Protein AF-A0A351EHB4-F1 (afdb_monomer_lite)

pLDDT: mean 75.07, std 19.66, range [21.89, 98.06]

Secondary structure (DSSP, 8-state):
--------------------------------EEEEEEEE---SSSSPPPEEEEEEETTEEEEEESS----SEEEEEEEESS--TTGGG-GGGTTGGGGG-EEEEEPP-SSSEEEEEPPPP-SS--EEEEEEEEE-TTS-EEEEEEEEEEEPPPPPHHHHB--PPTT----TTTTTTPPPPPP-HHHHHHHHEEE-S--EETTPPP-GGGEEE-TT------SS--EEEEESTT--HHHHHHHHHHHHHHHHH-GGG--EE-SBGGG-SEEEE--EE-HHHHTT-PPPTT--GGGSTT-SS--EEE--SSPPPTTSS-GGGGG---EEE--EEEPPHHHHT-TT-GGGTT--TT-EEESSSS-THHHHHHHHTT---B--TT-TTBSEE-TT--STTPPP-HHHHHHHHHHH-TT--TT--HHHHHHHHT---SHHHHHHHH-GGGGTT---SSHHHHHHHHHHHHHT-TT------S---------

Structure (mmCIF, N/CA/C/O backbone):
data_AF-A0A351EHB4-F1
#
_entry.id   AF-A0A351EHB4-F1
#
loop_
_atom_site.group_PDB
_atom_site.id
_atom_site.type_symbol
_atom_site.label_atom_id
_atom_site.label_alt_id
_atom_site.label_comp_id
_atom_site.label_asym_id
_atom_site.label_entity_id
_atom_site.label_seq_id
_atom_site.pdbx_PDB_ins_code
_atom_site.Cartn_x
_atom_site.Cartn_y
_atom_site.Cartn_z
_atom_site.occupancy
_atom_site.B_iso_or_equiv
_atom_site.auth_seq_id
_atom_site.auth_comp_id
_atom_site.auth_asym_id
_atom_site.auth_atom_id
_atom_site.pdbx_PDB_model_num
ATOM 1 N N . MET A 1 1 ? -47.426 -34.500 -12.094 1.00 32.97 1 MET A N 1
ATOM 2 C CA . MET A 1 1 ? -47.155 -35.902 -12.487 1.00 32.97 1 MET A CA 1
ATOM 3 C C . MET A 1 1 ? -45.646 -36.007 -12.693 1.00 32.97 1 MET A C 1
ATOM 5 O O . MET A 1 1 ? -45.166 -35.482 -13.679 1.00 32.97 1 MET A O 1
ATOM 9 N N . LEU A 1 2 ? -44.852 -36.200 -11.635 1.00 28.03 2 LEU A N 1
ATOM 10 C CA . LEU A 1 2 ? -44.377 -37.478 -11.066 1.00 28.03 2 LEU A CA 1
ATOM 11 C C . LEU A 1 2 ? -43.662 -38.401 -12.069 1.00 28.03 2 LEU A C 1
ATOM 13 O O . LEU A 1 2 ? -44.328 -39.000 -12.903 1.00 28.03 2 LEU A O 1
ATOM 17 N N . SER A 1 3 ? -42.334 -38.517 -11.901 1.00 25.12 3 SER A N 1
ATOM 18 C CA . SER A 1 3 ? -41.462 -39.708 -12.055 1.00 25.12 3 SER A CA 1
ATOM 19 C C . SER A 1 3 ? -40.006 -39.204 -12.172 1.00 25.12 3 SER A C 1
ATOM 21 O O . SER A 1 3 ? -39.624 -38.720 -13.227 1.00 25.12 3 SER A O 1
ATOM 23 N N . LEU A 1 4 ? -39.199 -39.045 -11.113 1.00 27.78 4 LEU A N 1
ATOM 24 C CA . LEU A 1 4 ? -38.463 -40.072 -10.350 1.00 27.78 4 LEU A CA 1
ATOM 25 C C . LEU A 1 4 ? -37.770 -41.126 -11.232 1.00 27.78 4 LEU A C 1
ATOM 27 O O . LEU A 1 4 ? -38.412 -42.030 -11.754 1.00 27.78 4 LEU A O 1
ATOM 31 N N . GLY A 1 5 ? -36.442 -41.024 -11.329 1.00 24.75 5 GLY A N 1
ATOM 32 C CA . GLY A 1 5 ? -35.539 -42.042 -11.863 1.00 24.75 5 GLY A CA 1
ATOM 33 C C . GLY A 1 5 ? -34.255 -42.053 -11.033 1.00 24.75 5 GLY A C 1
ATOM 34 O O . GLY A 1 5 ? -33.500 -41.088 -11.037 1.00 24.75 5 GLY A O 1
ATOM 35 N N . ARG A 1 6 ? -34.078 -43.124 -10.255 1.00 26.17 6 ARG A N 1
ATOM 36 C CA . ARG A 1 6 ? -32.957 -43.398 -9.345 1.00 26.17 6 ARG A CA 1
ATOM 37 C C . ARG A 1 6 ? -31.670 -43.670 -10.128 1.00 26.17 6 ARG A C 1
ATOM 39 O O . ARG A 1 6 ? -31.718 -44.409 -11.106 1.00 26.17 6 ARG A O 1
ATOM 46 N N . VAL A 1 7 ? -30.526 -43.211 -9.619 1.00 26.30 7 VAL A N 1
ATOM 47 C CA . VAL A 1 7 ? -29.217 -43.800 -9.941 1.00 26.30 7 VAL A CA 1
ATOM 48 C C . VAL A 1 7 ? -28.602 -44.343 -8.655 1.00 26.30 7 VAL A C 1
ATOM 50 O O . VAL A 1 7 ? -28.704 -43.753 -7.584 1.00 26.30 7 VAL A O 1
ATOM 53 N N . ILE A 1 8 ? -28.086 -45.555 -8.798 1.00 26.09 8 ILE A N 1
ATOM 54 C CA . ILE A 1 8 ? -27.718 -46.533 -7.784 1.00 26.09 8 ILE A CA 1
ATOM 55 C C . ILE A 1 8 ? -26.268 -46.297 -7.347 1.00 26.09 8 ILE A C 1
ATOM 57 O O . ILE A 1 8 ? -25.378 -46.209 -8.188 1.00 26.09 8 ILE A O 1
ATOM 61 N N . CYS A 1 9 ? -26.030 -46.253 -6.033 1.00 21.89 9 CYS A N 1
ATOM 62 C CA . CYS A 1 9 ? -24.704 -46.411 -5.439 1.00 21.89 9 CYS A CA 1
ATOM 63 C C . CYS A 1 9 ? -24.217 -47.852 -5.640 1.00 21.89 9 CYS A C 1
ATOM 65 O O . CYS A 1 9 ? -24.891 -48.792 -5.220 1.00 21.89 9 CYS A O 1
ATOM 67 N N . VAL A 1 10 ? -23.029 -48.025 -6.220 1.00 25.12 10 VAL A N 1
ATOM 68 C CA . VAL A 1 10 ? -22.291 -49.292 -6.182 1.00 25.12 10 VAL A CA 1
ATOM 69 C C . VAL A 1 10 ? -21.041 -49.078 -5.341 1.00 25.12 10 VAL A C 1
ATOM 71 O O . VAL A 1 10 ? -20.143 -48.326 -5.710 1.00 25.12 10 VAL A O 1
ATOM 74 N N . ALA A 1 11 ? -21.028 -49.741 -4.188 1.00 23.22 11 ALA A N 1
ATOM 75 C CA . ALA A 1 11 ? -19.872 -49.904 -3.329 1.00 23.22 11 ALA A CA 1
ATOM 76 C C . ALA A 1 11 ? -18.914 -50.931 -3.949 1.00 23.22 11 ALA A C 1
ATOM 78 O O . ALA A 1 11 ? -19.337 -52.030 -4.311 1.00 23.22 11 ALA A O 1
ATOM 79 N N . ILE A 1 12 ? -17.626 -50.598 -4.025 1.00 26.36 12 ILE A N 1
ATOM 80 C CA . ILE A 1 12 ? -16.557 -51.579 -4.228 1.00 26.36 12 ILE A CA 1
ATOM 81 C C . ILE A 1 12 ? -15.730 -51.611 -2.945 1.00 26.36 12 ILE A C 1
ATOM 83 O O . ILE A 1 12 ? -15.024 -50.664 -2.609 1.00 26.36 12 ILE A O 1
ATOM 87 N N . LEU A 1 13 ? -15.880 -52.721 -2.223 1.00 23.72 13 LEU A N 1
ATOM 88 C CA . LEU A 1 13 ? -15.011 -53.159 -1.140 1.00 23.72 13 LEU A CA 1
ATOM 89 C C . LEU A 1 13 ? -13.663 -53.601 -1.719 1.00 23.72 13 LEU A C 1
ATOM 91 O O . LEU A 1 13 ? -13.620 -54.554 -2.494 1.00 23.72 13 LEU A O 1
ATOM 95 N N . LEU A 1 14 ? -12.571 -52.999 -1.255 1.00 25.69 14 LEU A N 1
ATOM 96 C CA . LEU A 1 14 ? -11.276 -53.671 -1.183 1.00 25.69 14 LEU A CA 1
ATOM 97 C C . LEU A 1 14 ? -10.690 -53.459 0.212 1.00 25.69 14 LEU A C 1
ATOM 99 O O . LEU A 1 14 ? -10.256 -52.376 0.589 1.00 25.69 14 LEU A O 1
ATOM 103 N N . SER A 1 15 ? -10.744 -54.539 0.981 1.00 22.72 15 SER A N 1
ATOM 104 C CA . SER A 1 15 ? -10.100 -54.738 2.268 1.00 22.72 15 SER A CA 1
ATOM 105 C C . SER A 1 15 ? -8.616 -55.056 2.080 1.00 22.72 15 SER A C 1
ATOM 107 O O . SER A 1 15 ? -8.293 -56.061 1.447 1.00 22.72 15 SER A O 1
ATOM 109 N N . VAL A 1 16 ? -7.730 -54.290 2.716 1.00 25.50 16 VAL A N 1
ATOM 110 C CA . VAL A 1 16 ? -6.430 -54.784 3.197 1.00 25.50 16 VAL A CA 1
ATOM 111 C C . VAL A 1 16 ? -6.242 -54.253 4.615 1.00 25.50 16 VAL A C 1
ATOM 113 O O . VAL A 1 16 ? -6.487 -53.081 4.889 1.00 25.50 16 VAL A O 1
ATOM 116 N N . SER A 1 17 ? -5.905 -55.162 5.528 1.00 24.67 17 SER A N 1
ATOM 117 C CA . SER A 1 17 ? -5.945 -54.970 6.974 1.00 24.67 17 SER A CA 1
ATOM 118 C C . SER A 1 17 ? -4.594 -54.543 7.554 1.00 24.67 17 SER A C 1
ATOM 120 O O . SER A 1 17 ? -3.574 -55.113 7.181 1.00 24.67 17 SER A O 1
ATOM 122 N N . CYS A 1 18 ? -4.677 -53.666 8.556 1.00 22.52 18 CYS A N 1
ATOM 123 C CA . CYS A 1 18 ? -3.881 -53.585 9.788 1.00 22.52 18 CYS A CA 1
ATOM 124 C C . CYS A 1 18 ? -2.349 -53.430 9.718 1.00 22.52 18 CYS A C 1
ATOM 126 O O . CYS A 1 18 ? -1.605 -54.397 9.583 1.00 22.52 18 CYS A O 1
ATOM 128 N N . GLY A 1 19 ? -1.912 -52.213 10.052 1.00 23.58 19 GLY A N 1
ATOM 129 C CA . GLY A 1 19 ? -0.748 -51.931 10.896 1.00 23.58 1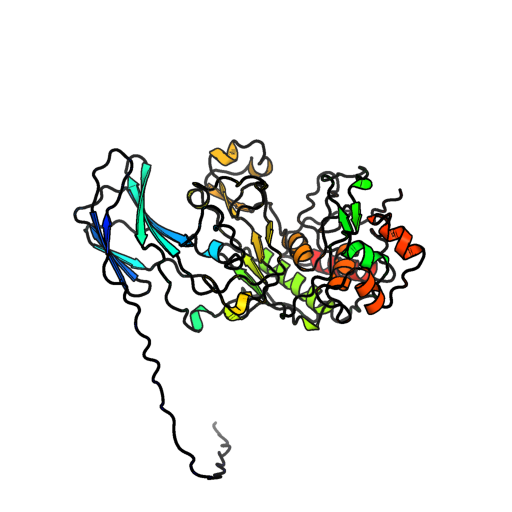9 GLY A CA 1
ATOM 130 C C . GLY A 1 19 ? -1.165 -50.869 11.921 1.00 23.58 19 GLY A C 1
ATOM 131 O O . GLY A 1 19 ? -1.798 -49.885 11.550 1.00 23.58 19 GLY A O 1
ATOM 132 N N . SER A 1 20 ? -0.939 -51.155 13.198 1.00 27.88 20 SER A N 1
ATOM 133 C CA . SER A 1 20 ? -1.451 -50.467 14.384 1.00 27.88 20 SER A CA 1
ATOM 134 C C . SER A 1 20 ? -0.649 -49.222 14.784 1.00 27.88 20 SER A C 1
ATOM 136 O O . SER A 1 20 ? 0.496 -49.063 14.375 1.00 27.88 20 SER A O 1
ATOM 138 N N . ASP A 1 21 ? -1.269 -48.440 15.675 1.00 26.14 21 ASP A N 1
ATOM 139 C CA . ASP A 1 21 ? -0.683 -47.451 16.595 1.00 26.14 21 ASP A CA 1
ATOM 140 C C . ASP A 1 21 ? -0.457 -46.021 16.080 1.00 26.14 21 ASP A C 1
ATOM 142 O O . ASP A 1 21 ? 0.588 -45.697 15.533 1.00 26.14 21 ASP A O 1
ATOM 146 N N . SER A 1 22 ? -1.403 -45.126 16.392 1.00 27.38 22 SER A N 1
ATOM 147 C CA . SER A 1 22 ? -1.154 -44.023 17.342 1.00 27.38 22 SER A CA 1
ATOM 148 C C . SER A 1 22 ? -2.421 -43.183 17.557 1.00 27.38 22 SER A C 1
ATOM 150 O O . SER A 1 22 ? -2.967 -42.614 16.616 1.00 27.38 22 SER A O 1
ATOM 152 N N . SER A 1 23 ? -2.876 -43.164 18.811 1.00 26.73 23 SER A N 1
ATOM 153 C CA . SER A 1 23 ? -3.692 -42.147 19.493 1.00 26.73 23 SER A CA 1
ATOM 154 C C . SER A 1 23 ? -4.384 -41.068 18.647 1.00 26.73 23 SER A C 1
ATOM 156 O O . SER A 1 23 ? -3.765 -40.113 18.189 1.00 26.73 23 SER A O 1
ATOM 158 N N . THR A 1 24 ? -5.712 -41.145 18.598 1.00 26.91 24 THR A N 1
ATOM 159 C CA . THR A 1 24 ? -6.584 -39.976 18.453 1.00 26.91 24 THR A CA 1
ATOM 160 C C . THR A 1 24 ? -6.395 -39.059 19.665 1.00 26.91 24 THR A C 1
ATOM 162 O O . THR A 1 24 ? -6.975 -39.311 20.725 1.00 26.91 24 THR A O 1
ATOM 165 N N . GLU A 1 25 ? -5.574 -38.021 19.527 1.00 27.14 25 GLU A N 1
ATOM 166 C CA . GLU A 1 25 ? -5.658 -36.840 20.384 1.00 27.14 25 GLU A CA 1
ATOM 167 C C . GLU A 1 25 ? -6.958 -36.114 20.032 1.00 27.14 25 GLU A C 1
ATOM 169 O O . GLU A 1 25 ? -7.129 -35.559 18.950 1.00 27.14 25 GLU A O 1
ATOM 174 N N . PHE A 1 26 ? -7.925 -36.194 20.942 1.00 27.83 26 PHE A N 1
ATOM 175 C CA . PHE A 1 26 ? -8.972 -35.192 21.012 1.00 27.83 26 PHE A CA 1
ATOM 176 C C . PHE A 1 26 ? -8.291 -33.894 21.443 1.00 27.83 26 PHE A C 1
ATOM 178 O O . PHE A 1 26 ? -7.920 -33.766 22.613 1.00 27.83 26 PHE A O 1
ATOM 185 N N . ASP A 1 27 ? -8.135 -32.958 20.507 1.00 26.17 27 ASP A N 1
ATOM 186 C CA . ASP A 1 27 ? -7.809 -31.567 20.808 1.00 26.17 27 ASP A CA 1
ATOM 187 C C . ASP A 1 27 ? -8.875 -31.026 21.758 1.00 26.17 27 ASP A C 1
ATOM 189 O O . ASP A 1 27 ? -9.981 -30.621 21.389 1.00 26.17 27 ASP A O 1
ATOM 193 N N . THR A 1 28 ? -8.541 -31.091 23.038 1.00 27.45 28 THR A N 1
ATOM 194 C CA . THR A 1 28 ? -9.284 -30.429 24.088 1.00 27.45 28 THR A CA 1
ATOM 195 C C . THR A 1 28 ? -8.862 -28.977 23.966 1.00 27.45 28 THR A C 1
ATOM 197 O O . THR A 1 28 ? -7.755 -28.626 24.366 1.00 27.45 28 THR A O 1
ATOM 200 N N . ILE A 1 29 ? -9.702 -28.141 23.352 1.00 30.28 29 ILE A N 1
ATOM 201 C CA . ILE A 1 29 ? -9.523 -26.689 23.378 1.00 30.28 29 ILE A CA 1
ATOM 202 C C . ILE A 1 29 ? -9.563 -26.294 24.854 1.00 30.28 29 ILE A C 1
ATOM 204 O O . ILE A 1 29 ? -10.631 -26.212 25.462 1.00 30.28 29 ILE A O 1
ATOM 208 N N . ALA A 1 30 ? -8.390 -26.130 25.459 1.00 28.91 30 ALA A N 1
ATOM 209 C CA . ALA A 1 30 ? -8.277 -25.536 26.772 1.00 28.91 30 ALA A CA 1
ATOM 210 C C . ALA A 1 30 ? -8.795 -24.102 26.639 1.00 28.91 30 ALA A C 1
ATOM 212 O O . ALA A 1 30 ? -8.186 -23.274 25.962 1.00 28.91 30 ALA A O 1
ATOM 213 N N . SER A 1 31 ? -9.945 -23.817 27.249 1.00 32.09 31 SER A N 1
ATOM 214 C CA . SER A 1 31 ? -10.393 -22.447 27.462 1.00 32.09 31 SER A CA 1
ATOM 215 C C . SER A 1 31 ? -9.287 -21.728 28.228 1.00 32.09 31 SER A C 1
ATOM 217 O O . SER A 1 31 ? -9.013 -22.064 29.383 1.00 32.09 31 SER A O 1
ATOM 219 N N . ILE A 1 32 ? -8.620 -20.772 27.587 1.00 38.22 32 ILE A N 1
ATOM 220 C CA . ILE A 1 32 ? -7.688 -19.874 28.263 1.00 38.22 32 ILE A CA 1
ATOM 221 C C . ILE A 1 32 ? -8.550 -18.941 29.121 1.00 38.22 32 ILE A C 1
ATOM 223 O O . ILE A 1 32 ? -8.943 -17.862 28.693 1.00 38.22 32 ILE A O 1
ATOM 227 N N . SER A 1 33 ? -8.923 -19.393 30.319 1.00 37.47 33 SER A N 1
ATOM 228 C CA . SER A 1 33 ? -9.495 -18.525 31.341 1.00 37.47 33 SER A CA 1
ATOM 229 C C . SER A 1 33 ? -8.329 -17.804 32.007 1.00 37.47 33 SER A C 1
ATOM 231 O O . SER A 1 33 ? -7.556 -18.425 32.745 1.00 37.47 33 SER A O 1
ATOM 233 N N . ASN A 1 34 ? -8.172 -16.510 31.743 1.00 45.44 34 ASN A N 1
ATOM 234 C CA . ASN A 1 34 ? -7.244 -15.706 32.528 1.00 45.44 34 ASN A CA 1
ATOM 235 C C . ASN A 1 34 ? -7.826 -15.587 33.948 1.00 45.44 34 ASN A C 1
ATOM 237 O O . ASN A 1 34 ? -8.987 -15.196 34.091 1.00 45.44 34 ASN A O 1
ATOM 241 N N . PRO A 1 35 ? -7.084 -15.961 35.008 1.00 40.62 35 PRO A N 1
ATOM 242 C CA . PRO A 1 35 ? -7.597 -15.855 36.367 1.00 40.62 35 PRO A CA 1
ATOM 243 C C . PRO A 1 35 ? -7.936 -14.387 36.692 1.00 40.62 35 PRO A C 1
ATOM 245 O O . PRO A 1 35 ? -7.259 -13.492 36.180 1.00 40.62 35 PRO A O 1
ATOM 248 N N . PRO A 1 36 ? -8.948 -14.125 37.542 1.00 44.28 36 PRO A N 1
ATOM 249 C CA . PRO A 1 36 ? -9.337 -12.770 37.927 1.00 44.28 36 PRO A CA 1
ATOM 250 C C . PRO A 1 36 ? -8.135 -11.962 38.426 1.00 44.28 36 PRO A C 1
ATOM 252 O O . PRO A 1 36 ? -7.376 -12.440 39.274 1.00 44.28 36 PRO A O 1
ATOM 255 N N . GLN A 1 37 ? -7.968 -10.742 37.921 1.00 50.28 37 GLN A N 1
ATOM 256 C CA . GLN A 1 37 ? -6.939 -9.808 38.372 1.00 50.28 37 GLN A CA 1
ATOM 257 C C . GLN A 1 37 ? -7.612 -8.618 39.065 1.00 50.28 37 GLN A C 1
ATOM 259 O O . GLN A 1 37 ? -8.616 -8.083 38.601 1.00 50.28 37 GLN A O 1
ATOM 264 N N . ALA A 1 38 ? -7.084 -8.215 40.220 1.00 45.72 38 ALA A N 1
ATOM 265 C CA . ALA A 1 38 ? -7.497 -6.971 40.861 1.00 45.72 38 ALA A CA 1
ATOM 266 C C . ALA A 1 38 ? -6.770 -5.808 40.175 1.00 45.72 38 ALA A C 1
ATOM 268 O O . ALA A 1 38 ? -5.541 -5.823 40.094 1.00 45.72 38 ALA A O 1
ATOM 269 N N . VAL A 1 39 ? -7.518 -4.813 39.697 1.00 51.84 39 VAL A N 1
ATOM 270 C CA . VAL A 1 39 ? -6.981 -3.649 38.984 1.00 51.84 39 VAL A CA 1
ATOM 271 C C . VAL A 1 39 ? -7.521 -2.385 39.648 1.00 51.84 39 VAL A C 1
ATOM 273 O O . VAL A 1 39 ? -8.721 -2.220 39.826 1.00 51.84 39 VAL A O 1
ATOM 276 N N . SER A 1 40 ? -6.644 -1.463 40.034 1.00 46.09 40 SER A N 1
ATOM 277 C CA . SER A 1 40 ? -7.071 -0.163 40.568 1.00 46.09 40 SER A CA 1
ATOM 278 C C . SER A 1 40 ? -7.195 0.859 39.441 1.00 46.09 40 SER A C 1
ATOM 280 O O . SER A 1 40 ? -6.273 0.958 38.628 1.00 46.09 40 SER A O 1
ATOM 282 N N . ILE A 1 41 ? -8.264 1.674 39.425 1.00 49.47 41 ILE A N 1
ATOM 283 C CA . ILE A 1 41 ? -8.280 2.863 38.560 1.00 49.47 41 ILE A CA 1
ATOM 284 C C . ILE A 1 41 ? -7.275 3.859 39.118 1.00 49.47 41 ILE A C 1
ATOM 286 O O . ILE A 1 41 ? -7.511 4.434 40.179 1.00 49.47 41 ILE A O 1
ATOM 290 N N . GLN A 1 42 ? -6.169 4.102 38.420 1.00 49.59 42 GLN A N 1
ATOM 291 C CA . GLN A 1 42 ? -5.270 5.197 38.781 1.00 49.59 42 GLN A CA 1
ATOM 292 C C . GLN A 1 42 ? -5.648 6.453 37.996 1.00 49.59 42 GLN A C 1
ATOM 294 O O . GLN A 1 42 ? -5.199 6.673 36.878 1.00 49.59 42 GLN A O 1
ATOM 299 N N . CYS A 1 43 ? -6.482 7.296 38.606 1.00 44.41 43 CYS A N 1
ATOM 300 C CA . CYS A 1 43 ? -6.688 8.667 38.150 1.00 44.41 43 CYS A CA 1
ATOM 301 C C . CYS A 1 43 ? -5.499 9.542 38.573 1.00 44.41 43 CYS A C 1
ATOM 303 O O . CYS A 1 43 ? -5.120 9.564 39.743 1.00 44.41 43 CYS A O 1
ATOM 305 N N . TYR A 1 44 ? -4.947 10.316 37.637 1.00 39.91 44 TYR A N 1
ATOM 306 C CA . TYR A 1 44 ? -3.914 11.325 37.914 1.00 39.91 44 TYR A CA 1
ATOM 307 C C . TYR A 1 44 ? -4.490 12.705 38.312 1.00 39.91 44 TYR A C 1
ATOM 309 O O . TYR A 1 44 ? -3.749 13.688 38.344 1.00 39.91 44 TYR A O 1
ATOM 317 N N . SER A 1 45 ? -5.787 12.820 38.623 1.00 45.12 45 SER A N 1
ATOM 318 C CA . SER A 1 45 ? -6.432 14.100 38.964 1.00 45.12 45 SER A CA 1
ATOM 319 C C . SER A 1 45 ? -7.429 13.986 40.130 1.00 45.12 45 SER A C 1
ATOM 321 O O . SER A 1 45 ? -7.609 12.916 40.697 1.00 45.12 45 SER A O 1
ATOM 323 N N . THR A 1 46 ? -8.017 15.126 40.511 1.00 52.34 46 THR A N 1
ATOM 324 C CA . THR A 1 46 ? -8.771 15.499 41.731 1.00 52.34 46 THR A CA 1
ATOM 325 C C . THR A 1 46 ? -9.979 14.642 42.147 1.00 52.34 46 THR A C 1
ATOM 327 O O . THR A 1 46 ? -10.723 15.059 43.033 1.00 52.34 46 THR A O 1
ATOM 330 N N . HIS A 1 47 ? -10.188 13.479 41.536 1.00 62.97 47 HIS A N 1
ATOM 331 C CA . HIS A 1 47 ? -11.306 12.571 41.795 1.00 62.97 47 HIS A CA 1
ATOM 332 C C . HIS A 1 47 ? -10.856 11.386 42.655 1.00 62.97 47 HIS A C 1
ATOM 334 O O . HIS A 1 47 ? -9.733 10.896 42.520 1.00 62.97 47 HIS A O 1
ATOM 340 N N . ASP A 1 48 ? -11.721 10.912 43.555 1.00 64.81 48 ASP A N 1
ATOM 341 C CA . ASP A 1 48 ? -11.370 9.795 44.432 1.00 64.81 48 ASP A CA 1
ATOM 342 C C . ASP A 1 48 ? -11.150 8.504 43.622 1.00 64.81 48 ASP A C 1
ATOM 344 O O . ASP A 1 48 ? -12.030 8.054 42.888 1.00 64.81 48 ASP A O 1
ATOM 348 N N . THR A 1 49 ? -10.013 7.838 43.838 1.00 68.31 49 THR A N 1
ATOM 349 C CA . THR A 1 49 ? -9.684 6.524 43.260 1.00 68.31 49 THR A CA 1
ATOM 350 C C . THR A 1 49 ? -10.809 5.509 43.497 1.00 68.31 49 THR A C 1
ATOM 352 O O . THR A 1 49 ? -11.166 5.238 44.646 1.00 68.31 49 THR A O 1
ATOM 355 N N . VAL A 1 50 ? -11.352 4.922 42.425 1.00 71.81 50 VAL A N 1
ATOM 356 C CA . VAL A 1 50 ? -12.320 3.814 42.489 1.00 71.81 50 VAL A CA 1
ATOM 357 C C . VAL A 1 50 ? -11.600 2.509 42.149 1.00 71.81 50 VAL A C 1
ATOM 359 O O . VAL A 1 50 ? -10.985 2.381 41.095 1.00 71.81 50 VAL A O 1
ATOM 362 N N . ASN A 1 51 ? -11.659 1.532 43.047 1.00 78.81 51 ASN A N 1
ATOM 363 C CA . ASN A 1 51 ? -11.125 0.198 42.786 1.00 78.81 51 ASN A CA 1
ATOM 364 C C . ASN A 1 51 ? -12.171 -0.674 42.090 1.00 78.81 51 ASN A C 1
ATOM 366 O O . ASN A 1 51 ? -13.377 -0.482 42.281 1.00 78.81 51 ASN A O 1
ATOM 370 N N . PHE A 1 52 ? -11.699 -1.640 41.307 1.00 81.31 52 PHE A N 1
ATOM 371 C CA . PHE A 1 52 ? -12.542 -2.664 40.714 1.00 81.31 52 PHE A CA 1
ATOM 372 C C . PHE A 1 52 ? -11.811 -4.004 40.629 1.00 81.31 52 PHE A C 1
ATOM 374 O O . PHE A 1 52 ? -10.583 -4.096 40.654 1.00 81.31 52 PHE A O 1
ATOM 381 N N . THR A 1 53 ? -12.582 -5.075 40.536 1.00 80.62 53 THR A N 1
ATOM 382 C CA . THR A 1 53 ? -12.059 -6.405 40.212 1.00 80.62 53 THR A CA 1
ATOM 383 C C . THR A 1 53 ? -12.480 -6.763 38.806 1.00 80.62 53 THR A C 1
ATOM 385 O O . THR A 1 53 ? -13.598 -6.446 38.415 1.00 80.62 53 THR A O 1
ATOM 388 N N . VAL A 1 54 ? -11.596 -7.388 38.032 1.00 85.25 54 VAL A N 1
ATOM 389 C CA . VAL A 1 54 ? -11.864 -7.718 36.632 1.00 85.25 54 VAL A CA 1
ATOM 390 C C . VAL A 1 54 ? -11.432 -9.141 36.307 1.00 85.25 54 VAL A C 1
ATOM 392 O O . VAL A 1 54 ? -10.429 -9.655 36.804 1.00 85.25 54 VAL A O 1
ATOM 395 N N . ALA A 1 55 ? -12.214 -9.795 35.462 1.00 84.38 55 ALA A N 1
ATOM 396 C CA . ALA A 1 55 ? -11.945 -11.119 34.933 1.00 84.38 55 ALA A CA 1
ATOM 397 C C . ALA A 1 55 ? -12.263 -11.154 33.436 1.00 84.38 55 ALA A C 1
ATOM 399 O O . ALA A 1 55 ? -13.068 -10.358 32.945 1.00 84.38 55 ALA A O 1
ATOM 400 N N . ALA A 1 56 ? -11.627 -12.086 32.729 1.00 84.19 56 ALA A N 1
ATOM 401 C CA . ALA A 1 56 ? -11.863 -12.332 31.315 1.00 84.19 56 ALA A CA 1
ATOM 402 C C . ALA A 1 56 ? -12.187 -13.813 31.084 1.00 84.19 56 ALA A C 1
ATOM 404 O O . ALA A 1 56 ? -11.449 -14.689 31.540 1.00 84.19 56 ALA A O 1
ATOM 405 N N . ASP A 1 57 ? -13.262 -14.075 30.346 1.00 82.75 57 ASP A N 1
ATOM 406 C CA . ASP A 1 57 ? -13.619 -15.392 29.819 1.00 82.75 57 ASP A CA 1
ATOM 407 C C . ASP A 1 57 ? -13.661 -15.326 28.287 1.00 82.75 57 ASP A C 1
ATOM 409 O O . ASP A 1 57 ? -14.608 -14.809 27.679 1.00 82.75 57 ASP A O 1
ATOM 413 N N . GLY A 1 58 ? -12.573 -15.766 27.651 1.00 82.75 58 GLY A N 1
ATOM 414 C CA . GLY A 1 58 ? -12.338 -15.511 26.232 1.00 82.75 58 GLY A CA 1
ATOM 415 C C . GLY A 1 58 ? -12.376 -14.007 25.942 1.00 82.75 58 GLY A C 1
ATOM 416 O O . GLY A 1 58 ? -11.604 -13.251 26.521 1.00 82.75 58 GLY A O 1
ATOM 417 N N . ASN A 1 59 ? -13.301 -13.575 25.080 1.00 84.62 59 ASN A N 1
ATOM 418 C CA . ASN A 1 59 ? -13.490 -12.161 24.727 1.00 84.62 59 ASN A CA 1
ATOM 419 C C . ASN A 1 59 ? -14.418 -11.394 25.678 1.00 84.62 59 ASN A C 1
ATOM 421 O O . ASN A 1 59 ? -14.603 -10.195 25.497 1.00 84.62 59 ASN A O 1
ATOM 425 N N . HIS A 1 60 ? -15.033 -12.047 26.663 1.00 88.62 60 HIS A N 1
ATOM 426 C CA . HIS A 1 60 ? -15.960 -11.382 27.573 1.00 88.62 60 HIS A CA 1
ATOM 427 C C . HIS A 1 60 ? -15.221 -10.901 28.812 1.00 88.62 60 HIS A C 1
ATOM 429 O O . HIS A 1 60 ? -14.634 -11.698 29.540 1.00 88.62 60 HIS A O 1
ATOM 435 N N . LEU A 1 61 ? -15.291 -9.600 29.073 1.00 89.19 61 LEU A N 1
ATOM 436 C CA . LEU A 1 61 ? -14.786 -9.001 30.296 1.00 89.19 61 LEU A CA 1
ATOM 437 C C . LEU A 1 61 ? -15.934 -8.782 31.267 1.00 89.19 61 LEU A C 1
ATOM 439 O O . LEU A 1 61 ? -16.981 -8.241 30.906 1.00 89.19 61 LEU A O 1
ATOM 443 N N . THR A 1 62 ? -15.707 -9.158 32.517 1.00 88.62 62 THR A N 1
ATOM 444 C CA . THR A 1 62 ? -16.596 -8.837 33.631 1.00 88.62 62 THR A CA 1
ATOM 445 C C . THR A 1 62 ? -15.814 -8.077 34.676 1.00 88.62 62 THR A C 1
ATOM 447 O O . THR A 1 62 ? -14.751 -8.546 35.087 1.00 88.62 62 THR A O 1
ATOM 450 N N . TRP A 1 63 ? -16.340 -6.948 35.140 1.00 87.12 63 TRP A N 1
ATOM 451 C CA . TRP A 1 63 ? -15.770 -6.258 36.289 1.00 87.12 63 TRP A CA 1
ATOM 452 C C . TRP A 1 63 ? -16.823 -5.779 37.273 1.00 87.12 63 TRP A C 1
ATOM 454 O O . TRP A 1 63 ? -17.991 -5.606 36.929 1.00 87.12 63 TRP A O 1
ATOM 464 N N . GLU A 1 64 ? -16.384 -5.554 38.505 1.00 87.19 64 GLU A N 1
ATOM 465 C CA . GLU A 1 64 ? -17.201 -5.028 39.591 1.00 87.19 64 GLU A CA 1
ATOM 466 C C . GLU A 1 64 ? -16.452 -3.907 40.307 1.00 87.19 64 GLU A C 1
ATOM 468 O O . GLU A 1 64 ? -15.331 -4.110 40.776 1.00 87.19 64 GLU A O 1
ATOM 473 N N . PHE A 1 65 ? -17.062 -2.723 40.367 1.00 85.62 65 PHE A N 1
ATOM 474 C CA . PHE A 1 65 ? -16.546 -1.593 41.133 1.00 85.62 65 PHE A CA 1
ATOM 475 C C . PHE A 1 65 ? -16.874 -1.733 42.619 1.00 85.62 65 PHE A C 1
ATOM 477 O O . PHE A 1 65 ? -17.984 -2.110 42.983 1.00 85.62 65 PHE A O 1
ATOM 484 N N . ASP A 1 66 ? -15.970 -1.289 43.489 1.00 83.56 66 ASP A N 1
ATOM 485 C CA . ASP A 1 66 ? -16.229 -1.262 44.936 1.00 83.56 66 ASP A CA 1
ATOM 486 C C . ASP A 1 66 ? -17.309 -0.226 45.323 1.00 83.56 66 ASP A C 1
ATOM 488 O O . ASP A 1 66 ? -17.895 -0.282 46.406 1.00 83.56 66 ASP A O 1
ATOM 492 N N . ARG A 1 67 ? -17.558 0.757 44.447 1.00 80.44 67 ARG A N 1
ATOM 493 C CA . ARG A 1 67 ? -18.604 1.785 44.571 1.00 80.44 67 ARG A CA 1
ATOM 494 C C . ARG A 1 67 ? -18.944 2.386 43.207 1.00 80.44 67 ARG A C 1
ATOM 496 O O . ARG A 1 67 ? -18.143 2.288 42.283 1.00 80.44 67 ARG A O 1
ATOM 503 N N . ASN A 1 68 ? -20.095 3.054 43.096 1.00 79.75 68 ASN A N 1
ATOM 504 C CA . ASN A 1 68 ? -20.520 3.671 41.838 1.00 79.75 68 ASN A CA 1
ATOM 505 C C . ASN A 1 68 ? -19.476 4.698 41.362 1.00 79.75 68 ASN A C 1
ATOM 507 O O . ASN A 1 68 ? -19.175 5.630 42.114 1.00 79.75 68 ASN A O 1
ATOM 511 N N . PRO A 1 69 ? -18.935 4.553 40.141 1.00 76.69 69 PRO A N 1
ATOM 512 C CA . PRO A 1 69 ? -18.047 5.556 39.578 1.00 76.69 69 PRO A CA 1
ATOM 513 C C . PRO A 1 69 ? -18.860 6.793 39.167 1.00 76.69 69 PRO A C 1
ATOM 515 O O . PRO A 1 69 ? -19.863 6.687 38.462 1.00 76.69 69 PRO A O 1
ATOM 518 N N . GLU A 1 70 ? -18.436 7.979 39.604 1.00 82.50 70 GLU A N 1
ATOM 519 C CA . GLU A 1 70 ? -19.029 9.255 39.182 1.00 82.50 70 GLU A CA 1
ATOM 520 C C . GLU A 1 70 ? -18.491 9.648 37.800 1.00 82.50 70 GLU A C 1
ATOM 522 O O . GLU A 1 70 ? -17.593 10.482 37.663 1.00 82.50 70 GLU A O 1
ATOM 527 N N . VAL A 1 71 ? -19.007 8.984 36.766 1.00 86.06 71 VAL A N 1
ATOM 528 C CA . VAL A 1 71 ? -18.526 9.103 35.384 1.00 86.06 71 VAL A CA 1
ATOM 529 C C . VAL A 1 71 ? -19.660 9.494 34.443 1.00 86.06 71 VAL A C 1
ATOM 531 O O . VAL A 1 71 ? -20.807 9.086 34.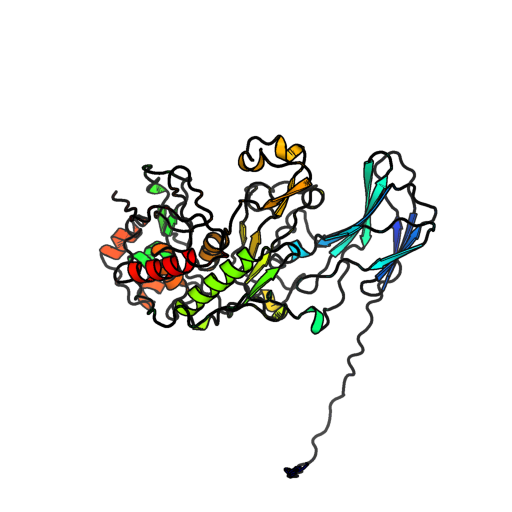613 1.00 86.06 71 VAL A O 1
ATOM 534 N N . SER A 1 72 ? -19.335 10.313 33.448 1.00 88.00 72 SER A N 1
ATOM 535 C CA . SER A 1 72 ? -20.228 10.717 32.359 1.00 88.00 72 SER A CA 1
ATOM 536 C C . SER A 1 72 ? -20.092 9.805 31.139 1.00 88.00 72 SER A C 1
ATOM 538 O O . SER A 1 72 ? -21.036 9.691 30.358 1.00 88.00 72 SER A O 1
ATOM 540 N N . LYS A 1 73 ? -18.942 9.134 30.987 1.00 90.19 73 LYS A N 1
ATOM 541 C CA . LYS A 1 73 ? -18.673 8.173 29.913 1.00 90.19 73 LYS A CA 1
ATOM 542 C C . LYS A 1 73 ? -17.696 7.090 30.374 1.00 90.19 73 LYS A C 1
ATOM 544 O O . LYS A 1 73 ? -16.799 7.358 31.172 1.00 90.19 73 LYS A O 1
ATOM 549 N N . MET A 1 74 ? -17.862 5.877 29.851 1.00 90.62 74 MET A N 1
ATOM 550 C CA . MET A 1 74 ? -16.903 4.783 29.999 1.00 90.62 74 MET A CA 1
ATOM 551 C C . MET A 1 74 ? -16.580 4.188 28.632 1.00 90.62 74 MET A C 1
ATOM 553 O O . MET A 1 74 ? -17.468 3.986 27.806 1.00 90.62 74 MET A O 1
ATOM 557 N N . LEU A 1 75 ? -15.307 3.901 28.402 1.00 90.81 75 LEU A N 1
ATOM 558 C CA . LEU A 1 75 ? -14.780 3.339 27.169 1.00 90.81 75 LEU A CA 1
ATOM 559 C C . LEU A 1 75 ? -13.871 2.162 27.514 1.00 90.81 75 LEU A C 1
ATOM 561 O O . LEU A 1 75 ? -13.073 2.244 28.445 1.00 90.81 75 LEU A O 1
ATOM 565 N N . LEU A 1 76 ? -13.960 1.088 26.743 1.00 91.19 76 LEU A N 1
ATOM 566 C CA . LEU A 1 76 ? -12.950 0.039 26.731 1.00 91.19 76 LEU A CA 1
ATOM 567 C C . LEU A 1 76 ? -12.040 0.288 25.535 1.00 91.19 76 LEU A C 1
ATOM 569 O O . LEU A 1 76 ? -12.539 0.356 24.412 1.00 91.19 76 LEU A O 1
ATOM 573 N N . ARG A 1 77 ? -10.735 0.431 25.763 1.00 88.94 77 ARG A N 1
ATOM 574 C CA . ARG A 1 77 ? -9.736 0.613 24.705 1.00 88.94 77 ARG A CA 1
ATOM 575 C C . ARG A 1 77 ? -8.828 -0.603 24.616 1.00 88.94 77 ARG A C 1
ATOM 577 O O . ARG A 1 77 ? -8.490 -1.218 25.624 1.00 88.94 77 ARG A O 1
ATOM 584 N N . THR A 1 78 ? -8.413 -0.915 23.400 1.00 86.56 78 THR A N 1
ATOM 585 C CA . THR A 1 78 ? -7.362 -1.887 23.111 1.00 86.56 78 THR A CA 1
ATOM 586 C C . THR A 1 78 ? -6.246 -1.201 22.340 1.00 86.56 78 THR A C 1
ATOM 588 O O . THR A 1 78 ? -6.492 -0.256 21.588 1.00 86.56 78 THR A O 1
ATOM 591 N N . ARG A 1 79 ? -5.010 -1.636 22.579 1.00 81.25 79 ARG A N 1
ATOM 592 C CA . ARG A 1 79 ? -3.819 -1.208 21.835 1.00 81.25 79 ARG A CA 1
ATOM 593 C C . ARG A 1 79 ? -2.829 -2.372 21.749 1.00 81.25 79 ARG A C 1
ATOM 595 O O . ARG A 1 79 ? -2.847 -3.211 22.644 1.00 81.25 79 ARG A O 1
ATOM 602 N N . PRO A 1 80 ? -1.944 -2.448 20.748 1.00 79.06 80 PRO A N 1
ATOM 603 C CA . PRO A 1 80 ? -0.905 -3.481 20.704 1.00 79.06 80 PRO A CA 1
ATOM 604 C C . PRO A 1 80 ? -0.053 -3.526 21.991 1.00 79.06 80 PRO A C 1
ATOM 606 O O . PRO A 1 80 ? 0.339 -2.479 22.504 1.00 79.06 80 PRO A O 1
ATOM 609 N N . SER A 1 81 ? 0.232 -4.727 22.509 1.00 75.19 81 SER A N 1
ATOM 610 C CA . SER A 1 81 ? 1.056 -4.950 23.712 1.00 75.19 81 SER A CA 1
ATOM 611 C C . SER A 1 81 ? 2.552 -5.066 23.440 1.00 75.19 81 SER A C 1
ATOM 613 O O . SER A 1 81 ? 2.971 -5.386 22.333 1.00 75.19 81 SER A O 1
ATOM 615 N N . GLY A 1 82 ? 3.366 -4.933 24.499 1.00 59.16 82 GLY A N 1
ATOM 616 C CA . GLY A 1 82 ? 4.799 -5.275 24.471 1.00 59.16 82 GLY A CA 1
ATOM 617 C C . GLY A 1 82 ? 5.675 -4.254 23.743 1.00 59.16 82 GLY A C 1
ATOM 618 O O . GLY A 1 82 ? 6.894 -4.411 23.669 1.00 59.16 82 GLY A O 1
ATOM 619 N N . THR A 1 83 ? 5.062 -3.174 23.272 1.00 51.62 83 THR A N 1
ATOM 620 C CA . THR A 1 83 ? 5.693 -2.191 22.414 1.00 51.62 83 THR A CA 1
ATOM 621 C C . THR A 1 83 ? 6.481 -1.160 23.218 1.00 51.62 83 THR A C 1
ATOM 623 O O . THR A 1 83 ? 5.911 -0.421 24.023 1.00 51.62 83 THR A O 1
ATOM 626 N N . LYS A 1 84 ? 7.794 -1.025 22.968 1.00 50.19 84 LYS A N 1
ATOM 627 C CA . LYS A 1 84 ? 8.468 0.273 23.191 1.00 50.19 84 LYS A CA 1
ATOM 628 C C . LYS A 1 84 ? 7.717 1.338 22.373 1.00 50.19 84 LYS A C 1
ATOM 630 O O . LYS A 1 84 ? 7.063 1.000 21.398 1.00 50.19 84 LYS A O 1
ATOM 635 N N . VAL A 1 85 ? 7.837 2.625 22.698 1.00 43.56 85 VAL A N 1
ATOM 636 C CA . VAL A 1 85 ? 7.186 3.723 21.934 1.00 43.56 85 VAL A CA 1
ATOM 637 C C . VAL A 1 85 ? 7.505 3.670 20.418 1.00 43.56 85 VAL A C 1
ATOM 639 O O . VAL A 1 85 ? 6.745 4.166 19.594 1.00 43.56 85 VAL A O 1
ATOM 642 N N . ASP A 1 86 ? 8.593 2.996 20.031 1.00 39.75 86 ASP A N 1
ATOM 643 C CA . ASP A 1 86 ? 8.999 2.741 18.642 1.00 39.75 86 ASP A CA 1
ATOM 644 C C . ASP A 1 86 ? 8.246 1.616 17.915 1.00 39.75 86 ASP A C 1
ATOM 646 O O . ASP A 1 86 ? 8.335 1.503 16.697 1.00 39.75 86 ASP A O 1
ATOM 650 N N . ASP A 1 87 ? 7.507 0.800 18.650 1.00 45.81 87 ASP A N 1
ATOM 651 C CA . ASP A 1 87 ? 7.031 -0.527 18.256 1.00 45.81 87 ASP A CA 1
ATOM 652 C C . ASP A 1 87 ? 5.535 -0.467 17.829 1.00 45.81 87 ASP A C 1
ATOM 654 O O . ASP A 1 87 ? 4.973 -1.414 17.287 1.00 45.81 87 ASP A O 1
ATOM 658 N N . HIS A 1 88 ? 4.920 0.725 17.917 1.00 45.28 88 HIS A N 1
ATOM 659 C CA . HIS A 1 88 ? 3.659 1.096 17.243 1.00 45.28 88 HIS A CA 1
ATOM 660 C C . HIS A 1 88 ? 3.754 1.062 15.701 1.00 45.28 88 HIS A C 1
ATOM 662 O O . HIS A 1 88 ? 2.745 1.167 15.009 1.00 45.28 88 HIS A O 1
ATOM 668 N N . ARG A 1 89 ? 4.975 0.937 15.158 1.00 52.44 89 ARG A N 1
ATOM 669 C CA . ARG A 1 89 ? 5.313 0.979 13.721 1.00 52.44 89 ARG A CA 1
ATOM 670 C C . ARG A 1 89 ? 5.559 -0.404 13.106 1.00 52.44 89 ARG A C 1
ATOM 672 O O . ARG A 1 89 ? 6.060 -0.513 11.993 1.00 52.44 89 ARG A O 1
ATOM 679 N N . ASN A 1 90 ? 5.301 -1.468 13.851 1.00 51.00 90 ASN A N 1
ATOM 680 C CA . ASN A 1 90 ? 6.012 -2.719 13.667 1.00 51.00 90 ASN A CA 1
ATOM 681 C C . ASN A 1 90 ? 5.731 -3.486 12.367 1.00 51.00 90 ASN A C 1
ATOM 683 O O . ASN A 1 90 ? 4.819 -4.301 12.271 1.00 51.00 90 ASN A O 1
ATOM 687 N N . PHE A 1 91 ? 6.703 -3.420 11.463 1.00 50.62 91 PHE A N 1
ATOM 688 C CA . PHE A 1 91 ? 7.119 -4.524 10.592 1.00 50.62 91 PHE A CA 1
ATOM 689 C C . PHE A 1 91 ? 7.101 -5.902 11.289 1.00 50.62 91 PHE A C 1
ATOM 691 O O . PHE A 1 91 ? 6.937 -6.911 10.618 1.00 50.62 91 PHE A O 1
ATOM 698 N N . HIS A 1 92 ? 7.200 -5.979 12.626 1.00 54.16 92 HIS A N 1
ATOM 699 C CA . HIS A 1 92 ? 7.036 -7.221 13.394 1.00 54.16 92 HIS A CA 1
ATOM 700 C C . HIS A 1 92 ? 5.633 -7.847 13.341 1.00 54.16 92 HIS A C 1
ATOM 702 O O . HIS A 1 92 ? 5.537 -9.059 13.492 1.00 54.16 92 HIS A O 1
ATOM 708 N N . ASN A 1 93 ? 4.567 -7.074 13.111 1.00 63.75 93 ASN A N 1
ATOM 709 C CA . ASN A 1 93 ? 3.207 -7.600 12.939 1.00 63.75 93 ASN A CA 1
ATOM 710 C C . ASN A 1 93 ? 2.633 -7.321 11.549 1.00 63.75 93 ASN A C 1
ATOM 712 O O . ASN A 1 93 ? 1.437 -7.497 11.347 1.00 63.75 93 ASN A O 1
ATOM 716 N N . GLY A 1 94 ? 3.453 -6.847 10.611 1.00 68.88 94 GLY A N 1
ATOM 717 C CA . GLY A 1 94 ? 2.979 -6.596 9.260 1.00 68.88 94 GLY A CA 1
ATOM 718 C C . GLY A 1 94 ? 1.949 -5.480 9.121 1.00 68.88 94 GLY A C 1
ATOM 719 O O . GLY A 1 94 ? 1.122 -5.528 8.219 1.00 68.88 94 GLY A O 1
ATOM 720 N N . GLY A 1 95 ? 1.948 -4.516 10.041 1.00 74.56 95 GLY A N 1
ATOM 721 C CA . GLY A 1 95 ? 0.985 -3.415 10.052 1.00 74.56 95 GLY A CA 1
ATOM 722 C C . GLY A 1 95 ? -0.365 -3.763 10.686 1.00 74.56 95 GLY A C 1
ATOM 723 O O . GLY A 1 95 ? -1.143 -2.857 10.971 1.00 74.56 95 GLY A O 1
ATOM 724 N N . TYR A 1 96 ? -0.635 -5.030 11.026 1.00 79.75 96 TYR A N 1
ATOM 725 C CA . TYR A 1 96 ? -1.901 -5.431 11.658 1.00 79.75 96 TYR A CA 1
ATOM 726 C C . TYR A 1 96 ? -2.157 -4.766 13.015 1.00 79.75 96 TYR A C 1
ATOM 728 O O . TYR A 1 96 ? -3.309 -4.633 13.420 1.00 79.75 96 TYR A O 1
ATOM 736 N N . GLY A 1 97 ? -1.114 -4.264 13.685 1.00 78.19 97 GLY A N 1
ATOM 737 C CA . GLY A 1 97 ? -1.260 -3.480 14.914 1.00 78.19 97 GLY A CA 1
ATOM 738 C C . GLY A 1 97 ? -2.169 -2.260 14.768 1.00 78.19 97 GLY A C 1
ATOM 739 O O . GLY A 1 97 ? -2.778 -1.849 15.751 1.00 78.19 97 GLY A O 1
ATOM 740 N N . LEU A 1 98 ? -2.315 -1.720 13.553 1.00 77.75 98 LEU A N 1
ATOM 741 C CA . LEU A 1 98 ? -3.224 -0.608 13.261 1.00 77.75 98 LEU A CA 1
ATOM 742 C C . LEU A 1 98 ? -4.689 -0.956 13.502 1.00 77.75 98 LEU A C 1
ATOM 744 O O . LEU A 1 98 ? -5.459 -0.089 13.902 1.00 77.75 98 LEU A O 1
ATOM 748 N N . LEU A 1 99 ? -5.059 -2.220 13.304 1.00 80.25 99 LEU A N 1
ATOM 749 C CA . LEU A 1 99 ? -6.420 -2.702 13.521 1.00 80.25 99 LEU A CA 1
ATOM 750 C C . LEU A 1 99 ? -6.731 -2.959 14.992 1.00 80.25 99 LEU A C 1
ATOM 752 O O . LEU A 1 99 ? -7.889 -3.119 15.358 1.00 80.25 99 LEU A O 1
ATOM 756 N N . TRP A 1 100 ? -5.704 -3.037 15.837 1.00 81.88 100 TRP A N 1
ATOM 757 C CA . TRP A 1 100 ? -5.848 -3.389 17.250 1.00 81.88 100 TRP A CA 1
ATOM 758 C C . TRP A 1 100 ? -5.936 -2.160 18.153 1.00 81.88 100 TRP A C 1
ATOM 760 O O . TRP A 1 100 ? -6.034 -2.297 19.369 1.00 81.88 100 TRP A O 1
ATOM 770 N N . TYR A 1 101 ? -5.913 -0.965 17.562 1.00 82.62 101 TYR A N 1
ATOM 771 C CA . TYR A 1 101 ? -6.374 0.257 18.202 1.00 82.62 101 TYR A CA 1
ATOM 772 C C . TYR A 1 101 ? -7.882 0.355 18.036 1.00 82.62 101 TYR A C 1
ATOM 774 O O . TYR A 1 101 ? -8.384 0.868 17.040 1.00 82.62 101 TYR A O 1
ATOM 782 N N . GLN A 1 102 ? -8.609 -0.162 19.015 1.00 85.12 102 GLN A N 1
ATOM 783 C CA . GLN A 1 102 ? -10.066 -0.151 18.986 1.00 85.12 102 GLN A CA 1
ATOM 784 C C . GLN A 1 102 ? -10.592 0.399 20.298 1.00 85.12 102 GLN A C 1
ATOM 786 O O . GLN A 1 102 ? -10.021 0.141 21.362 1.00 85.12 102 GLN A O 1
ATOM 791 N N . GLN A 1 103 ? -11.708 1.115 20.230 1.00 86.81 103 GLN A N 1
ATOM 792 C CA . GLN A 1 103 ? -12.448 1.516 21.412 1.00 86.81 103 GLN A CA 1
ATOM 793 C C . GLN A 1 103 ? -13.936 1.224 21.262 1.00 86.81 103 GLN A C 1
ATOM 795 O O . GLN A 1 103 ? -14.499 1.347 20.177 1.00 86.81 103 GLN A O 1
ATOM 800 N N . VAL A 1 104 ? -14.576 0.856 22.366 1.00 89.50 104 VAL A N 1
ATOM 801 C CA . VAL A 1 104 ? -16.028 0.675 22.440 1.00 89.50 104 VAL A CA 1
ATOM 802 C C . VAL A 1 104 ? -16.576 1.417 23.647 1.00 89.50 104 VAL A C 1
ATOM 804 O O . VAL A 1 104 ? -15.992 1.390 24.731 1.00 89.50 104 VAL A O 1
ATOM 807 N N . GLU A 1 105 ? -17.700 2.103 23.460 1.00 91.38 105 GLU A N 1
ATOM 808 C CA . GLU A 1 105 ? -18.394 2.771 24.556 1.00 91.38 105 GLU A CA 1
ATOM 809 C C . GLU A 1 105 ? -19.172 1.755 25.391 1.00 91.38 105 GLU A C 1
ATOM 811 O O . GLU A 1 105 ? -19.930 0.938 24.866 1.00 91.38 105 GLU A O 1
ATOM 816 N N . ILE A 1 106 ? -18.984 1.818 26.706 1.00 90.94 106 ILE A N 1
ATOM 817 C CA . ILE A 1 106 ? -19.680 0.974 27.670 1.00 90.94 106 ILE A CA 1
ATOM 818 C C . ILE A 1 106 ? -20.882 1.769 28.196 1.00 90.94 106 ILE A C 1
ATOM 820 O O . ILE A 1 106 ? -20.687 2.798 28.851 1.00 90.94 106 ILE A O 1
ATOM 824 N N . PRO A 1 107 ? -22.127 1.308 27.972 1.00 88.94 107 PRO A N 1
ATOM 825 C CA . PRO A 1 107 ? -23.302 1.989 28.499 1.00 88.94 107 PRO A CA 1
ATOM 826 C C . PRO A 1 107 ? -23.267 2.040 30.028 1.00 88.94 107 PRO A C 1
ATOM 828 O O . PRO A 1 107 ? -23.234 0.999 30.688 1.00 88.94 107 PRO A O 1
ATOM 831 N N . ILE A 1 108 ? -23.325 3.246 30.592 1.00 85.44 108 ILE A N 1
ATOM 832 C CA . ILE A 1 108 ? -23.409 3.444 32.042 1.00 85.44 108 ILE A CA 1
ATOM 833 C C . ILE A 1 108 ? -24.795 3.002 32.516 1.00 85.44 108 ILE A C 1
ATOM 835 O O . ILE A 1 108 ? -25.816 3.377 31.934 1.00 85.44 108 ILE A O 1
ATOM 839 N N . ARG A 1 109 ? -24.838 2.181 33.566 1.00 81.81 109 ARG A N 1
ATOM 840 C CA . ARG A 1 109 ? -26.075 1.643 34.143 1.00 81.81 109 ARG A CA 1
ATOM 841 C C . ARG A 1 109 ? -26.043 1.779 35.658 1.00 81.81 109 ARG A C 1
ATOM 843 O O . ARG A 1 109 ? -24.979 1.906 36.255 1.00 81.81 109 ARG A O 1
ATOM 850 N N . GLU A 1 110 ? -27.216 1.728 36.282 1.00 73.88 110 GLU A N 1
ATOM 851 C CA . GLU A 1 110 ? -27.293 1.595 37.735 1.00 73.88 110 GLU A CA 1
ATOM 852 C C . GLU A 1 110 ? -26.740 0.225 38.149 1.00 73.88 110 GLU A C 1
ATOM 854 O O . GLU A 1 110 ? -27.252 -0.813 37.726 1.00 73.88 110 GLU A O 1
ATOM 859 N N . GLY A 1 111 ? -25.685 0.228 38.963 1.00 78.62 111 GLY A N 1
ATOM 860 C CA . GLY A 1 111 ? -25.038 -0.984 39.452 1.00 78.62 111 GLY A CA 1
ATOM 861 C C . GLY A 1 111 ? -23.516 -0.888 39.464 1.00 78.62 111 GLY A C 1
ATOM 862 O O . GLY A 1 111 ? -22.914 0.021 38.894 1.00 78.62 111 GLY A O 1
ATOM 863 N N . LEU A 1 112 ? -22.906 -1.862 40.135 1.00 82.19 112 LEU A N 1
ATOM 864 C CA . LEU A 1 112 ? -21.456 -1.966 40.298 1.00 82.19 112 LEU A CA 1
ATOM 865 C C . LEU A 1 112 ? -20.816 -2.936 39.307 1.00 82.19 112 LEU A C 1
ATOM 867 O O . LEU A 1 112 ? -19.626 -2.820 39.032 1.00 82.19 112 LEU A O 1
ATOM 871 N N . SER A 1 113 ? -21.600 -3.871 38.770 1.00 86.75 113 SER A N 1
ATOM 872 C CA . SER A 1 113 ? -21.119 -4.947 37.909 1.00 86.75 113 SER A CA 1
ATOM 873 C C . SER A 1 113 ? -21.399 -4.657 36.442 1.00 86.75 113 SER A C 1
ATOM 875 O O . SER A 1 113 ? -22.510 -4.281 36.062 1.00 86.75 113 SER A O 1
ATOM 877 N N . TYR A 1 114 ? -20.395 -4.903 35.614 1.00 89.00 114 TYR A N 1
ATOM 878 C CA . TYR A 1 114 ? -20.427 -4.679 34.182 1.00 89.00 114 TYR A CA 1
ATOM 879 C C . TYR A 1 114 ? -19.943 -5.925 33.456 1.00 89.00 114 TYR A C 1
ATOM 881 O O . TYR A 1 114 ? -19.068 -6.649 33.930 1.00 89.00 114 TYR A O 1
ATOM 889 N N . GLN A 1 115 ? -20.524 -6.147 32.284 1.00 89.12 115 GLN A N 1
ATOM 890 C CA . GLN A 1 115 ? -20.090 -7.160 31.342 1.00 89.12 115 GLN A CA 1
ATOM 891 C C . GLN A 1 115 ? -20.042 -6.525 29.960 1.00 89.12 115 GLN A C 1
ATOM 893 O O . GLN A 1 115 ? -21.003 -5.876 29.538 1.00 89.12 115 GLN A O 1
ATOM 898 N N . VAL A 1 116 ? -18.930 -6.718 29.265 1.00 90.38 116 VAL A N 1
ATOM 899 C CA . VAL A 1 116 ? -18.727 -6.218 27.908 1.00 90.38 116 VAL A CA 1
ATOM 900 C C . VAL A 1 116 ? -17.926 -7.242 27.118 1.00 90.38 116 VAL A C 1
ATOM 902 O O . VAL A 1 116 ? -17.115 -7.980 27.674 1.00 90.38 116 VAL A O 1
ATOM 905 N N . GLU A 1 117 ? -18.167 -7.300 25.820 1.00 89.06 117 GLU A N 1
ATOM 906 C CA . GLU A 1 117 ? -17.305 -8.033 24.903 1.00 89.06 117 GLU A CA 1
ATOM 907 C C . GLU A 1 117 ? -16.160 -7.113 24.467 1.00 89.06 117 GLU A C 1
ATOM 909 O O . GLU A 1 117 ? -16.370 -5.923 24.216 1.00 89.06 117 GLU A O 1
ATOM 914 N N . LEU A 1 118 ? -14.942 -7.647 24.399 1.00 86.81 118 LEU A N 1
ATOM 915 C CA . LEU A 1 118 ? -13.823 -6.959 23.770 1.00 86.81 118 LEU A CA 1
ATOM 916 C C . LEU A 1 118 ? -14.185 -6.578 22.326 1.00 86.81 118 LEU A C 1
ATOM 918 O O . LEU A 1 118 ? -14.949 -7.297 21.675 1.00 86.81 118 LEU A O 1
ATOM 922 N N . PRO A 1 119 ? -13.617 -5.478 21.803 1.00 84.81 119 PRO A N 1
ATOM 923 C CA . PRO A 1 119 ? -13.697 -5.170 20.384 1.00 84.81 119 PRO A CA 1
ATOM 924 C C . PRO A 1 119 ? -13.378 -6.398 19.523 1.00 84.81 119 PRO A C 1
ATOM 926 O O . PRO A 1 119 ? -12.508 -7.209 19.853 1.00 84.81 119 PRO A O 1
ATOM 929 N N . ARG A 1 120 ? -14.115 -6.568 18.420 1.00 82.56 120 ARG A N 1
ATOM 930 C CA . ARG A 1 120 ? -13.881 -7.698 17.523 1.00 82.56 120 ARG A CA 1
ATOM 931 C C . ARG A 1 120 ? -12.475 -7.581 16.947 1.00 82.56 120 ARG A C 1
ATOM 933 O O . ARG A 1 120 ? -12.163 -6.618 16.253 1.00 82.56 120 ARG A O 1
ATOM 940 N N . GLN A 1 121 ? -11.682 -8.620 17.155 1.00 80.69 121 GLN A N 1
ATOM 941 C CA . GLN A 1 121 ? -10.373 -8.733 16.544 1.00 80.69 121 GLN A CA 1
ATOM 942 C C . GLN A 1 121 ? -10.469 -8.770 15.013 1.00 80.69 121 GLN A C 1
ATOM 944 O O . GLN A 1 121 ? -11.183 -9.599 14.439 1.00 80.69 121 GLN A O 1
ATOM 949 N N . GLU A 1 122 ? -9.698 -7.901 14.367 1.00 79.62 122 GLU A N 1
ATOM 950 C CA . GLU A 1 122 ? -9.484 -7.895 12.923 1.00 79.62 122 GLU A CA 1
ATOM 951 C C . GLU A 1 122 ? -8.051 -8.345 12.596 1.00 79.62 122 GLU A C 1
ATOM 953 O O . GLU A 1 122 ? -7.085 -7.956 13.261 1.00 79.62 122 GLU A O 1
ATOM 958 N N . GLY A 1 123 ? -7.907 -9.171 11.558 1.00 81.06 123 GLY A N 1
ATOM 959 C CA . GLY A 1 123 ? -6.614 -9.739 11.172 1.00 81.06 123 GLY A CA 1
ATOM 960 C C . GLY A 1 123 ? -6.186 -10.939 12.036 1.00 81.06 123 GLY A C 1
ATOM 961 O O . GLY A 1 123 ? -7.037 -11.619 12.603 1.00 81.06 123 GLY A O 1
ATOM 962 N N . PRO A 1 124 ? -4.885 -11.272 12.093 1.00 79.06 124 PRO A N 1
ATOM 963 C CA . PRO A 1 124 ? -4.380 -12.478 12.753 1.00 79.06 124 PRO A CA 1
ATOM 964 C C . PRO A 1 124 ? -4.423 -12.382 14.283 1.00 79.06 124 PRO A C 1
ATOM 966 O O . PRO A 1 124 ? -4.730 -11.324 14.834 1.00 79.06 124 PRO A O 1
ATOM 969 N N . GLN A 1 125 ? -4.080 -13.486 14.972 1.00 80.50 125 GLN A N 1
ATOM 970 C CA . GLN A 1 125 ? -4.009 -13.530 16.439 1.00 80.50 125 GLN A CA 1
ATOM 971 C C . GLN A 1 125 ? -3.163 -12.373 16.998 1.00 80.50 125 GLN A C 1
ATOM 973 O O . GLN A 1 125 ? -2.047 -12.144 16.534 1.00 80.50 125 GLN A O 1
ATOM 978 N N . ALA A 1 126 ? -3.702 -11.661 17.987 1.00 79.31 126 ALA A N 1
ATOM 979 C CA . ALA A 1 126 ? -3.151 -10.418 18.496 1.00 79.31 126 ALA A CA 1
ATOM 980 C C . ALA A 1 126 ? -2.925 -10.492 20.005 1.00 79.31 126 ALA A C 1
ATOM 982 O O . ALA A 1 126 ? -3.715 -11.093 20.741 1.00 79.31 126 ALA A O 1
ATOM 983 N N . THR A 1 127 ? -1.876 -9.807 20.447 1.00 80.50 127 THR A N 1
ATOM 984 C CA . THR A 1 127 ? -1.601 -9.549 21.859 1.00 80.50 127 THR A CA 1
ATOM 985 C C . THR A 1 127 ? -1.782 -8.054 22.109 1.00 80.50 127 THR A C 1
ATOM 987 O O . THR A 1 127 ? -1.087 -7.236 21.501 1.00 80.50 127 THR A O 1
ATOM 990 N N . VAL A 1 128 ? -2.733 -7.696 22.972 1.00 82.00 128 VAL A N 1
ATOM 991 C CA . VAL A 1 128 ? -3.161 -6.313 23.212 1.00 82.00 128 VAL A CA 1
ATOM 992 C C . VAL A 1 128 ? -3.169 -5.949 24.687 1.00 82.00 128 VAL A C 1
ATOM 994 O O . VAL A 1 128 ? -3.381 -6.775 25.571 1.00 82.00 128 VAL A O 1
ATOM 997 N N . ASP A 1 129 ? -2.932 -4.679 24.962 1.00 84.69 129 ASP A N 1
ATOM 998 C CA . ASP A 1 129 ? -3.211 -4.095 26.249 1.00 84.69 129 ASP A CA 1
ATOM 999 C C . ASP A 1 129 ? -4.664 -3.633 26.242 1.00 84.69 129 ASP A C 1
ATOM 1001 O O . ASP A 1 129 ? -5.144 -3.077 25.251 1.00 84.69 129 ASP A O 1
ATOM 1005 N N . VAL A 1 130 ? -5.360 -3.877 27.347 1.00 87.31 130 VAL A N 1
ATOM 1006 C CA . VAL A 1 130 ? -6.770 -3.533 27.518 1.00 87.31 130 VAL A CA 1
ATOM 1007 C C . VAL A 1 130 ? -6.877 -2.479 28.604 1.00 87.31 130 VAL A C 1
ATOM 1009 O O . VAL A 1 130 ? -6.409 -2.694 29.723 1.00 87.31 130 VAL A O 1
ATOM 1012 N N . ASP A 1 131 ? -7.518 -1.361 28.293 1.00 87.25 131 ASP A N 1
ATOM 1013 C CA . ASP A 1 131 ? -7.678 -0.223 29.188 1.00 87.25 131 ASP A CA 1
ATOM 1014 C C . ASP A 1 131 ? -9.150 0.115 29.404 1.00 87.25 131 ASP A C 1
ATOM 1016 O O . ASP A 1 131 ? -9.943 0.138 28.464 1.00 87.25 131 ASP A O 1
ATOM 1020 N N . LEU A 1 132 ? -9.499 0.445 30.645 1.00 88.69 132 LEU A N 1
ATOM 1021 C CA . LEU A 1 132 ? -10.735 1.136 30.976 1.00 88.69 132 LEU A CA 1
ATOM 1022 C C . LEU A 1 132 ? -10.442 2.631 30.974 1.00 88.69 132 LEU A C 1
ATOM 1024 O O . LEU A 1 132 ? -9.562 3.092 31.702 1.00 88.69 132 LEU A O 1
ATOM 1028 N N . VAL A 1 133 ? -11.197 3.386 30.187 1.00 87.50 133 VAL A N 1
ATOM 1029 C CA . VAL A 1 133 ? -11.143 4.845 30.182 1.00 87.50 133 VAL A CA 1
ATOM 1030 C C . VAL A 1 133 ? -12.457 5.393 30.703 1.00 87.50 133 VAL A C 1
ATOM 1032 O O . VAL A 1 133 ? -13.532 5.036 30.226 1.00 87.50 133 VAL A O 1
ATOM 1035 N N . THR A 1 134 ? -12.371 6.267 31.694 1.00 86.75 134 THR A N 1
ATOM 1036 C CA . THR A 1 134 ? -13.521 6.905 32.324 1.00 86.75 134 THR A CA 1
ATOM 1037 C C . THR A 1 134 ? -13.442 8.410 32.143 1.00 86.75 134 THR A C 1
ATOM 1039 O O . THR A 1 134 ? -12.431 9.021 32.485 1.00 86.75 134 THR A O 1
ATOM 1042 N N . THR A 1 135 ? -14.516 9.017 31.649 1.00 86.31 135 THR A N 1
ATOM 1043 C CA . THR A 1 135 ? -14.652 10.474 31.561 1.00 86.31 135 THR A CA 1
ATOM 1044 C C . THR A 1 135 ? -15.544 10.961 32.695 1.00 86.31 135 THR A C 1
ATOM 1046 O O . THR A 1 135 ? -16.616 10.399 32.929 1.00 86.31 135 THR A O 1
ATOM 1049 N N . HIS A 1 136 ? -15.128 12.012 33.394 1.00 84.38 136 HIS A N 1
ATOM 1050 C CA . HIS A 1 136 ? -15.889 12.628 34.482 1.00 84.38 136 HIS A CA 1
ATOM 1051 C C . HIS A 1 136 ? -16.752 13.797 33.989 1.00 84.38 136 HIS A C 1
ATOM 1053 O O . HIS A 1 136 ? -16.688 14.220 32.832 1.00 84.38 136 HIS A O 1
ATOM 1059 N N . SER A 1 137 ? -17.611 14.334 34.859 1.00 83.50 137 SER A N 1
ATOM 1060 C CA . SER A 1 137 ? -18.518 15.441 34.516 1.00 83.50 137 SER A CA 1
ATOM 1061 C C . SER A 1 137 ? -17.801 16.746 34.151 1.00 83.50 137 SER A C 1
ATOM 1063 O O . SER A 1 137 ? -18.385 17.596 33.485 1.00 83.50 137 SER A O 1
ATOM 1065 N N . ASP A 1 138 ? -16.554 16.918 34.592 1.00 80.56 138 ASP A N 1
ATOM 1066 C CA . ASP A 1 138 ? -15.694 18.060 34.256 1.00 80.56 138 ASP A CA 1
ATOM 1067 C C . ASP A 1 138 ? -14.933 17.882 32.928 1.00 80.56 138 ASP A C 1
ATOM 1069 O O . ASP A 1 138 ? -14.192 18.776 32.520 1.00 80.56 138 ASP A O 1
ATOM 1073 N N . GLY A 1 139 ? -15.123 16.744 32.250 1.00 77.94 139 GLY A N 1
ATOM 1074 C CA . GLY A 1 139 ? -14.446 16.396 31.003 1.00 77.94 139 GLY A CA 1
ATOM 1075 C C . GLY A 1 139 ? -13.052 15.793 31.182 1.00 77.94 139 GLY A C 1
ATOM 1076 O O . GLY A 1 139 ? -12.396 15.514 30.182 1.00 77.94 139 GLY A O 1
ATOM 1077 N N . SER A 1 140 ? -12.581 15.576 32.415 1.00 79.88 140 SER A N 1
ATOM 1078 C CA . SER A 1 140 ? -11.316 14.872 32.643 1.00 79.88 140 SER A CA 1
ATOM 1079 C C . SER A 1 140 ? -11.440 13.386 32.295 1.00 79.88 140 SER A C 1
ATOM 1081 O O . SER A 1 140 ? -12.431 12.740 32.639 1.00 79.88 140 SER A O 1
ATOM 1083 N N . GLU A 1 141 ? -10.434 12.846 31.603 1.00 80.31 141 GLU A N 1
ATOM 1084 C CA . GLU A 1 141 ? -10.317 11.415 31.310 1.00 80.31 141 GLU A CA 1
ATOM 1085 C C . GLU A 1 141 ? -9.292 10.765 32.249 1.00 80.31 141 GLU A C 1
ATOM 1087 O O . GLU A 1 141 ? -8.178 11.269 32.413 1.00 80.31 141 GLU A O 1
ATOM 1092 N N . CYS A 1 142 ? -9.657 9.626 32.836 1.00 79.12 142 CYS A N 1
ATOM 1093 C CA . CYS A 1 142 ? -8.732 8.714 33.499 1.00 79.12 142 CYS A CA 1
ATOM 1094 C C . CYS A 1 142 ? -8.612 7.430 32.684 1.00 79.12 142 CYS A C 1
ATOM 1096 O O . CYS A 1 142 ? -9.614 6.894 32.220 1.00 79.12 142 CYS A O 1
ATOM 1098 N N . GLU A 1 143 ? -7.396 6.912 32.557 1.00 82.19 143 GLU A N 1
ATOM 1099 C CA . GLU A 1 143 ? -7.104 5.654 31.876 1.00 82.19 143 GLU A CA 1
ATOM 1100 C C . GLU A 1 143 ? -6.541 4.647 32.877 1.00 82.19 143 GLU A C 1
ATOM 1102 O O . GLU A 1 143 ? -5.749 4.999 33.752 1.00 82.19 143 GLU A O 1
ATOM 1107 N N . SER A 1 144 ? -6.965 3.389 32.794 1.00 83.00 144 SER A N 1
ATOM 1108 C CA . SER A 1 144 ? -6.519 2.335 33.703 1.00 83.00 144 SER A CA 1
ATOM 1109 C C . SER A 1 144 ? -6.351 1.005 32.992 1.00 83.00 144 SER A C 1
ATOM 1111 O O . SER A 1 144 ? -7.297 0.454 32.434 1.00 83.00 144 SER A O 1
ATOM 1113 N N . ARG A 1 145 ? -5.128 0.480 33.064 1.00 84.12 145 ARG A N 1
ATOM 1114 C CA . ARG A 1 145 ? -4.723 -0.786 32.455 1.00 84.12 145 ARG A CA 1
ATOM 1115 C C . ARG A 1 145 ? -5.399 -1.962 33.154 1.00 84.12 145 ARG A C 1
ATOM 1117 O O . ARG A 1 145 ? -5.024 -2.296 34.273 1.00 84.12 145 ARG A O 1
ATOM 1124 N N . ILE A 1 146 ? -6.357 -2.591 32.480 1.00 86.06 146 ILE A N 1
ATOM 1125 C CA . ILE A 1 146 ? -7.081 -3.785 32.936 1.00 86.06 146 ILE A CA 1
ATOM 1126 C C . ILE A 1 146 ? -6.221 -5.036 32.748 1.00 86.06 146 ILE A C 1
ATOM 1128 O O . ILE A 1 146 ? -6.036 -5.818 33.674 1.00 86.06 146 ILE A O 1
ATOM 1132 N N . PHE A 1 147 ? -5.675 -5.210 31.546 1.00 84.25 147 PHE A N 1
ATOM 1133 C CA . PHE A 1 147 ? -4.792 -6.321 31.211 1.00 84.25 147 PHE A CA 1
ATOM 1134 C C . PHE A 1 147 ? -3.610 -5.805 30.404 1.00 84.25 147 PHE A C 1
ATOM 1136 O O . PHE A 1 147 ? -3.780 -4.984 29.504 1.00 84.25 147 PHE A O 1
ATOM 1143 N N . SER A 1 148 ? -2.424 -6.323 30.703 1.00 83.69 148 SER A N 1
ATOM 1144 C CA . SER A 1 148 ? -1.242 -6.154 29.858 1.00 83.69 148 SER A CA 1
ATOM 1145 C C . SER A 1 148 ? -0.930 -7.476 29.175 1.00 83.69 148 SER A C 1
ATOM 1147 O O . SER A 1 148 ? -0.961 -8.519 29.831 1.00 83.69 148 SER A O 1
ATOM 1149 N N . ASN A 1 149 ? -0.570 -7.434 27.895 1.00 80.12 149 ASN A N 1
ATOM 1150 C CA . ASN A 1 149 ? -0.301 -8.629 27.087 1.00 80.12 149 ASN A CA 1
ATOM 1151 C C . ASN A 1 149 ? -1.482 -9.615 27.037 1.00 80.12 149 ASN A C 1
ATOM 1153 O O . ASN A 1 149 ? -1.289 -10.828 27.115 1.00 80.12 149 ASN A O 1
ATOM 1157 N N . PHE A 1 150 ? -2.711 -9.105 26.934 1.00 84.25 150 PHE A N 1
ATOM 1158 C CA . PHE A 1 150 ? -3.893 -9.936 26.739 1.00 84.25 150 PHE A CA 1
ATOM 1159 C C . PHE A 1 150 ? -3.834 -10.595 25.359 1.00 84.25 150 PHE A C 1
ATOM 1161 O O . PHE A 1 150 ? -3.775 -9.913 24.340 1.00 84.25 150 PHE A O 1
ATOM 1168 N N . ILE A 1 151 ? -3.860 -11.923 25.321 1.00 83.75 151 ILE A N 1
ATOM 1169 C CA . ILE A 1 151 ? -3.838 -12.685 24.071 1.00 83.75 151 ILE A CA 1
ATOM 1170 C C . ILE A 1 151 ? -5.281 -12.960 23.659 1.00 83.75 151 ILE A C 1
ATOM 1172 O O . ILE A 1 151 ? -6.004 -13.652 24.381 1.00 83.75 151 ILE A O 1
ATOM 1176 N N . TYR A 1 152 ? -5.691 -12.456 22.493 1.00 83.19 152 TYR A N 1
ATOM 1177 C CA . TYR A 1 152 ? -6.992 -12.812 21.936 1.00 83.19 152 TYR A CA 1
ATOM 1178 C C . TYR A 1 152 ? -7.083 -14.332 21.704 1.00 83.19 152 TYR A C 1
ATOM 1180 O O . TYR A 1 152 ? -6.106 -14.946 21.253 1.00 83.19 152 TYR A O 1
ATOM 1188 N N . PRO A 1 153 ? -8.244 -14.962 21.954 1.00 82.38 153 PRO A N 1
ATOM 1189 C CA . PRO A 1 153 ? -8.512 -16.327 21.525 1.00 82.38 153 PRO A CA 1
ATOM 1190 C C . PRO A 1 153 ? -8.254 -16.502 20.026 1.00 82.38 153 PRO A C 1
ATOM 1192 O O . PRO A 1 153 ? -8.435 -15.577 19.235 1.00 82.38 153 PRO A O 1
ATOM 1195 N N . SER A 1 154 ? -7.858 -17.704 19.612 1.00 81.06 154 SER A N 1
ATOM 1196 C CA . SER A 1 154 ? -7.670 -17.996 18.192 1.00 81.06 154 SER A CA 1
ATOM 1197 C C . SER A 1 154 ? -8.970 -17.802 17.410 1.00 81.06 154 SER A C 1
ATOM 1199 O O . SER A 1 154 ? -10.038 -18.245 17.838 1.00 81.06 154 SER A O 1
ATOM 1201 N N . LEU A 1 155 ? -8.868 -17.199 16.223 1.00 82.12 155 LEU A N 1
ATOM 1202 C CA . LEU A 1 155 ? -10.013 -17.026 15.337 1.00 82.12 155 LEU A CA 1
ATOM 1203 C C . LEU A 1 155 ? -10.584 -18.380 14.899 1.00 82.12 155 LEU A C 1
ATOM 1205 O O . LEU A 1 155 ? -9.851 -19.252 14.412 1.00 82.12 155 LEU A O 1
ATOM 1209 N N . THR A 1 156 ? -11.906 -18.516 15.009 1.00 84.44 156 THR A N 1
ATOM 1210 C CA . THR A 1 156 ? -12.671 -19.603 14.380 1.00 84.44 156 THR A CA 1
ATOM 1211 C C . THR A 1 156 ? -12.593 -19.508 12.855 1.00 84.44 156 THR A C 1
ATOM 1213 O O . THR A 1 156 ? -12.319 -18.439 12.312 1.00 84.44 156 THR A O 1
ATOM 1216 N N . SER A 1 157 ? -12.884 -20.598 12.135 1.00 83.50 157 SER A N 1
ATOM 1217 C CA . SER A 1 157 ? -12.845 -20.606 10.663 1.00 83.50 157 SER A CA 1
ATOM 1218 C C . SER A 1 157 ? -13.687 -19.486 10.042 1.00 83.50 157 SER A C 1
ATOM 1220 O O . SER A 1 157 ? -13.186 -18.763 9.191 1.00 83.50 157 SER A O 1
ATOM 1222 N N . GLY A 1 158 ? -14.910 -19.261 10.537 1.00 84.69 158 GLY A N 1
ATOM 1223 C CA . GLY A 1 158 ? -15.776 -18.186 10.037 1.00 84.69 158 GLY A CA 1
ATOM 1224 C C . GLY A 1 158 ? -15.290 -16.774 10.384 1.00 84.69 158 GLY A C 1
ATOM 1225 O O . GLY A 1 158 ? -15.615 -15.826 9.683 1.00 84.69 158 GLY A O 1
ATOM 1226 N N . GLN A 1 159 ? -14.487 -16.605 11.439 1.00 83.31 159 GLN A N 1
ATOM 1227 C CA . GLN A 1 159 ? -13.873 -15.309 11.753 1.00 83.31 159 GLN A CA 1
ATOM 1228 C C . GLN A 1 159 ? -12.649 -15.008 10.882 1.00 83.31 159 GLN A C 1
ATOM 1230 O O . GLN A 1 159 ? -12.284 -13.840 10.766 1.00 83.31 159 GLN A O 1
ATOM 1235 N N . ARG A 1 160 ? -12.025 -16.032 10.286 1.00 86.69 160 ARG A N 1
ATOM 1236 C CA . ARG A 1 160 ? -10.910 -15.862 9.343 1.00 86.69 160 ARG A CA 1
ATOM 1237 C C . ARG A 1 160 ? -11.374 -15.552 7.929 1.00 86.69 160 ARG A C 1
ATOM 1239 O O . ARG A 1 160 ? -10.573 -15.034 7.161 1.00 86.69 160 ARG A O 1
ATOM 1246 N N . GLU A 1 161 ? -12.619 -15.879 7.587 1.00 91.50 161 GLU A N 1
ATOM 1247 C CA . GLU A 1 161 ? -13.185 -15.601 6.268 1.00 91.50 161 GLU A CA 1
ATOM 1248 C C . GLU A 1 161 ? -13.192 -14.098 5.984 1.00 91.50 161 GLU A C 1
ATOM 1250 O O . GLU A 1 161 ? -13.691 -13.286 6.767 1.00 91.50 161 GLU A O 1
ATOM 1255 N N . LEU A 1 162 ? -12.630 -13.745 4.833 1.00 92.19 162 LEU A N 1
ATOM 1256 C CA . LEU A 1 162 ? -12.548 -12.381 4.346 1.00 92.19 162 LEU A CA 1
ATOM 1257 C C . LEU A 1 162 ? -13.554 -12.182 3.217 1.00 92.19 162 LEU A C 1
ATOM 1259 O O . LEU A 1 162 ? -13.626 -12.976 2.277 1.00 92.19 162 LEU A O 1
ATOM 1263 N N . LEU A 1 163 ? -14.341 -11.113 3.318 1.00 91.44 163 LEU A N 1
ATOM 1264 C CA . LEU A 1 163 ? -15.411 -10.810 2.375 1.00 91.44 163 LEU A CA 1
ATOM 1265 C C . LEU A 1 163 ? -15.085 -9.541 1.597 1.00 91.44 163 LEU A C 1
ATOM 1267 O O . LEU A 1 163 ? -14.890 -8.474 2.173 1.00 91.44 163 LEU A O 1
ATOM 1271 N N . VAL A 1 164 ? -15.082 -9.670 0.275 1.00 92.50 164 VAL A N 1
ATOM 1272 C CA . VAL A 1 164 ? -15.030 -8.538 -0.651 1.00 92.50 164 VAL A CA 1
ATOM 1273 C C . VAL A 1 164 ? -16.450 -7.967 -0.804 1.00 92.50 164 VAL A C 1
ATOM 1275 O O . VAL A 1 164 ? -17.401 -8.753 -0.909 1.00 92.50 164 VAL A O 1
ATOM 1278 N N . PRO A 1 165 ? -16.638 -6.633 -0.832 1.00 91.62 165 PRO A N 1
ATOM 1279 C CA . PRO A 1 165 ? -17.953 -6.032 -1.025 1.00 91.62 165 PRO A CA 1
ATOM 1280 C C . PRO A 1 165 ? -18.661 -6.525 -2.291 1.00 91.62 165 PRO A C 1
ATOM 1282 O O . PRO A 1 165 ? -18.049 -6.750 -3.338 1.00 91.62 165 PRO A O 1
ATOM 1285 N N . GLN A 1 166 ? -19.987 -6.658 -2.216 1.00 90.88 166 GLN A N 1
ATOM 1286 C CA . GLN A 1 166 ? -20.790 -7.083 -3.359 1.00 90.88 166 GLN A CA 1
ATOM 1287 C C . GLN A 1 166 ? -20.603 -6.124 -4.548 1.00 90.88 166 GLN A C 1
ATOM 1289 O O . GLN A 1 166 ? -20.725 -4.912 -4.405 1.00 90.88 166 GLN A O 1
ATOM 1294 N N . GLY A 1 167 ? -20.357 -6.680 -5.737 1.00 87.88 167 GLY A N 1
ATOM 1295 C CA . GLY A 1 167 ? -20.158 -5.904 -6.967 1.00 87.88 167 GLY A CA 1
ATOM 1296 C C . GLY A 1 167 ? -18.709 -5.481 -7.227 1.00 87.88 167 GLY A C 1
ATOM 1297 O O . GLY A 1 167 ? -18.429 -4.943 -8.295 1.00 87.88 167 GLY A O 1
ATOM 1298 N N . VAL A 1 168 ? -17.784 -5.757 -6.305 1.00 90.00 168 VAL A N 1
ATOM 1299 C CA . VAL A 1 168 ? -16.343 -5.652 -6.556 1.00 90.00 168 VAL A CA 1
ATOM 1300 C C . VAL A 1 168 ? -15.846 -7.004 -7.058 1.00 90.00 168 VAL A C 1
ATOM 1302 O O . VAL A 1 168 ? -15.957 -8.020 -6.374 1.00 90.00 168 VAL A O 1
ATOM 1305 N N . THR A 1 169 ? -15.297 -7.022 -8.269 1.00 89.88 169 THR A N 1
ATOM 1306 C CA . THR A 1 169 ? -14.742 -8.224 -8.899 1.00 89.88 169 THR A CA 1
ATOM 1307 C C . THR A 1 169 ? -13.458 -7.881 -9.634 1.00 89.88 169 THR A C 1
ATOM 1309 O O . THR A 1 169 ? -13.385 -6.828 -10.260 1.00 89.88 169 THR A O 1
ATOM 1312 N N . VAL A 1 170 ? -12.485 -8.792 -9.601 1.00 91.31 170 VAL A N 1
ATOM 1313 C CA . VAL A 1 170 ? -11.282 -8.729 -10.441 1.00 91.31 170 VAL A CA 1
ATOM 1314 C C . VAL A 1 170 ? -11.616 -9.375 -11.788 1.00 91.31 170 VAL A C 1
ATOM 1316 O O . VAL A 1 170 ? -11.815 -10.591 -11.853 1.00 91.31 170 VAL A O 1
ATOM 1319 N N . ASP A 1 171 ? -11.722 -8.581 -12.854 1.00 90.94 171 ASP A N 1
ATOM 1320 C CA . ASP A 1 171 ? -11.951 -9.076 -14.214 1.00 90.94 171 ASP A CA 1
ATOM 1321 C C . ASP A 1 171 ? -10.626 -9.385 -14.920 1.00 90.94 171 ASP A C 1
ATOM 1323 O O . ASP A 1 171 ? -10.038 -8.550 -15.609 1.00 90.94 171 ASP A O 1
ATOM 1327 N N . LEU A 1 172 ? -10.179 -10.633 -14.785 1.00 88.50 172 LEU A N 1
ATOM 1328 C CA . LEU A 1 172 ? -8.947 -11.123 -15.412 1.00 88.50 172 LEU A CA 1
ATOM 1329 C C . LEU A 1 172 ? -8.995 -11.136 -16.951 1.00 88.50 172 LEU A C 1
ATOM 1331 O O . LEU A 1 172 ? -7.965 -11.355 -17.583 1.00 88.50 172 LEU A O 1
ATOM 1335 N N . ASN A 1 173 ? -10.159 -10.914 -17.572 1.00 88.94 173 ASN A N 1
ATOM 1336 C CA . ASN A 1 173 ? -10.277 -10.864 -19.027 1.00 88.94 173 ASN A CA 1
ATOM 1337 C C . ASN A 1 173 ? -10.195 -9.441 -19.588 1.00 88.94 173 ASN A C 1
ATOM 1339 O O . ASN A 1 173 ? -9.990 -9.304 -20.796 1.00 88.94 173 ASN A O 1
ATOM 1343 N N . ARG A 1 174 ? -10.327 -8.399 -18.750 1.00 86.19 174 ARG A N 1
ATOM 1344 C CA . ARG A 1 174 ? -10.400 -6.991 -19.190 1.00 86.19 174 ARG A CA 1
ATOM 1345 C C . ARG A 1 174 ? -9.226 -6.575 -20.078 1.00 86.19 174 ARG A C 1
ATOM 1347 O O . ARG A 1 174 ? -9.403 -5.770 -20.986 1.00 86.19 174 ARG A O 1
ATOM 1354 N N . TYR A 1 175 ? -8.060 -7.148 -19.804 1.00 85.62 175 TYR A N 1
ATOM 1355 C CA . TYR A 1 175 ? -6.792 -6.856 -20.467 1.00 85.62 175 TYR A CA 1
ATOM 1356 C C . TYR A 1 175 ? -6.180 -8.099 -21.137 1.00 85.62 175 TYR A C 1
ATOM 1358 O O . TYR A 1 175 ? -4.986 -8.130 -21.419 1.00 85.62 175 TYR A O 1
ATOM 1366 N N . SER A 1 176 ? -6.974 -9.154 -21.350 1.00 81.25 176 SER A N 1
ATOM 1367 C CA . SER A 1 176 ? -6.489 -10.438 -21.891 1.00 81.25 176 SER A CA 1
ATOM 1368 C C . SER A 1 176 ? -6.006 -10.367 -23.344 1.00 81.25 176 SER A C 1
ATOM 1370 O O . SER A 1 176 ? -5.353 -11.292 -23.821 1.00 81.25 176 SER A O 1
ATOM 1372 N N . ASP A 1 177 ? -6.328 -9.281 -24.046 1.00 85.81 177 ASP A N 1
ATOM 1373 C CA . ASP A 1 177 ? -5.876 -8.962 -25.396 1.00 85.81 177 ASP A CA 1
ATOM 1374 C C . ASP A 1 177 ? -4.527 -8.227 -25.435 1.00 85.81 177 ASP A C 1
ATOM 1376 O O . ASP A 1 177 ? -3.979 -8.034 -26.521 1.00 85.81 177 ASP A O 1
ATOM 1380 N N . LEU A 1 178 ? -3.987 -7.814 -24.283 1.00 85.75 178 LEU A N 1
ATOM 1381 C CA . LEU A 1 178 ? -2.724 -7.087 -24.204 1.00 85.75 178 LEU A CA 1
ATOM 1382 C C . LEU A 1 178 ? -1.538 -8.035 -24.050 1.00 85.75 178 LEU A C 1
ATOM 1384 O O . LEU A 1 178 ? -1.500 -8.883 -23.160 1.00 85.75 178 LEU A O 1
ATOM 1388 N N . GLU A 1 179 ? -0.528 -7.828 -24.889 1.00 89.00 179 GLU A N 1
ATOM 1389 C CA . GLU A 1 179 ? 0.785 -8.441 -24.726 1.00 89.00 179 GLU A CA 1
ATOM 1390 C C . GLU A 1 179 ? 1.701 -7.465 -23.987 1.00 89.00 179 GLU A C 1
ATOM 1392 O O . GLU A 1 179 ? 1.845 -6.309 -24.392 1.00 89.00 179 GLU A O 1
ATOM 1397 N N . VAL A 1 180 ? 2.318 -7.931 -22.899 1.00 91.19 180 VAL A N 1
ATOM 1398 C CA . VAL A 1 180 ? 3.327 -7.153 -22.172 1.00 91.19 180 VAL A CA 1
ATOM 1399 C C . VAL A 1 180 ? 4.524 -6.937 -23.106 1.00 91.19 180 VAL A C 1
ATOM 1401 O O . VAL A 1 180 ? 5.087 -7.926 -23.592 1.00 91.19 180 VAL A O 1
ATOM 1404 N N . PRO A 1 181 ? 4.924 -5.685 -23.388 1.00 94.06 181 PRO A N 1
ATOM 1405 C CA . PRO A 1 181 ? 6.057 -5.430 -24.267 1.00 94.06 181 PRO A CA 1
ATOM 1406 C C . PRO A 1 181 ? 7.366 -5.977 -23.687 1.00 94.06 181 PRO A C 1
ATOM 1408 O O . PRO A 1 181 ? 7.524 -6.140 -22.476 1.00 94.06 181 PRO A O 1
ATOM 1411 N N . ALA A 1 182 ? 8.333 -6.257 -24.561 1.00 93.69 182 ALA A N 1
ATOM 1412 C CA . ALA A 1 182 ? 9.632 -6.759 -24.130 1.00 93.69 182 ALA A CA 1
ATOM 1413 C C . ALA A 1 182 ? 10.369 -5.728 -23.243 1.00 93.69 182 ALA A C 1
ATOM 1415 O O . ALA A 1 182 ? 10.273 -4.523 -23.496 1.00 93.69 182 ALA A O 1
ATOM 1416 N N . PRO A 1 183 ? 11.147 -6.181 -22.243 1.00 94.19 183 PRO A N 1
ATOM 1417 C CA . PRO A 1 183 ? 12.008 -5.304 -21.457 1.00 94.19 183 PRO A CA 1
ATOM 1418 C C . PRO A 1 183 ? 13.015 -4.534 -22.311 1.00 94.19 183 PRO A C 1
ATOM 1420 O O . PRO A 1 183 ? 13.642 -5.098 -23.211 1.00 94.19 183 PRO A O 1
ATOM 1423 N N . THR A 1 184 ? 13.195 -3.254 -21.992 1.00 95.75 184 THR A N 1
ATOM 1424 C CA . THR A 1 184 ? 14.145 -2.348 -22.647 1.00 95.75 184 THR A CA 1
ATOM 1425 C C . THR A 1 184 ? 15.227 -1.897 -21.671 1.00 95.75 184 THR A C 1
ATOM 1427 O O . THR A 1 184 ? 15.119 -2.076 -20.455 1.00 95.75 184 THR A O 1
ATOM 1430 N N . VAL A 1 185 ? 16.294 -1.297 -22.203 1.00 96.81 185 VAL A N 1
ATOM 1431 C CA . VAL A 1 185 ? 17.354 -0.718 -21.372 1.00 96.81 185 VAL A CA 1
ATOM 1432 C C . VAL A 1 185 ? 16.848 0.490 -20.576 1.00 96.81 185 VAL A C 1
ATOM 1434 O O . VAL A 1 185 ? 17.228 0.665 -19.421 1.00 96.81 185 VAL A O 1
ATOM 1437 N N . GLU A 1 186 ? 15.931 1.275 -21.144 1.00 96.31 186 GLU A N 1
ATOM 1438 C CA . GLU A 1 186 ? 15.226 2.354 -20.456 1.00 96.31 186 GLU A CA 1
ATOM 1439 C C . GLU A 1 186 ? 14.392 1.830 -19.282 1.00 96.31 186 GLU A C 1
ATOM 1441 O O . GLU A 1 186 ? 14.484 2.390 -18.188 1.00 96.31 186 GLU A O 1
ATOM 1446 N N . ALA A 1 187 ? 13.658 0.728 -19.469 1.00 96.19 187 ALA A N 1
ATOM 1447 C CA . ALA A 1 187 ? 12.855 0.113 -18.413 1.00 96.19 187 ALA A CA 1
ATOM 1448 C C . ALA A 1 187 ? 13.740 -0.381 -17.268 1.00 96.19 187 ALA A C 1
ATOM 1450 O O . ALA A 1 187 ? 13.464 -0.114 -16.099 1.00 96.19 187 ALA A O 1
ATOM 1451 N N . LEU A 1 188 ? 14.846 -1.051 -17.611 1.00 97.06 188 LEU A N 1
ATOM 1452 C CA . LEU A 1 188 ? 15.829 -1.537 -16.649 1.00 97.06 188 LEU A CA 1
ATOM 1453 C C . LEU A 1 188 ? 16.438 -0.390 -15.836 1.00 97.06 188 LEU A C 1
ATOM 1455 O O . LEU A 1 188 ? 16.481 -0.457 -14.612 1.00 97.06 188 LEU A O 1
ATOM 1459 N N . VAL A 1 189 ? 16.893 0.679 -16.488 1.00 97.00 189 VAL A N 1
ATOM 1460 C CA . VAL A 1 189 ? 17.487 1.813 -15.769 1.00 97.00 189 VAL A CA 1
ATOM 1461 C C . VAL A 1 189 ? 16.443 2.542 -14.932 1.00 97.00 189 VAL A C 1
ATOM 1463 O O . VAL A 1 189 ? 16.731 2.880 -13.784 1.00 97.00 189 VAL A O 1
ATOM 1466 N N . HIS A 1 190 ? 15.225 2.725 -15.447 1.00 95.50 190 HIS A N 1
ATOM 1467 C CA . HIS A 1 190 ? 14.126 3.300 -14.677 1.00 95.50 190 HIS A CA 1
ATOM 1468 C C . HIS A 1 190 ? 13.853 2.482 -13.407 1.00 95.50 190 HIS A C 1
ATOM 1470 O O . HIS A 1 190 ? 13.856 3.051 -12.313 1.00 95.50 190 HIS A O 1
ATOM 1476 N N . ALA A 1 191 ? 13.744 1.153 -13.536 1.00 94.88 191 ALA A N 1
ATOM 1477 C CA . ALA A 1 191 ? 13.515 0.225 -12.430 1.00 94.88 191 ALA A CA 1
ATOM 1478 C C . ALA A 1 191 ? 14.575 0.322 -11.329 1.00 94.88 191 ALA A C 1
ATOM 1480 O O . ALA A 1 191 ? 14.254 0.110 -10.171 1.00 94.88 191 ALA A O 1
ATOM 1481 N N . PHE A 1 192 ? 15.825 0.679 -11.633 1.00 95.56 192 PHE A N 1
ATOM 1482 C CA . PHE A 1 192 ? 16.896 0.785 -10.630 1.00 95.56 192 PHE A CA 1
ATOM 1483 C C . PHE A 1 192 ? 17.254 2.225 -10.234 1.00 95.56 192 PHE A C 1
ATOM 1485 O O . PHE A 1 192 ? 18.092 2.432 -9.353 1.00 95.56 192 PHE A O 1
ATOM 1492 N N . SER A 1 193 ? 16.630 3.220 -10.860 1.00 94.81 193 SER A N 1
ATOM 1493 C CA . SER A 1 193 ? 16.875 4.628 -10.559 1.00 94.81 193 SER A CA 1
ATOM 1494 C C . SER A 1 193 ? 15.981 5.155 -9.441 1.00 94.81 193 SER A C 1
ATOM 1496 O O . SER A 1 193 ? 14.884 4.644 -9.222 1.00 94.81 193 SER A O 1
ATOM 1498 N N . ALA A 1 194 ? 16.452 6.194 -8.757 1.00 93.31 194 ALA A N 1
ATOM 1499 C CA . ALA A 1 194 ? 15.674 6.976 -7.809 1.00 93.31 194 ALA A CA 1
ATOM 1500 C C . ALA A 1 194 ? 16.032 8.465 -7.922 1.00 93.31 194 ALA A C 1
ATOM 1502 O O . ALA A 1 194 ? 17.167 8.830 -8.241 1.00 93.31 194 ALA A O 1
ATOM 1503 N N . TYR A 1 195 ? 15.053 9.323 -7.650 1.00 92.38 195 TYR A N 1
ATOM 1504 C CA . TYR A 1 195 ? 15.194 10.768 -7.548 1.00 92.38 195 TYR A CA 1
ATOM 1505 C C . TYR A 1 195 ? 14.992 11.209 -6.097 1.00 92.38 195 TYR A C 1
ATOM 1507 O O . TYR A 1 195 ? 13.902 11.099 -5.546 1.00 92.38 195 TYR A O 1
ATOM 1515 N N . HIS A 1 196 ? 16.043 11.768 -5.497 1.00 89.94 196 HIS A N 1
ATOM 1516 C CA . HIS A 1 196 ? 16.063 12.222 -4.096 1.00 89.94 196 HIS A CA 1
ATOM 1517 C C . HIS A 1 196 ? 15.974 13.746 -3.955 1.00 89.94 196 HIS A C 1
ATOM 1519 O O . HIS A 1 196 ? 16.397 14.319 -2.947 1.00 89.94 196 HIS A O 1
ATOM 1525 N N . GLY A 1 197 ? 15.530 14.433 -5.008 1.00 88.06 197 GLY A N 1
ATOM 1526 C CA . GLY A 1 197 ? 15.300 15.873 -4.968 1.00 88.06 197 GLY A CA 1
ATOM 1527 C C . GLY A 1 197 ? 13.940 16.213 -4.360 1.00 88.06 197 GLY A C 1
ATOM 1528 O O . GLY A 1 197 ? 13.183 15.345 -3.935 1.00 88.06 197 GLY A O 1
ATOM 1529 N N . ARG A 1 198 ? 13.615 17.505 -4.314 1.00 87.19 198 ARG A N 1
ATOM 1530 C CA . ARG A 1 198 ? 12.277 17.958 -3.905 1.00 87.19 198 ARG A CA 1
ATOM 1531 C C . ARG A 1 198 ? 11.255 17.788 -5.028 1.00 87.19 198 ARG A C 1
ATOM 1533 O O . ARG A 1 198 ? 11.634 17.709 -6.198 1.00 87.19 198 ARG A O 1
ATOM 1540 N N . SER A 1 199 ? 9.975 17.871 -4.670 1.00 83.00 199 SER A N 1
ATOM 1541 C CA . SER A 1 199 ? 8.893 18.022 -5.641 1.00 83.00 199 SER A CA 1
ATOM 1542 C C . SER A 1 199 ? 9.069 19.276 -6.504 1.00 83.00 199 SER A C 1
ATOM 1544 O O . SER A 1 199 ? 9.510 20.334 -6.025 1.00 83.00 199 SER A O 1
ATOM 1546 N N . ILE A 1 200 ? 8.724 19.137 -7.781 1.00 84.94 200 ILE A N 1
ATOM 1547 C CA . ILE A 1 200 ? 8.855 20.154 -8.826 1.00 84.94 200 ILE A CA 1
ATOM 1548 C C . ILE A 1 200 ? 7.536 20.308 -9.585 1.00 84.94 200 ILE A C 1
ATOM 1550 O O . ILE A 1 200 ? 6.771 19.354 -9.714 1.00 84.94 200 ILE A O 1
ATOM 1554 N N . ASN A 1 201 ? 7.267 21.513 -10.094 1.00 81.81 201 ASN A N 1
ATOM 1555 C CA . ASN A 1 201 ? 5.972 21.839 -10.699 1.00 81.81 201 ASN A CA 1
ATOM 1556 C C . ASN A 1 201 ? 6.086 22.428 -12.108 1.00 81.81 201 ASN A C 1
ATOM 1558 O O . ASN A 1 201 ? 6.775 23.428 -12.326 1.00 81.81 201 ASN A O 1
ATOM 1562 N N . GLY A 1 202 ? 5.280 21.910 -13.038 1.00 76.81 202 GLY A N 1
ATOM 1563 C CA . GLY A 1 202 ? 5.141 22.447 -14.392 1.00 76.81 202 GLY A CA 1
ATOM 1564 C C . GLY A 1 202 ? 6.461 22.434 -15.163 1.00 76.81 202 GLY A C 1
ATOM 1565 O O . GLY A 1 202 ? 7.047 21.377 -15.358 1.00 76.81 202 GLY A O 1
ATOM 1566 N N . ASP A 1 203 ? 6.921 23.610 -15.591 1.00 77.94 203 ASP A N 1
ATOM 1567 C CA . ASP A 1 203 ? 8.121 23.782 -16.429 1.00 77.94 203 ASP A CA 1
ATOM 1568 C C . ASP A 1 203 ? 9.447 23.756 -15.637 1.00 77.94 203 ASP A C 1
ATOM 1570 O O . ASP A 1 203 ? 10.483 24.186 -16.141 1.00 77.94 203 ASP A O 1
ATOM 1574 N N . GLU A 1 204 ? 9.416 23.360 -14.363 1.00 85.88 204 GLU A N 1
ATOM 1575 C CA . GLU A 1 204 ? 10.614 23.277 -13.534 1.00 85.88 204 GLU A CA 1
ATOM 1576 C C . GLU A 1 204 ? 11.469 22.057 -13.901 1.00 85.88 204 GLU A C 1
ATOM 1578 O O . GLU A 1 204 ? 10.966 20.940 -13.992 1.00 85.88 204 GLU A O 1
ATOM 1583 N N . GLU A 1 205 ? 12.771 22.281 -14.079 1.00 86.44 205 GLU A N 1
ATOM 1584 C CA . GLU A 1 205 ? 13.752 21.223 -14.328 1.00 86.44 205 GLU A CA 1
ATOM 1585 C C . GLU A 1 205 ? 14.107 20.483 -13.024 1.00 86.44 205 GLU A C 1
ATOM 1587 O O . GLU A 1 205 ? 14.275 21.131 -11.981 1.00 86.44 205 GLU A O 1
ATOM 1592 N N . PRO A 1 206 ? 14.272 19.147 -13.058 1.00 87.62 206 PRO A N 1
ATOM 1593 C CA . PRO A 1 206 ? 14.702 18.384 -11.896 1.00 87.62 206 PRO A CA 1
ATOM 1594 C C . PRO A 1 206 ? 16.150 18.698 -11.511 1.00 87.62 206 PRO A C 1
ATOM 1596 O O . PRO A 1 206 ? 16.993 19.075 -12.329 1.00 87.62 206 PRO A O 1
ATOM 1599 N N . GLU A 1 207 ? 16.482 18.464 -10.242 1.00 90.56 207 GLU A N 1
ATOM 1600 C CA . GLU A 1 207 ? 17.873 18.454 -9.793 1.00 90.56 207 GLU A CA 1
ATOM 1601 C C . GLU A 1 207 ? 18.561 17.177 -10.299 1.00 90.56 207 GLU A C 1
ATOM 1603 O O . GLU A 1 207 ? 18.627 16.182 -9.587 1.00 90.56 207 GLU A O 1
ATOM 1608 N N . TYR A 1 208 ? 19.080 17.188 -11.528 1.00 90.19 208 TYR A N 1
ATOM 1609 C CA . TYR A 1 208 ? 19.677 16.015 -12.188 1.00 90.19 208 TYR A CA 1
ATOM 1610 C C . TYR A 1 208 ? 20.705 15.250 -11.336 1.00 90.19 208 TYR A C 1
ATOM 1612 O O . TYR A 1 208 ? 20.747 14.026 -11.359 1.00 90.19 208 TYR A O 1
ATOM 1620 N N . SER A 1 209 ? 21.497 15.949 -10.518 1.00 91.31 209 SER A N 1
ATOM 1621 C CA . SER A 1 209 ? 22.476 15.334 -9.606 1.00 91.31 209 SER A CA 1
ATOM 1622 C C . SER A 1 209 ? 21.861 14.555 -8.437 1.00 91.31 209 SER A C 1
ATOM 1624 O O . SER A 1 209 ? 22.581 13.860 -7.723 1.00 91.31 209 SER A O 1
ATOM 1626 N N . ARG A 1 210 ? 20.553 14.694 -8.209 1.00 93.00 210 ARG A N 1
ATOM 1627 C CA . ARG A 1 210 ? 19.764 13.928 -7.235 1.00 93.00 210 ARG A CA 1
ATOM 1628 C C . ARG A 1 210 ? 19.123 12.690 -7.847 1.00 93.00 210 ARG A C 1
ATOM 1630 O O . ARG A 1 210 ? 18.413 11.990 -7.132 1.00 93.00 210 ARG A O 1
ATOM 1637 N N . TRP A 1 211 ? 19.340 12.451 -9.137 1.00 93.00 211 TRP A N 1
ATOM 1638 C CA . TRP A 1 211 ? 18.828 11.293 -9.844 1.00 93.00 211 TRP A CA 1
ATOM 1639 C C . TRP A 1 211 ? 19.964 10.333 -10.165 1.00 93.00 211 TRP A C 1
ATOM 1641 O O . TRP A 1 211 ? 20.882 10.665 -10.915 1.00 93.00 211 TRP A O 1
ATOM 1651 N N . SER A 1 212 ? 19.897 9.136 -9.600 1.00 94.44 212 SER A N 1
ATOM 1652 C CA . SER A 1 212 ? 20.947 8.131 -9.732 1.00 94.44 212 SER A CA 1
ATOM 1653 C C . SER A 1 212 ? 20.368 6.735 -9.868 1.00 94.44 212 SER A C 1
ATOM 1655 O O . SER A 1 212 ? 19.265 6.463 -9.401 1.00 94.44 212 SER A O 1
ATOM 1657 N N . VAL A 1 213 ? 21.134 5.842 -10.494 1.00 94.00 213 VAL A N 1
ATOM 1658 C CA . VAL A 1 213 ? 20.953 4.400 -10.318 1.00 94.00 213 VAL A CA 1
ATOM 1659 C C . VAL A 1 213 ? 21.514 4.022 -8.952 1.00 94.00 213 VAL A C 1
ATOM 1661 O O . VAL A 1 213 ? 22.677 4.294 -8.650 1.00 94.00 213 VAL A O 1
ATOM 1664 N N . GLU A 1 214 ? 20.678 3.422 -8.114 1.00 86.69 214 GLU A N 1
ATOM 1665 C CA . GLU A 1 214 ? 21.033 3.101 -6.735 1.00 86.69 214 GLU A CA 1
ATOM 1666 C C . GLU A 1 214 ? 21.945 1.869 -6.688 1.00 86.69 214 GLU A C 1
ATOM 1668 O O . GLU A 1 214 ? 21.544 0.757 -7.030 1.00 86.69 214 GLU A O 1
ATOM 1673 N N . ALA A 1 215 ? 23.193 2.050 -6.249 1.00 80.06 215 ALA A N 1
ATOM 1674 C CA . ALA A 1 215 ? 24.224 1.009 -6.316 1.00 80.06 215 ALA A CA 1
ATOM 1675 C C . ALA A 1 215 ? 23.915 -0.245 -5.475 1.00 80.06 215 ALA A C 1
ATOM 1677 O O . ALA A 1 215 ? 24.451 -1.318 -5.742 1.00 80.06 215 ALA A O 1
ATOM 1678 N N . ASN A 1 216 ? 23.087 -0.110 -4.439 1.00 84.50 216 ASN A N 1
ATOM 1679 C CA . ASN A 1 216 ? 22.658 -1.197 -3.560 1.00 84.50 216 ASN A CA 1
ATOM 1680 C C . ASN A 1 216 ? 21.252 -1.717 -3.886 1.00 84.50 216 ASN A C 1
ATOM 1682 O O . ASN A 1 216 ? 20.766 -2.601 -3.179 1.00 84.50 216 ASN A O 1
ATOM 1686 N N . LYS A 1 217 ? 20.585 -1.167 -4.905 1.00 88.81 217 LYS A N 1
ATOM 1687 C CA . LYS A 1 217 ? 19.255 -1.619 -5.293 1.00 88.81 217 LYS A CA 1
ATOM 1688 C C . LYS A 1 217 ? 19.354 -2.921 -6.071 1.00 88.81 217 LYS A C 1
ATOM 1690 O O . LYS A 1 217 ? 20.207 -3.096 -6.941 1.00 88.81 217 LYS A O 1
ATOM 1695 N N . THR A 1 218 ? 18.457 -3.833 -5.739 1.00 91.19 218 THR A N 1
ATOM 1696 C CA . THR A 1 218 ? 18.354 -5.156 -6.340 1.00 91.19 218 THR A CA 1
ATOM 1697 C C . THR A 1 218 ? 16.915 -5.429 -6.761 1.00 91.19 218 THR A C 1
ATOM 1699 O O . THR A 1 218 ? 15.989 -4.696 -6.398 1.00 91.19 218 THR A O 1
ATOM 1702 N N . ILE A 1 219 ? 16.713 -6.480 -7.554 1.00 89.06 219 ILE A N 1
ATOM 1703 C CA . ILE A 1 219 ? 15.380 -6.958 -7.909 1.00 89.06 219 ILE A CA 1
ATOM 1704 C C . ILE A 1 219 ? 14.601 -7.301 -6.634 1.00 89.06 219 ILE A C 1
ATOM 1706 O O . ILE A 1 219 ? 15.026 -8.145 -5.840 1.00 89.06 219 ILE A O 1
ATOM 1710 N N . ARG A 1 220 ? 13.431 -6.672 -6.475 1.00 76.62 220 ARG A N 1
ATOM 1711 C CA . ARG A 1 220 ? 12.438 -6.995 -5.448 1.00 76.62 220 ARG A CA 1
ATOM 1712 C C . ARG A 1 220 ? 11.390 -7.958 -6.008 1.00 76.62 220 ARG A C 1
ATOM 1714 O O . ARG A 1 220 ? 10.266 -7.565 -6.299 1.00 76.62 220 ARG A O 1
ATOM 1721 N N . ASP A 1 221 ? 11.767 -9.225 -6.151 1.00 68.50 221 ASP A N 1
ATOM 1722 C CA . ASP A 1 221 ? 10.835 -10.294 -6.525 1.00 68.50 221 ASP A CA 1
ATOM 1723 C C . ASP A 1 221 ? 10.486 -11.154 -5.305 1.00 68.50 221 ASP A C 1
ATOM 1725 O O . ASP A 1 221 ? 11.256 -12.008 -4.870 1.00 68.50 221 ASP A O 1
ATOM 1729 N N . TYR A 1 222 ? 9.341 -10.894 -4.681 1.00 66.75 222 TYR A N 1
ATOM 1730 C CA . TYR A 1 222 ? 8.913 -11.694 -3.540 1.00 66.75 222 TYR A CA 1
ATOM 1731 C C . TYR A 1 222 ? 8.299 -13.023 -4.026 1.00 66.75 222 TYR A C 1
ATOM 1733 O O . TYR A 1 222 ? 7.426 -13.049 -4.885 1.00 66.75 222 TYR A O 1
ATOM 1741 N N . SER A 1 223 ? 8.675 -14.134 -3.390 1.00 57.72 223 SER A N 1
ATOM 1742 C CA . SER A 1 223 ? 8.195 -15.500 -3.687 1.00 57.72 223 SER A CA 1
ATOM 1743 C C . SER A 1 223 ? 6.672 -15.784 -3.547 1.00 57.72 223 SER A C 1
ATOM 1745 O O . SER A 1 223 ? 6.178 -16.711 -4.197 1.00 57.72 223 SER A O 1
ATOM 1747 N N . PRO A 1 224 ? 5.861 -15.069 -2.736 1.00 68.94 224 PRO A N 1
ATOM 1748 C CA . PRO A 1 224 ? 4.453 -15.410 -2.571 1.00 68.94 224 PRO A CA 1
ATOM 1749 C C . PRO A 1 224 ? 3.580 -14.889 -3.713 1.00 68.94 224 PRO A C 1
ATOM 1751 O O . PRO A 1 224 ? 3.793 -13.811 -4.284 1.00 68.94 224 PRO A O 1
ATOM 1754 N N . LYS A 1 225 ? 2.487 -15.620 -3.937 1.00 86.81 225 LYS A N 1
ATOM 1755 C CA . LYS A 1 225 ? 1.336 -15.135 -4.696 1.00 86.81 225 LYS A CA 1
ATOM 1756 C C . LYS A 1 225 ? 0.825 -13.809 -4.122 1.00 86.81 225 LYS A C 1
ATOM 1758 O O . LYS A 1 225 ? 0.883 -13.593 -2.911 1.00 86.81 225 LYS A O 1
ATOM 1763 N N . LEU A 1 226 ? 0.272 -12.944 -4.964 1.00 88.62 226 LEU A N 1
ATOM 1764 C CA . LEU A 1 226 ? -0.315 -11.680 -4.532 1.00 88.62 226 LEU A CA 1
ATOM 1765 C C . LEU A 1 226 ? -1.739 -11.913 -4.017 1.00 88.62 226 LEU A C 1
ATOM 1767 O O . LEU A 1 226 ? -2.632 -12.335 -4.759 1.00 88.62 226 LEU A O 1
ATOM 1771 N N . ARG A 1 227 ? -1.931 -11.663 -2.723 1.00 91.25 227 ARG A N 1
ATOM 1772 C CA . ARG A 1 227 ? -3.189 -11.830 -1.999 1.00 91.25 227 ARG A CA 1
ATOM 1773 C C . ARG A 1 227 ? -3.481 -10.564 -1.230 1.00 91.25 227 ARG A C 1
ATOM 1775 O O . ARG A 1 227 ? -2.974 -10.357 -0.128 1.00 91.25 227 ARG A O 1
ATOM 1782 N N . TYR A 1 228 ? -4.264 -9.714 -1.872 1.00 92.00 228 TYR A N 1
ATOM 1783 C CA . TYR A 1 228 ? -4.549 -8.375 -1.386 1.00 92.00 228 TYR A CA 1
ATOM 1784 C C . TYR A 1 228 ? -5.797 -8.389 -0.511 1.00 92.00 228 TYR A C 1
ATOM 1786 O O . TYR A 1 228 ? -6.774 -9.065 -0.839 1.00 92.00 228 TYR A O 1
ATOM 1794 N N . PHE A 1 229 ? -5.811 -7.632 0.578 1.00 92.50 229 PHE A N 1
ATOM 1795 C CA . PHE A 1 229 ? -7.057 -7.360 1.289 1.00 92.50 229 PHE A CA 1
ATOM 1796 C C . PHE A 1 229 ? -7.019 -6.001 1.976 1.00 92.50 229 PHE A C 1
ATOM 1798 O O . PHE A 1 229 ? -5.978 -5.610 2.499 1.00 92.50 229 PHE A O 1
ATOM 1805 N N . LEU A 1 230 ? -8.154 -5.299 1.969 1.00 91.38 230 LEU A N 1
ATOM 1806 C CA . LEU A 1 230 ? -8.310 -4.006 2.624 1.00 91.38 230 LEU A CA 1
ATOM 1807 C C . LEU A 1 230 ? -8.982 -4.231 3.982 1.00 91.38 230 LEU A C 1
ATOM 1809 O O . LEU A 1 230 ? -10.057 -4.824 4.057 1.00 91.38 230 LEU A O 1
ATOM 1813 N N . PHE A 1 231 ? -8.343 -3.758 5.044 1.00 88.75 231 PHE A N 1
ATOM 1814 C CA . PHE A 1 231 ? -8.829 -3.821 6.417 1.00 88.75 231 PHE A CA 1
ATOM 1815 C C . PHE A 1 231 ? -9.231 -2.435 6.931 1.00 88.75 231 PHE A C 1
ATOM 1817 O O . PHE A 1 231 ? -8.702 -1.416 6.480 1.00 88.75 231 PHE A O 1
ATOM 1824 N N . GLY A 1 232 ? -10.108 -2.410 7.936 1.00 82.88 232 GLY A N 1
ATOM 1825 C CA . GLY A 1 232 ? -10.661 -1.196 8.531 1.00 82.88 232 GLY A CA 1
ATOM 1826 C C . GLY A 1 232 ? -12.168 -1.069 8.301 1.00 82.88 232 GLY A C 1
ATOM 1827 O O . GLY A 1 232 ? -12.700 -1.441 7.256 1.00 82.88 232 GLY A O 1
ATOM 1828 N N . SER A 1 233 ? -12.870 -0.524 9.293 1.00 70.81 233 SER A N 1
ATOM 1829 C CA . SER A 1 233 ? -14.335 -0.411 9.295 1.00 70.81 233 SER A CA 1
ATOM 1830 C C . SER A 1 233 ? -14.892 0.617 8.305 1.00 70.81 233 SER A C 1
ATOM 1832 O O . SER A 1 233 ? -16.081 0.596 8.006 1.00 70.81 233 SER A O 1
ATOM 1834 N N . GLU A 1 234 ? -14.039 1.504 7.792 1.00 71.50 234 GLU A N 1
ATOM 1835 C CA . GLU A 1 234 ? -14.421 2.699 7.034 1.00 71.50 234 GLU A CA 1
ATOM 1836 C C . GLU A 1 234 ? -13.871 2.707 5.597 1.00 71.50 234 GLU A C 1
ATOM 1838 O O . GLU A 1 234 ? -13.738 3.767 4.982 1.00 71.50 234 GLU A O 1
ATOM 1843 N N . THR A 1 235 ? -13.519 1.541 5.045 1.00 78.81 235 THR A N 1
ATOM 1844 C CA . THR A 1 235 ? -12.997 1.457 3.675 1.00 78.81 235 THR A CA 1
ATOM 1845 C C . THR A 1 235 ? -14.072 1.831 2.654 1.00 78.81 235 THR A C 1
ATOM 1847 O O . THR A 1 235 ? -15.089 1.151 2.502 1.00 78.81 235 THR A O 1
ATOM 1850 N N . GLU A 1 236 ? -13.816 2.895 1.898 1.00 79.44 236 GLU A N 1
ATOM 1851 C CA . GLU A 1 236 ? -14.701 3.354 0.833 1.00 79.44 236 GLU A CA 1
ATOM 1852 C C . GLU A 1 236 ? -14.714 2.373 -0.346 1.00 79.44 236 GLU A C 1
ATOM 1854 O O . GLU A 1 236 ? -13.693 1.787 -0.714 1.00 79.44 236 GLU A O 1
ATOM 1859 N N . ILE A 1 237 ? -15.874 2.214 -0.991 1.00 83.31 237 ILE A N 1
ATOM 1860 C CA . ILE A 1 237 ? -16.033 1.301 -2.136 1.00 83.31 237 ILE A CA 1
ATOM 1861 C C . ILE A 1 237 ? -15.094 1.651 -3.308 1.00 83.31 237 ILE A C 1
ATOM 1863 O O . ILE A 1 237 ? -14.659 0.761 -4.037 1.00 83.31 237 ILE A O 1
ATOM 1867 N N . GLY A 1 238 ? -14.719 2.929 -3.441 1.00 80.00 238 GLY A N 1
ATOM 1868 C CA . GLY A 1 238 ? -13.735 3.404 -4.415 1.00 80.00 238 GLY A CA 1
ATOM 1869 C C . GLY A 1 238 ? -12.365 2.742 -4.268 1.00 80.00 238 GLY A C 1
ATOM 1870 O O . GLY A 1 238 ? -11.776 2.343 -5.272 1.00 80.00 238 GLY A O 1
ATOM 1871 N N . ASN A 1 239 ? -11.900 2.524 -3.032 1.00 81.94 239 ASN A N 1
ATOM 1872 C CA . ASN A 1 239 ? -10.617 1.864 -2.763 1.00 81.94 239 ASN A CA 1
ATOM 1873 C C . ASN A 1 239 ? -10.647 0.406 -3.230 1.00 81.94 239 ASN A C 1
ATOM 1875 O O . ASN A 1 239 ? -9.714 -0.071 -3.873 1.00 81.94 239 ASN A O 1
ATOM 1879 N N . TRP A 1 240 ? -11.762 -0.289 -2.989 1.00 87.44 240 TRP A N 1
ATOM 1880 C CA . TRP A 1 240 ? -11.956 -1.658 -3.462 1.00 87.44 240 TRP A CA 1
ATOM 1881 C C . TRP A 1 240 ? -11.921 -1.758 -4.989 1.00 87.44 240 TRP A C 1
ATOM 1883 O O . TRP A 1 240 ? -11.296 -2.673 -5.527 1.00 87.44 240 TRP A O 1
ATOM 1893 N N . TRP A 1 241 ? -12.555 -0.822 -5.701 1.00 85.25 241 TRP A N 1
ATOM 1894 C CA . TRP A 1 241 ? -12.495 -0.784 -7.163 1.00 85.25 241 TRP A CA 1
ATOM 1895 C C . TRP A 1 241 ? -11.106 -0.425 -7.690 1.00 85.25 241 TRP A C 1
ATOM 1897 O O . TRP A 1 241 ? -10.668 -1.030 -8.668 1.00 85.25 241 TRP A O 1
ATOM 1907 N N . ALA A 1 242 ? -10.400 0.507 -7.045 1.00 82.88 242 ALA A N 1
ATOM 1908 C CA . ALA A 1 242 ? -9.031 0.858 -7.413 1.00 82.88 242 ALA A CA 1
ATOM 1909 C C . ALA A 1 242 ? -8.095 -0.352 -7.273 1.00 82.88 242 ALA A C 1
ATOM 1911 O O . ALA A 1 242 ? -7.408 -0.713 -8.229 1.00 82.88 242 ALA A O 1
ATOM 1912 N N . VAL A 1 243 ? -8.148 -1.049 -6.133 1.00 88.62 243 VAL A N 1
ATOM 1913 C CA . VAL A 1 243 ? -7.357 -2.265 -5.907 1.00 88.62 243 VAL A CA 1
ATOM 1914 C C . VAL A 1 243 ? -7.756 -3.379 -6.872 1.00 88.62 243 VAL A C 1
ATOM 1916 O O . VAL A 1 243 ? -6.876 -4.044 -7.411 1.00 88.62 243 VAL A O 1
ATOM 1919 N N . ALA A 1 244 ? -9.049 -3.569 -7.158 1.00 89.75 244 ALA A N 1
ATOM 1920 C CA . ALA A 1 244 ? -9.479 -4.563 -8.142 1.00 89.75 244 ALA A CA 1
ATOM 1921 C C . ALA A 1 244 ? -8.817 -4.321 -9.508 1.00 89.75 244 ALA A C 1
ATOM 1923 O O . ALA A 1 244 ? -8.264 -5.251 -10.086 1.00 89.75 244 ALA A O 1
ATOM 1924 N N . GLN A 1 245 ? -8.788 -3.074 -9.982 1.00 86.50 245 GLN A N 1
ATOM 1925 C CA . GLN A 1 245 ? -8.129 -2.731 -11.244 1.00 86.50 245 GLN A CA 1
ATOM 1926 C C . GLN A 1 245 ? -6.608 -2.882 -11.190 1.00 86.50 245 GLN A C 1
ATOM 1928 O O . GLN A 1 245 ? -6.006 -3.335 -12.160 1.00 86.50 245 GLN A O 1
ATOM 1933 N N . MET A 1 246 ? -5.974 -2.549 -10.064 1.00 89.06 246 MET A N 1
ATOM 1934 C CA . MET A 1 246 ? -4.544 -2.804 -9.878 1.00 89.06 246 MET A CA 1
ATOM 1935 C C . MET A 1 246 ? -4.240 -4.301 -9.969 1.00 89.06 246 MET A C 1
ATOM 1937 O O . MET A 1 246 ? -3.303 -4.688 -10.659 1.00 89.06 246 MET A O 1
ATOM 1941 N N . LEU A 1 247 ? -5.057 -5.155 -9.345 1.00 92.31 247 LEU A N 1
ATOM 1942 C CA . LEU A 1 247 ? -4.917 -6.610 -9.434 1.00 92.31 247 LEU A CA 1
ATOM 1943 C C . LEU A 1 247 ? -5.095 -7.119 -10.867 1.00 92.31 247 LEU A C 1
ATOM 1945 O O . LEU A 1 247 ? -4.333 -7.983 -11.292 1.00 92.31 247 LEU A O 1
ATOM 1949 N N . GLU A 1 248 ? -6.048 -6.568 -11.622 1.00 91.00 248 GLU A N 1
ATOM 1950 C CA . GLU A 1 248 ? -6.225 -6.880 -13.045 1.00 91.00 248 GLU A CA 1
ATOM 1951 C C . GLU A 1 248 ? -4.971 -6.518 -13.867 1.00 91.00 248 GLU A C 1
ATOM 1953 O O . GLU A 1 248 ? -4.532 -7.321 -14.686 1.00 91.00 248 GLU A O 1
ATOM 1958 N N . ILE A 1 249 ? -4.352 -5.353 -13.623 1.00 90.12 249 ILE A N 1
ATOM 1959 C CA . ILE A 1 249 ? -3.111 -4.929 -14.302 1.00 90.12 249 ILE A CA 1
ATOM 1960 C C . ILE A 1 249 ? -1.941 -5.851 -13.936 1.00 90.12 249 ILE A C 1
ATOM 1962 O O . ILE A 1 249 ? -1.216 -6.323 -14.814 1.00 90.12 249 ILE A O 1
ATOM 1966 N N . ILE A 1 250 ? -1.764 -6.152 -12.646 1.00 91.44 250 ILE A N 1
ATOM 1967 C CA . ILE A 1 250 ? -0.696 -7.047 -12.184 1.00 91.44 250 ILE A CA 1
ATOM 1968 C C . ILE A 1 250 ? -0.883 -8.466 -12.730 1.00 91.44 250 ILE A C 1
ATOM 1970 O O . ILE A 1 250 ? 0.102 -9.116 -13.068 1.00 91.44 250 ILE A O 1
ATOM 1974 N N . ALA A 1 251 ? -2.121 -8.944 -12.877 1.00 91.69 251 ALA A N 1
ATOM 1975 C CA . ALA A 1 251 ? -2.393 -10.253 -13.467 1.00 91.69 251 ALA A CA 1
ATOM 1976 C C . ALA A 1 251 ? -1.931 -10.361 -14.932 1.00 91.69 251 ALA A C 1
ATOM 1978 O O . ALA A 1 251 ? -1.610 -11.463 -15.375 1.00 91.69 251 ALA A O 1
ATOM 1979 N N . VAL A 1 252 ? -1.866 -9.242 -15.662 1.00 91.00 252 VAL A N 1
ATOM 1980 C CA . VAL A 1 252 ? -1.304 -9.178 -17.022 1.00 91.00 252 VAL A CA 1
ATOM 1981 C C . VAL A 1 252 ? 0.218 -9.114 -16.977 1.00 91.00 252 VAL A C 1
ATOM 1983 O O . VAL A 1 252 ? 0.877 -9.902 -17.650 1.00 91.00 252 VAL A O 1
ATOM 1986 N N . LEU A 1 253 ? 0.777 -8.198 -16.175 1.00 90.50 253 LEU A N 1
ATOM 1987 C CA . LEU A 1 253 ? 2.227 -7.990 -16.073 1.00 90.50 253 LEU A CA 1
ATOM 1988 C C . LEU A 1 253 ? 2.959 -9.226 -15.538 1.00 90.50 253 LEU A C 1
ATOM 1990 O O . LEU A 1 253 ? 4.039 -9.568 -16.010 1.00 90.50 253 LEU A O 1
ATOM 1994 N N . ALA A 1 254 ? 2.368 -9.894 -14.551 1.00 90.50 254 ALA A N 1
ATOM 1995 C CA . ALA A 1 254 ? 2.994 -10.968 -13.797 1.00 90.50 254 ALA A CA 1
ATOM 1996 C C . ALA A 1 254 ? 1.981 -12.085 -13.471 1.00 90.50 254 ALA A C 1
ATOM 1998 O O . ALA A 1 254 ? 1.616 -12.281 -12.307 1.00 90.50 254 ALA A O 1
ATOM 1999 N N . PRO A 1 255 ? 1.538 -12.878 -14.470 1.00 90.25 255 PRO A N 1
ATOM 2000 C CA . PRO A 1 255 ? 0.470 -13.869 -14.282 1.00 90.25 255 PRO A CA 1
ATOM 2001 C C . PRO A 1 255 ? 0.781 -14.924 -13.211 1.00 90.25 255 PRO A C 1
ATOM 2003 O O . PRO A 1 255 ? -0.116 -15.450 -12.552 1.00 90.25 255 PRO A O 1
ATOM 2006 N N . HIS A 1 256 ? 2.066 -15.225 -13.010 1.00 88.62 256 HIS A N 1
ATOM 2007 C CA . HIS A 1 256 ? 2.544 -16.181 -12.012 1.00 88.62 256 HIS A CA 1
ATOM 2008 C C . HIS A 1 256 ? 2.254 -15.745 -10.563 1.00 88.62 256 HIS A C 1
ATOM 2010 O O . HIS A 1 256 ? 2.199 -16.600 -9.678 1.00 88.62 256 HIS A O 1
ATOM 2016 N N . LEU A 1 257 ? 2.007 -14.451 -10.319 1.00 89.00 257 LEU A N 1
ATOM 2017 C CA . LEU A 1 257 ? 1.616 -13.939 -9.005 1.00 89.00 257 LEU A CA 1
ATOM 2018 C C . LEU A 1 257 ? 0.185 -14.316 -8.613 1.00 89.00 257 LEU A C 1
ATOM 2020 O O . LEU A 1 257 ? -0.140 -14.225 -7.430 1.00 89.00 257 LEU A O 1
ATOM 2024 N N . ASP A 1 258 ? -0.664 -14.751 -9.557 1.00 91.56 258 ASP A N 1
ATOM 2025 C CA . ASP A 1 258 ? -2.060 -15.134 -9.287 1.00 91.56 258 ASP A CA 1
ATOM 2026 C C . ASP A 1 258 ? -2.806 -14.004 -8.546 1.00 91.56 258 ASP A C 1
ATOM 2028 O O . ASP A 1 258 ? -3.412 -14.228 -7.504 1.00 91.56 258 ASP A O 1
ATOM 2032 N N . ALA A 1 259 ? -2.682 -12.761 -9.022 1.00 92.62 259 ALA A N 1
ATOM 2033 C CA . ALA A 1 259 ? -3.174 -11.567 -8.335 1.00 92.62 259 ALA A CA 1
ATOM 2034 C C . ALA A 1 259 ? -4.693 -11.601 -8.093 1.00 92.62 259 ALA A C 1
ATOM 2036 O O . ALA A 1 259 ? -5.488 -11.612 -9.033 1.00 92.62 259 ALA A O 1
ATOM 2037 N N . ARG A 1 260 ? -5.102 -11.599 -6.818 1.00 94.69 260 ARG A N 1
ATOM 2038 C CA . ARG A 1 260 ? -6.516 -11.579 -6.409 1.00 94.69 260 ARG A CA 1
ATOM 2039 C C . ARG A 1 260 ? -6.700 -11.090 -4.974 1.00 94.69 260 ARG A C 1
ATOM 2041 O O . ARG A 1 260 ? -5.743 -11.034 -4.199 1.00 94.69 260 ARG A O 1
ATOM 2048 N N . PHE A 1 261 ? -7.950 -10.813 -4.605 1.00 95.56 261 PHE A N 1
ATOM 2049 C CA . PHE A 1 261 ? -8.306 -10.615 -3.204 1.00 95.56 261 PHE A CA 1
ATOM 2050 C C . PHE A 1 261 ? -8.123 -11.908 -2.400 1.00 95.56 261 PHE A C 1
ATOM 2052 O O . PHE A 1 261 ? -8.442 -12.999 -2.881 1.00 95.56 261 PHE A O 1
ATOM 2059 N N . ALA A 1 262 ? -7.613 -11.785 -1.177 1.00 92.94 262 ALA A N 1
ATOM 2060 C CA . ALA A 1 262 ? -7.556 -12.890 -0.231 1.00 92.94 262 ALA A CA 1
ATOM 2061 C C . ALA A 1 262 ? -8.967 -13.283 0.235 1.00 92.94 262 ALA A C 1
ATOM 2063 O O . ALA A 1 262 ? -9.850 -12.437 0.368 1.00 92.94 262 ALA A O 1
ATOM 2064 N N . THR A 1 263 ? -9.161 -14.571 0.513 1.00 92.88 263 THR A N 1
ATOM 2065 C CA . THR A 1 263 ? -10.430 -15.129 1.022 1.00 92.88 263 THR A CA 1
ATOM 2066 C C . THR A 1 263 ? -10.365 -15.517 2.498 1.00 92.88 263 THR A C 1
ATOM 2068 O O . THR A 1 263 ? -11.388 -15.799 3.120 1.00 92.88 263 THR A O 1
ATOM 2071 N N . SER A 1 264 ? -9.163 -15.500 3.075 1.00 90.62 264 SER A N 1
ATOM 2072 C CA . SER A 1 264 ? -8.897 -15.767 4.486 1.00 90.62 264 SER A CA 1
ATOM 2073 C C . SER A 1 264 ? -7.765 -14.875 4.987 1.00 90.62 264 SER A C 1
ATOM 2075 O O . SER A 1 264 ? -6.858 -14.558 4.217 1.00 90.62 264 SER A O 1
ATOM 2077 N N . VAL A 1 265 ? -7.783 -14.518 6.274 1.00 86.25 265 VAL A N 1
ATOM 2078 C CA . VAL A 1 265 ? -6.691 -13.794 6.955 1.00 86.25 265 VAL A CA 1
ATOM 2079 C C . VAL A 1 265 ? -5.336 -14.470 6.722 1.00 86.25 265 VAL A C 1
ATOM 2081 O O . VAL A 1 265 ? -4.352 -13.786 6.458 1.00 86.25 265 VAL A O 1
ATOM 2084 N N . ASP A 1 266 ? -5.304 -15.802 6.753 1.00 83.31 266 ASP A N 1
ATOM 2085 C CA . ASP A 1 266 ? -4.078 -16.599 6.604 1.00 83.31 266 ASP A CA 1
ATOM 2086 C C . ASP A 1 266 ? -3.523 -16.564 5.161 1.00 83.31 266 ASP A C 1
ATOM 2088 O O . ASP A 1 266 ? -2.362 -16.878 4.924 1.00 83.31 266 ASP A O 1
ATOM 2092 N N . GLU A 1 267 ? -4.344 -16.182 4.174 1.00 85.62 267 GLU A N 1
ATOM 2093 C CA . GLU A 1 267 ? -3.939 -16.087 2.765 1.00 85.62 267 GLU A CA 1
ATOM 2094 C C . GLU A 1 267 ? -3.318 -14.719 2.427 1.00 85.62 267 GLU A C 1
ATOM 2096 O O . GLU A 1 267 ? -2.685 -14.598 1.384 1.00 85.62 267 GLU A O 1
ATOM 2101 N N . VAL A 1 268 ? -3.489 -13.686 3.260 1.00 87.75 268 VAL A N 1
ATOM 2102 C CA . VAL A 1 268 ? -3.088 -12.308 2.929 1.00 87.75 268 VAL A CA 1
ATOM 2103 C C . VAL A 1 268 ? -1.566 -12.162 2.845 1.00 87.75 268 VAL A C 1
ATOM 2105 O O . VAL A 1 268 ? -0.849 -12.441 3.802 1.00 87.75 268 VAL A O 1
ATOM 2108 N N . THR A 1 269 ? -1.073 -11.643 1.718 1.00 85.12 269 THR A N 1
ATOM 2109 C CA . THR A 1 269 ? 0.363 -11.383 1.484 1.00 85.12 269 THR A CA 1
ATOM 2110 C C . THR A 1 269 ? 0.669 -9.909 1.235 1.00 85.12 269 THR A C 1
ATOM 2112 O O . THR A 1 269 ? 1.835 -9.514 1.262 1.00 85.12 269 THR A O 1
ATOM 2115 N N . PHE A 1 270 ? -0.363 -9.090 1.012 1.00 86.69 270 PHE A N 1
ATOM 2116 C CA . PHE A 1 270 ? -0.234 -7.643 0.876 1.00 86.69 270 PHE A CA 1
ATOM 2117 C C . PHE A 1 270 ? -1.480 -6.939 1.446 1.00 86.69 270 PHE A C 1
ATOM 2119 O O . PHE A 1 270 ? -2.459 -6.731 0.724 1.00 86.69 270 PHE A O 1
ATOM 2126 N N . PRO A 1 271 ? -1.513 -6.667 2.765 1.00 87.12 271 PRO A N 1
ATOM 2127 C CA . PRO A 1 271 ? -2.628 -5.971 3.390 1.00 87.12 271 PRO A CA 1
ATOM 2128 C C . PRO A 1 271 ? -2.561 -4.458 3.151 1.00 87.12 271 PRO A C 1
ATOM 2130 O O . PRO A 1 271 ? -1.492 -3.847 3.160 1.00 87.12 271 PRO A O 1
ATOM 2133 N N . GLU A 1 272 ? -3.737 -3.856 3.019 1.00 88.00 272 GLU A N 1
ATOM 2134 C CA . GLU A 1 272 ? -3.951 -2.411 3.055 1.00 88.00 272 GLU A CA 1
ATOM 2135 C C . GLU A 1 272 ? -4.790 -2.070 4.281 1.00 88.00 272 GLU A C 1
ATOM 2137 O O . GLU A 1 272 ? -5.843 -2.666 4.505 1.00 88.00 272 GLU A O 1
ATOM 2142 N N . PHE A 1 273 ? -4.345 -1.109 5.082 1.00 85.38 273 PHE A N 1
ATOM 2143 C CA . PHE A 1 273 ? -5.036 -0.710 6.303 1.00 85.38 273 PHE A CA 1
ATOM 2144 C C . PHE A 1 273 ? -5.671 0.666 6.135 1.00 85.38 273 PHE A C 1
ATOM 2146 O O . PHE A 1 273 ? -4.988 1.629 5.812 1.00 85.38 273 PHE A O 1
ATOM 2153 N N . SER A 1 274 ? -6.964 0.789 6.410 1.00 82.88 274 SER A N 1
ATOM 2154 C CA . SER A 1 274 ? -7.691 2.063 6.438 1.00 82.88 274 SER A CA 1
ATOM 2155 C C . SER A 1 274 ? -8.136 2.411 7.868 1.00 82.88 274 SER A C 1
ATOM 2157 O O . SER A 1 274 ? -9.336 2.362 8.154 1.00 82.88 274 SER A O 1
ATOM 2159 N N . PRO A 1 275 ? -7.214 2.689 8.815 1.00 77.88 275 PRO A N 1
ATOM 2160 C CA . PRO A 1 275 ? -7.597 2.981 10.193 1.00 77.88 275 PRO A CA 1
ATOM 2161 C C . PRO A 1 275 ? -8.342 4.319 10.306 1.00 77.88 275 PRO A C 1
ATOM 2163 O O . PRO A 1 275 ? -7.953 5.324 9.699 1.00 77.88 275 PRO A O 1
ATOM 2166 N N . LEU A 1 276 ? -9.374 4.347 11.156 1.00 80.31 276 LEU A N 1
ATOM 2167 C CA . LEU A 1 276 ? -9.950 5.591 11.658 1.00 80.31 276 LEU A CA 1
ATOM 2168 C C . LEU A 1 276 ? -9.089 6.100 12.816 1.00 80.31 276 LEU A C 1
ATOM 2170 O O . LEU A 1 276 ? -9.122 5.583 13.926 1.00 80.31 276 LEU A O 1
ATOM 2174 N N . CYS A 1 277 ? -8.309 7.130 12.536 1.00 77.69 277 CYS A N 1
ATOM 2175 C CA . CYS A 1 277 ? -7.335 7.701 13.441 1.00 77.69 277 CYS A CA 1
ATOM 2176 C C . CYS A 1 277 ? -7.954 8.735 14.372 1.00 77.69 277 CYS A C 1
ATOM 2178 O O . CYS A 1 277 ? -8.075 9.927 14.047 1.00 77.69 277 CYS A O 1
ATOM 2180 N N . GLU A 1 278 ? -8.294 8.259 15.562 1.00 75.56 278 GLU A N 1
ATOM 2181 C CA . GLU A 1 278 ? -8.815 9.070 16.647 1.00 75.56 278 GLU A CA 1
ATOM 2182 C C . GLU A 1 278 ? -7.692 9.744 17.459 1.00 75.56 278 GLU A C 1
ATOM 2184 O O . GLU A 1 278 ? -6.575 9.228 17.544 1.00 75.56 278 GLU A O 1
ATOM 2189 N N . PRO A 1 279 ? -7.968 10.893 18.101 1.00 70.69 279 PRO A N 1
ATOM 2190 C CA . PRO A 1 279 ? -6.960 11.666 18.836 1.00 70.69 279 PRO A CA 1
ATOM 2191 C C . PRO A 1 279 ? -6.213 10.865 19.911 1.00 70.69 279 PRO A C 1
ATOM 2193 O O . PRO A 1 279 ? -5.010 11.041 20.109 1.00 70.69 279 PRO A O 1
ATOM 2196 N N . TRP A 1 280 ? -6.907 9.941 20.580 1.00 73.19 280 TRP A N 1
ATOM 2197 C CA . TRP A 1 280 ? -6.328 9.116 21.640 1.00 73.19 280 TRP A CA 1
ATOM 2198 C C . TRP A 1 280 ? -5.279 8.122 21.119 1.00 73.19 280 TRP A C 1
ATOM 2200 O O . TRP A 1 280 ? -4.367 7.770 21.861 1.00 73.19 280 TRP A O 1
ATOM 2210 N N . MET A 1 281 ? -5.355 7.721 19.844 1.00 74.44 281 MET A N 1
ATOM 2211 C CA . MET A 1 281 ? -4.368 6.836 19.207 1.00 74.44 281 MET A CA 1
ATOM 2212 C C . MET A 1 281 ? -3.027 7.551 18.973 1.00 74.44 281 MET A C 1
ATOM 2214 O O . MET A 1 281 ? -1.990 6.905 18.852 1.00 74.44 281 MET A O 1
ATOM 2218 N N . ILE A 1 282 ? -3.045 8.888 18.920 1.00 57.56 282 ILE A N 1
ATOM 2219 C CA . ILE A 1 282 ? -1.894 9.756 18.615 1.00 57.56 282 ILE A CA 1
ATOM 2220 C C . ILE A 1 282 ? -1.214 10.257 19.906 1.00 57.56 282 ILE A C 1
ATOM 2222 O O . ILE A 1 282 ? -0.045 10.658 19.906 1.00 57.56 282 ILE A O 1
ATOM 2226 N N . ALA A 1 283 ? -1.928 10.236 21.036 1.00 45.91 283 ALA A N 1
ATOM 2227 C CA . ALA A 1 283 ? -1.440 10.750 22.308 1.00 45.91 283 ALA A CA 1
ATOM 2228 C C . ALA A 1 283 ? -0.212 9.962 22.813 1.00 45.91 283 ALA A C 1
ATOM 2230 O O . ALA A 1 283 ? -0.301 8.795 23.177 1.00 45.91 283 ALA A O 1
ATOM 2231 N N . GLY A 1 284 ? 0.949 10.628 22.870 1.00 41.78 284 GLY A N 1
ATOM 2232 C CA . GLY A 1 284 ? 2.194 10.071 23.422 1.00 41.78 284 GLY A CA 1
ATOM 2233 C C . GLY A 1 284 ? 3.236 9.616 22.394 1.00 41.78 284 GLY A C 1
ATOM 2234 O O . GLY A 1 284 ? 4.358 9.295 22.787 1.00 41.78 284 GLY A O 1
ATOM 2235 N N . VAL A 1 285 ? 2.932 9.659 21.093 1.00 43.62 285 VAL A N 1
ATOM 2236 C CA . VAL A 1 285 ? 3.884 9.274 20.04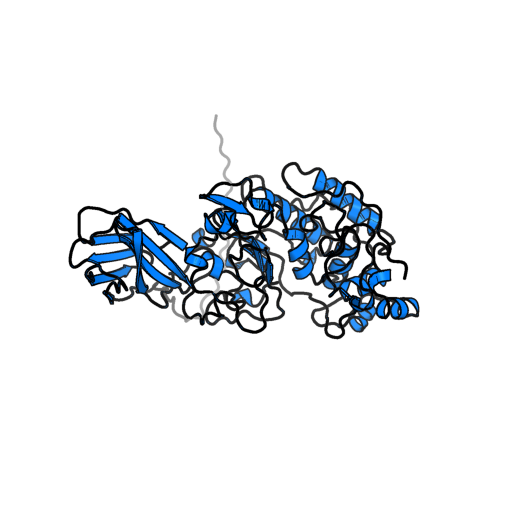1 1.00 43.62 285 VAL A CA 1
ATOM 2237 C C . VAL A 1 285 ? 4.758 10.479 19.665 1.00 43.62 285 VAL A C 1
ATOM 2239 O O . VAL A 1 285 ? 4.355 11.363 18.915 1.00 43.62 285 VAL A O 1
ATOM 2242 N N . LYS A 1 286 ? 5.978 10.560 20.211 1.00 42.50 286 LYS A N 1
ATOM 2243 C CA . LYS A 1 286 ? 6.998 11.507 19.721 1.00 42.50 286 LYS A CA 1
ATOM 2244 C C . LYS A 1 286 ? 7.784 10.859 18.574 1.00 42.50 286 LYS A C 1
ATOM 2246 O O . LYS A 1 286 ? 8.128 9.685 18.702 1.00 42.50 286 LYS A O 1
ATOM 2251 N N . PRO A 1 287 ? 8.109 11.583 17.486 1.00 43.84 287 PRO A N 1
ATOM 2252 C CA . PRO A 1 287 ? 9.069 11.101 16.495 1.00 43.84 287 PRO A CA 1
ATOM 2253 C C . PRO A 1 287 ? 10.394 10.756 17.177 1.00 43.84 287 PRO A C 1
ATOM 2255 O O . PRO A 1 287 ? 10.907 11.552 17.968 1.00 43.84 287 PRO A O 1
ATOM 2258 N N . TYR A 1 288 ? 10.931 9.570 16.900 1.00 37.88 288 TYR A N 1
ATOM 2259 C CA . TYR A 1 288 ? 12.260 9.184 17.364 1.00 37.88 288 TYR A CA 1
ATOM 2260 C C . TYR A 1 288 ? 13.338 9.921 16.551 1.00 37.88 288 TYR A C 1
ATOM 2262 O O . TYR A 1 288 ? 13.105 10.302 15.401 1.00 37.88 288 TYR A O 1
ATOM 2270 N N . GLU A 1 289 ? 14.522 10.132 17.135 1.00 35.53 289 GLU A N 1
ATOM 2271 C CA . GLU A 1 289 ? 15.643 10.796 16.455 1.00 35.53 289 GLU A CA 1
ATOM 2272 C C . GLU A 1 289 ? 15.965 10.122 15.109 1.00 35.53 289 GLU A C 1
ATOM 2274 O O . GLU A 1 289 ? 16.162 8.911 15.029 1.00 35.53 289 GLU A O 1
ATOM 2279 N N . GLY A 1 290 ? 16.019 10.923 14.040 1.00 38.66 290 GLY A N 1
ATOM 2280 C CA . GLY A 1 290 ? 16.336 10.458 12.685 1.00 38.66 290 GLY A CA 1
ATOM 2281 C C . GLY A 1 290 ? 15.139 10.023 11.833 1.00 38.66 290 GLY A C 1
ATOM 2282 O O . GLY A 1 290 ? 15.346 9.611 10.697 1.00 38.66 290 GLY A O 1
ATOM 2283 N N . GLN A 1 291 ? 13.905 10.134 12.333 1.00 44.34 291 GLN A N 1
ATOM 2284 C CA . GLN A 1 291 ? 12.697 9.828 11.559 1.00 44.34 291 GLN A CA 1
ATOM 2285 C C . GLN A 1 291 ? 11.976 11.081 11.088 1.00 44.34 291 GLN A C 1
ATOM 2287 O O . GLN A 1 291 ? 11.890 12.086 11.796 1.00 44.34 291 GLN A O 1
ATOM 2292 N N . THR A 1 292 ? 11.394 10.985 9.897 1.00 45.59 292 THR A N 1
ATOM 2293 C CA . THR A 1 292 ? 10.430 11.972 9.421 1.00 45.59 292 THR A CA 1
ATOM 2294 C C . THR A 1 292 ? 9.051 11.640 9.988 1.00 45.59 292 THR A C 1
ATOM 2296 O O . THR A 1 292 ? 8.659 10.476 10.035 1.00 45.59 292 THR A O 1
ATOM 2299 N N . GLU A 1 293 ? 8.278 12.658 10.348 1.00 46.94 293 GLU A N 1
ATOM 2300 C CA . GLU A 1 293 ? 6.879 12.571 10.805 1.00 46.94 293 GLU A CA 1
ATOM 2301 C C . GLU A 1 293 ? 5.930 11.725 9.926 1.00 46.94 293 GLU A C 1
ATOM 2303 O O . GLU A 1 293 ? 4.892 11.276 10.404 1.00 46.94 293 GLU A O 1
ATOM 2308 N N . PHE A 1 294 ? 6.289 11.476 8.661 1.00 44.06 294 PHE A N 1
ATOM 2309 C CA . PHE A 1 294 ? 5.504 10.700 7.697 1.00 44.06 294 PHE A CA 1
ATOM 2310 C C . PHE A 1 294 ? 5.430 9.196 8.003 1.00 44.06 294 PHE A C 1
ATOM 2312 O O . PHE A 1 294 ? 4.517 8.519 7.536 1.00 44.06 294 PHE A O 1
ATOM 2319 N N . GLN A 1 295 ? 6.348 8.682 8.826 1.00 48.28 295 GLN A N 1
ATOM 2320 C CA . GLN A 1 295 ? 6.479 7.255 9.154 1.00 48.28 295 GLN A CA 1
ATOM 2321 C C . GLN A 1 295 ? 5.622 6.817 10.358 1.00 48.28 295 GLN A C 1
ATOM 2323 O O . GLN A 1 295 ? 5.810 5.719 10.886 1.00 48.28 295 GLN A O 1
ATOM 2328 N N . GLN A 1 296 ? 4.714 7.675 10.838 1.00 58.53 296 GLN A N 1
ATOM 2329 C CA . GLN A 1 296 ? 3.806 7.355 11.939 1.00 58.53 296 GLN A CA 1
ATOM 2330 C C . GLN A 1 296 ? 2.405 7.035 11.406 1.00 58.53 296 GLN A C 1
ATOM 2332 O O . GLN A 1 296 ? 1.809 7.865 10.720 1.00 58.53 296 GLN A O 1
ATOM 2337 N N . PRO A 1 297 ? 1.828 5.870 11.723 1.00 59.16 297 PRO A N 1
ATOM 2338 C CA . PRO A 1 297 ? 0.406 5.658 11.501 1.00 59.16 297 PRO A CA 1
ATOM 2339 C C . PRO A 1 297 ? -0.413 6.728 12.226 1.00 59.16 297 PRO A C 1
ATOM 2341 O O . PRO A 1 297 ? 0.015 7.254 13.255 1.00 59.16 297 PRO A O 1
ATOM 2344 N N . CYS A 1 298 ? -1.570 7.090 11.676 1.00 68.62 298 CYS A N 1
ATOM 2345 C CA . CYS A 1 298 ? -2.397 8.174 12.203 1.00 68.62 298 CYS A CA 1
ATOM 2346 C C . CYS A 1 298 ? -1.776 9.578 12.195 1.00 68.62 298 CYS A C 1
ATOM 2348 O O . CYS A 1 298 ? -2.271 10.489 12.865 1.00 68.62 298 CYS A O 1
ATOM 2350 N N . GLN A 1 299 ? -0.763 9.802 11.356 1.00 68.06 299 GLN A N 1
ATOM 2351 C CA . GLN A 1 299 ? -0.260 11.140 11.059 1.00 68.06 299 GLN A CA 1
ATOM 2352 C C . GLN A 1 299 ? -1.182 11.922 10.101 1.00 68.06 299 GLN A C 1
ATOM 2354 O O . GLN A 1 299 ? -1.827 11.379 9.203 1.00 68.06 299 GLN A O 1
ATOM 2359 N N . ARG A 1 300 ? -1.256 13.243 10.312 1.00 67.56 300 ARG A N 1
ATOM 2360 C CA . ARG A 1 300 ? -2.169 14.167 9.607 1.00 67.56 300 ARG A CA 1
ATOM 2361 C C . ARG A 1 300 ? -1.599 14.746 8.301 1.00 67.56 300 ARG A C 1
ATOM 2363 O O . ARG A 1 300 ? -2.276 15.539 7.660 1.00 67.56 300 ARG A O 1
ATOM 2370 N N . ARG A 1 301 ? -0.375 14.385 7.892 1.00 60.44 301 ARG A N 1
ATOM 2371 C CA . ARG A 1 301 ? 0.339 14.946 6.721 1.00 60.44 301 ARG A CA 1
ATOM 2372 C C . ARG A 1 301 ? 0.455 14.008 5.512 1.00 60.44 301 ARG A C 1
ATOM 2374 O O . ARG A 1 301 ? 0.813 14.486 4.444 1.00 60.44 301 ARG A O 1
ATOM 2381 N N . GLY A 1 302 ? 0.133 12.721 5.638 1.00 64.00 302 GLY A N 1
ATOM 2382 C CA . GLY A 1 302 ? 0.053 11.811 4.496 1.00 64.00 302 GLY A CA 1
ATOM 2383 C C . GLY A 1 302 ? -0.398 10.386 4.827 1.00 64.00 302 GLY A C 1
ATOM 2384 O O . GLY A 1 302 ? -0.674 10.037 5.980 1.00 64.00 302 GLY A O 1
ATOM 2385 N N . ASN A 1 303 ? -0.446 9.581 3.774 1.00 71.00 303 ASN A N 1
ATOM 2386 C CA . ASN A 1 303 ? -0.476 8.123 3.836 1.00 71.00 303 ASN A CA 1
ATOM 2387 C C . ASN A 1 303 ? 0.948 7.589 3.743 1.00 71.00 303 ASN A C 1
ATOM 2389 O O . ASN A 1 303 ? 1.895 8.366 3.602 1.00 71.00 303 ASN A O 1
ATOM 2393 N N . GLY A 1 304 ? 1.097 6.279 3.839 1.00 72.12 304 GLY A N 1
ATOM 2394 C CA . GLY A 1 304 ? 2.382 5.668 3.584 1.00 72.12 304 GLY A CA 1
ATOM 2395 C C . GLY A 1 304 ? 2.269 4.171 3.447 1.00 72.12 304 GLY A C 1
ATOM 2396 O O . GLY A 1 304 ? 1.186 3.580 3.456 1.00 72.12 304 GLY A O 1
ATOM 2397 N N . ALA A 1 305 ? 3.429 3.563 3.341 1.00 75.44 305 ALA A N 1
ATOM 2398 C CA . ALA A 1 305 ? 3.558 2.136 3.254 1.00 75.44 305 ALA A CA 1
ATOM 2399 C C . ALA A 1 305 ? 4.898 1.702 3.828 1.00 75.44 305 ALA A C 1
ATOM 2401 O O . ALA A 1 305 ? 5.800 2.505 4.087 1.00 75.44 305 ALA A O 1
ATOM 2402 N N . TYR A 1 306 ? 5.003 0.406 4.058 1.00 73.19 306 TYR A N 1
ATOM 2403 C CA . TYR A 1 306 ? 6.235 -0.232 4.460 1.00 73.19 306 TYR A CA 1
ATOM 2404 C C . TYR A 1 306 ? 6.510 -1.387 3.511 1.00 73.19 306 TYR A C 1
ATOM 2406 O O . TYR A 1 306 ? 5.681 -2.285 3.376 1.00 73.19 306 TYR A O 1
ATOM 2414 N N . PHE A 1 307 ? 7.696 -1.378 2.913 1.00 72.88 307 PHE A N 1
ATOM 2415 C CA . PHE A 1 307 ? 8.202 -2.433 2.041 1.00 72.88 307 PHE A CA 1
ATOM 2416 C C . PHE A 1 307 ? 9.507 -2.932 2.645 1.00 72.88 307 PHE A C 1
ATOM 2418 O O . PHE A 1 307 ? 10.331 -2.130 3.089 1.00 72.88 307 PHE A O 1
ATOM 2425 N N . GLY A 1 308 ? 9.692 -4.244 2.722 1.00 57.28 308 GLY A N 1
ATOM 2426 C CA . GLY A 1 308 ? 10.858 -4.794 3.393 1.00 57.28 308 GLY A CA 1
ATOM 2427 C C . GLY A 1 308 ? 11.200 -6.198 2.935 1.00 57.28 308 GLY A C 1
ATOM 2428 O O . GLY A 1 308 ? 10.330 -7.048 2.770 1.00 57.28 308 GLY A O 1
ATOM 2429 N N . ASP A 1 309 ? 12.502 -6.433 2.809 1.00 45.72 309 ASP A N 1
ATOM 2430 C CA . ASP A 1 309 ? 13.110 -7.717 2.475 1.00 45.72 309 ASP A CA 1
ATOM 2431 C C . ASP A 1 309 ? 13.408 -8.450 3.791 1.00 45.72 309 ASP A C 1
ATOM 2433 O O . ASP A 1 309 ? 14.553 -8.573 4.227 1.00 45.72 309 ASP A O 1
ATOM 2437 N N . GLY A 1 310 ? 12.371 -8.822 4.542 1.00 41.03 310 GLY A N 1
ATOM 2438 C CA . GLY A 1 310 ? 12.600 -9.353 5.881 1.00 41.03 310 GLY A CA 1
ATOM 2439 C C . GLY A 1 310 ? 11.375 -9.935 6.554 1.00 41.03 310 GLY A C 1
ATOM 2440 O O . GLY A 1 310 ? 10.287 -9.370 6.527 1.00 41.03 310 GLY A O 1
ATOM 2441 N N . THR A 1 311 ? 11.591 -11.065 7.223 1.00 35.91 311 THR A N 1
ATOM 2442 C CA . THR A 1 311 ? 10.597 -11.735 8.053 1.00 35.91 311 THR A CA 1
ATOM 2443 C C . THR A 1 311 ? 10.111 -10.796 9.155 1.00 35.91 311 THR A C 1
ATOM 2445 O O . THR A 1 311 ? 10.891 -10.436 10.047 1.00 35.91 311 THR A O 1
ATOM 2448 N N . ALA A 1 312 ? 8.821 -10.458 9.161 1.00 39.91 312 ALA A N 1
ATOM 2449 C CA . ALA A 1 312 ? 8.164 -10.093 10.409 1.00 39.91 312 ALA A CA 1
ATOM 2450 C C . ALA A 1 312 ? 8.453 -11.213 11.420 1.00 39.91 312 ALA A C 1
ATOM 2452 O O . ALA A 1 312 ? 8.294 -12.396 11.113 1.00 39.91 312 ALA A O 1
ATOM 2453 N N . ARG A 1 313 ? 9.014 -10.871 12.584 1.00 39.31 313 ARG A N 1
ATOM 2454 C CA . ARG A 1 313 ? 9.442 -11.886 13.553 1.00 39.31 313 ARG A CA 1
ATOM 2455 C C . ARG A 1 313 ? 8.198 -12.597 14.110 1.00 39.31 313 ARG A C 1
ATOM 2457 O O . ARG A 1 313 ? 7.295 -11.905 14.570 1.00 39.31 313 ARG A O 1
ATOM 2464 N N . PRO A 1 314 ? 8.173 -13.940 14.162 1.00 40.69 314 PRO A N 1
ATOM 2465 C CA . PRO A 1 314 ? 7.009 -14.719 14.604 1.00 40.69 314 PRO A CA 1
ATOM 2466 C C . PRO A 1 314 ? 6.652 -14.551 16.093 1.00 40.69 314 PRO A C 1
ATOM 2468 O O . PRO A 1 314 ? 5.667 -15.110 16.556 1.00 40.69 314 PRO A O 1
ATOM 2471 N N . GLU A 1 315 ? 7.434 -13.794 16.866 1.00 42.34 315 GLU A N 1
ATOM 2472 C CA . GLU A 1 315 ? 7.283 -13.680 18.323 1.00 42.34 315 GLU A CA 1
ATOM 2473 C C . GLU A 1 315 ? 6.112 -12.773 18.766 1.00 42.34 315 GLU A C 1
ATOM 2475 O O . GLU A 1 315 ? 5.846 -12.672 19.961 1.00 42.34 315 GLU A O 1
ATOM 2480 N N . GLY A 1 316 ? 5.371 -12.156 17.833 1.00 44.78 316 GLY A N 1
ATOM 2481 C CA . GLY A 1 316 ? 4.194 -11.332 18.158 1.00 44.78 316 GLY A CA 1
ATOM 2482 C C . GLY A 1 316 ? 3.151 -11.158 17.044 1.00 44.78 316 GLY A C 1
ATOM 2483 O O . GLY A 1 316 ? 2.297 -10.282 17.159 1.00 44.78 316 GLY A O 1
ATOM 2484 N N . GLY A 1 317 ? 3.211 -11.949 15.967 1.00 48.75 317 GLY A N 1
ATOM 2485 C CA . GLY A 1 317 ? 2.323 -11.831 14.804 1.00 48.75 317 GLY A CA 1
ATOM 2486 C C . GLY A 1 317 ? 2.301 -13.093 13.934 1.00 48.75 317 GLY A C 1
ATOM 2487 O O . GLY A 1 317 ? 3.052 -14.033 14.189 1.00 48.75 317 GLY A O 1
ATOM 2488 N N . ASN A 1 318 ? 1.414 -13.112 12.928 1.00 50.19 318 ASN A N 1
ATOM 2489 C CA . ASN A 1 318 ? 1.184 -14.248 12.025 1.00 50.19 318 ASN A CA 1
ATOM 2490 C C . ASN A 1 318 ? 2.509 -14.819 11.484 1.00 50.19 318 ASN A C 1
ATOM 2492 O O . ASN A 1 318 ? 3.242 -14.120 10.785 1.00 50.19 318 ASN A O 1
ATOM 2496 N N . ALA A 1 319 ? 2.796 -16.090 11.781 1.00 52.06 319 ALA A N 1
ATOM 2497 C CA . ALA A 1 319 ? 4.007 -16.773 11.327 1.00 52.06 319 ALA A CA 1
ATOM 2498 C C . ALA A 1 319 ? 4.117 -16.837 9.792 1.00 52.06 319 ALA A C 1
ATOM 2500 O O . ALA A 1 319 ? 5.226 -16.931 9.272 1.00 52.06 319 ALA A O 1
ATOM 2501 N N . ASP A 1 320 ? 3.000 -16.709 9.070 1.00 52.00 320 ASP A N 1
ATOM 2502 C CA . ASP A 1 320 ? 2.961 -16.692 7.605 1.00 52.00 320 ASP A CA 1
ATOM 2503 C C . ASP A 1 320 ? 3.357 -15.329 7.005 1.00 52.00 320 ASP A C 1
ATOM 2505 O O . ASP A 1 320 ? 3.661 -15.235 5.812 1.00 52.00 320 ASP A O 1
ATOM 2509 N N . TYR A 1 321 ? 3.468 -14.275 7.829 1.00 56.38 321 TYR A N 1
ATOM 2510 C CA . TYR A 1 321 ? 3.883 -12.933 7.392 1.00 56.38 321 TYR A CA 1
ATOM 2511 C C . TYR A 1 321 ? 5.374 -12.846 7.017 1.00 56.38 321 TYR A C 1
ATOM 2513 O O . TYR A 1 321 ? 5.846 -11.841 6.489 1.00 56.38 321 TYR A O 1
ATOM 2521 N N . VAL A 1 322 ? 6.132 -13.928 7.214 1.00 55.00 322 VAL A N 1
ATOM 2522 C CA . VAL A 1 322 ? 7.475 -14.099 6.638 1.00 55.00 322 VAL A CA 1
ATOM 2523 C C . VAL A 1 322 ? 7.486 -14.016 5.107 1.00 55.00 322 VAL A C 1
ATOM 2525 O O . VAL A 1 322 ? 8.541 -13.783 4.524 1.00 55.00 322 VAL A O 1
ATOM 2528 N N . ASN A 1 323 ? 6.317 -14.159 4.473 1.00 59.88 323 ASN A N 1
ATOM 2529 C CA . ASN A 1 323 ? 6.105 -14.054 3.034 1.00 59.88 323 ASN A CA 1
ATOM 2530 C C . ASN A 1 323 ? 5.246 -12.828 2.666 1.00 59.88 323 ASN A C 1
ATOM 2532 O O . ASN A 1 323 ? 4.366 -12.930 1.819 1.00 59.88 323 ASN A O 1
ATOM 2536 N N . SER A 1 324 ? 5.415 -11.685 3.329 1.00 69.31 324 SER A N 1
ATOM 2537 C CA . SER A 1 324 ? 4.703 -10.455 2.954 1.00 69.31 324 SER A CA 1
ATOM 2538 C C . SER A 1 324 ? 5.510 -9.602 1.970 1.00 69.31 324 SER A C 1
ATOM 2540 O O . SER A 1 324 ? 6.736 -9.566 2.036 1.00 69.31 324 SER A O 1
ATOM 2542 N N . ARG A 1 325 ? 4.811 -8.883 1.080 1.00 73.12 325 ARG A N 1
ATOM 2543 C CA . ARG A 1 325 ? 5.387 -7.840 0.202 1.00 73.12 325 ARG A CA 1
ATOM 2544 C C . ARG A 1 325 ? 5.484 -6.468 0.878 1.00 73.12 325 ARG A C 1
ATOM 2546 O O . ARG A 1 325 ? 5.859 -5.487 0.243 1.00 73.12 325 ARG A O 1
ATOM 2553 N N . GLY A 1 326 ? 5.123 -6.391 2.156 1.00 78.75 326 GLY A N 1
ATOM 2554 C CA . GLY A 1 326 ? 4.917 -5.139 2.868 1.00 78.75 326 GLY A CA 1
ATOM 2555 C C . GLY A 1 326 ? 3.441 -4.884 3.142 1.00 78.75 326 GLY A C 1
ATOM 2556 O O . GLY A 1 326 ? 2.629 -5.804 3.105 1.00 78.75 326 GLY A O 1
ATOM 2557 N N . PHE A 1 327 ? 3.096 -3.642 3.448 1.00 81.62 327 PHE A N 1
ATOM 2558 C CA . PHE A 1 327 ? 1.713 -3.209 3.631 1.00 81.62 327 PHE A CA 1
ATOM 2559 C C . PHE A 1 327 ? 1.562 -1.727 3.312 1.00 81.62 327 PHE A C 1
ATOM 2561 O O . PHE A 1 327 ? 2.516 -0.957 3.448 1.00 81.62 327 PHE A O 1
ATOM 2568 N N . THR A 1 328 ? 0.354 -1.320 2.945 1.00 81.94 328 THR A N 1
ATOM 2569 C CA . THR A 1 328 ? -0.016 0.087 2.755 1.00 81.94 328 THR A CA 1
ATOM 2570 C C . THR A 1 328 ? -0.961 0.533 3.868 1.00 81.94 328 THR A C 1
ATOM 2572 O O . THR A 1 328 ? -1.660 -0.284 4.474 1.00 81.94 328 THR A O 1
ATOM 2575 N N . TYR A 1 329 ? -0.976 1.827 4.189 1.00 80.12 329 TYR A N 1
ATOM 2576 C CA . TYR A 1 329 ? -1.968 2.384 5.103 1.00 80.12 329 TYR A CA 1
ATOM 2577 C C . TYR A 1 329 ? -2.489 3.751 4.660 1.00 80.12 329 TYR A C 1
ATOM 2579 O O . TYR A 1 329 ? -1.745 4.626 4.211 1.00 80.12 329 TYR A O 1
ATOM 2587 N N . HIS A 1 330 ? -3.792 3.934 4.860 1.00 79.25 330 HIS A N 1
ATOM 2588 C CA . HIS A 1 330 ? -4.570 5.101 4.479 1.00 79.25 330 HIS A CA 1
ATOM 2589 C C . HIS A 1 330 ? -5.260 5.669 5.711 1.00 79.25 330 HIS A C 1
ATOM 2591 O O . HIS A 1 330 ? -6.174 5.064 6.267 1.00 79.25 330 HIS A O 1
ATOM 2597 N N . ASN A 1 331 ? -4.810 6.834 6.169 1.00 77.06 331 ASN A N 1
ATOM 2598 C CA . ASN A 1 331 ? -5.328 7.409 7.403 1.00 77.06 331 ASN A CA 1
ATOM 2599 C C . ASN A 1 331 ? -6.628 8.173 7.126 1.00 77.06 331 ASN A C 1
ATOM 2601 O O . ASN A 1 331 ? -6.622 9.211 6.453 1.00 77.06 331 ASN A O 1
ATOM 2605 N N . LYS A 1 332 ? -7.724 7.714 7.728 1.00 80.38 332 LYS A N 1
ATOM 2606 C CA . LYS A 1 332 ? -8.947 8.505 7.892 1.00 80.38 332 LYS A CA 1
ATOM 2607 C C . LYS A 1 332 ? -8.916 9.155 9.264 1.00 80.38 332 LYS A C 1
ATOM 2609 O O . LYS A 1 332 ? -8.416 8.561 10.211 1.00 80.38 332 LYS A O 1
ATOM 2614 N N . PHE A 1 333 ? -9.403 10.378 9.410 1.00 79.94 333 PHE A N 1
ATOM 2615 C CA . PHE A 1 333 ? -9.366 11.058 10.699 1.00 79.94 333 PHE A CA 1
ATOM 2616 C C . PHE A 1 333 ? -10.577 11.929 10.968 1.00 79.94 333 PHE A C 1
ATOM 2618 O O . PHE A 1 333 ? -11.135 12.540 10.062 1.00 79.94 333 PHE A O 1
ATOM 2625 N N . VAL A 1 334 ? -10.938 12.019 12.248 1.00 80.19 334 VAL A N 1
ATOM 2626 C CA . VAL A 1 334 ? -11.944 12.956 12.747 1.00 80.19 334 VAL A CA 1
ATOM 2627 C C . VAL A 1 334 ? -11.270 14.296 13.019 1.00 80.19 334 VAL A C 1
ATOM 2629 O O . VAL A 1 334 ? -10.280 14.364 13.751 1.00 80.19 334 VAL A O 1
ATOM 2632 N N . LEU A 1 335 ? -11.796 15.361 12.418 1.00 78.62 335 LEU A N 1
ATOM 2633 C CA . LEU A 1 335 ? -11.250 16.704 12.571 1.00 78.62 335 LEU A CA 1
ATOM 2634 C C . LEU A 1 335 ? -11.465 17.271 13.968 1.00 78.62 335 LEU A C 1
ATOM 2636 O O . LEU A 1 335 ? -12.595 17.357 14.451 1.00 78.62 335 LEU A O 1
ATOM 2640 N N . GLU A 1 336 ? -10.386 17.770 14.560 1.00 79.31 336 GLU A N 1
ATOM 2641 C CA . GLU A 1 336 ? -10.428 18.534 15.801 1.00 79.31 336 GLU A CA 1
ATOM 2642 C C . GLU A 1 336 ? -10.304 20.045 15.568 1.00 79.31 336 GLU A C 1
ATOM 2644 O O . GLU A 1 336 ? -9.885 20.529 14.515 1.00 79.31 336 GLU A O 1
ATOM 2649 N N . GLN A 1 337 ? -10.612 20.829 16.604 1.00 80.62 337 GLN A N 1
ATOM 2650 C CA . GLN A 1 337 ? -10.408 22.279 16.569 1.00 80.62 337 GLN A CA 1
ATOM 2651 C C . GLN A 1 337 ? -8.928 22.655 16.368 1.00 80.62 337 GLN A C 1
ATOM 2653 O O . GLN A 1 337 ? -8.626 23.674 15.745 1.00 80.62 337 GLN A O 1
ATOM 2658 N N . SER A 1 338 ? -8.013 21.840 16.897 1.00 76.00 338 SER A N 1
ATOM 2659 C CA . SER A 1 338 ? -6.565 21.956 16.702 1.00 76.00 338 SER A CA 1
ATOM 2660 C C . SER A 1 338 ? -6.184 21.801 15.224 1.00 76.00 338 SER A C 1
ATOM 2662 O O . SER A 1 338 ? -5.390 22.597 14.724 1.00 76.00 338 SER A O 1
ATOM 2664 N N . ASP A 1 339 ? -6.804 20.854 14.511 1.00 76.69 339 ASP A N 1
ATOM 2665 C CA . ASP A 1 339 ? -6.574 20.600 13.086 1.00 76.69 339 ASP A CA 1
ATOM 2666 C C . ASP A 1 339 ? -7.018 21.785 12.216 1.00 76.69 339 ASP A C 1
ATOM 2668 O O . ASP A 1 339 ? -6.282 22.205 11.328 1.00 76.69 339 ASP A O 1
ATOM 2672 N N . LEU A 1 340 ? -8.166 22.405 12.510 1.00 78.75 340 LEU A N 1
ATOM 2673 C CA . LEU A 1 340 ? -8.638 23.586 11.766 1.00 78.75 340 LEU A CA 1
ATOM 2674 C C . LEU A 1 340 ? -7.726 24.817 11.924 1.00 78.75 340 LEU A C 1
ATOM 2676 O O . LEU A 1 340 ? -7.743 25.716 11.083 1.00 78.75 340 LEU A O 1
ATOM 2680 N N . ASN A 1 341 ? -6.919 24.859 12.986 1.00 78.69 341 ASN A N 1
ATOM 2681 C CA . ASN A 1 341 ? -5.979 25.949 13.256 1.00 78.69 341 ASN A CA 1
ATOM 2682 C C . ASN A 1 341 ? -4.601 25.732 12.603 1.00 78.69 341 ASN A C 1
ATOM 2684 O O . ASN A 1 341 ? -3.741 26.615 12.673 1.00 78.69 341 ASN A O 1
ATOM 2688 N N . ARG A 1 342 ? -4.365 24.572 11.980 1.00 73.25 342 ARG A N 1
ATOM 2689 C CA . ARG A 1 342 ? -3.085 24.214 11.363 1.00 73.25 342 ARG A CA 1
ATOM 2690 C C . ARG A 1 342 ? -2.920 24.840 9.982 1.00 73.25 342 ARG A C 1
ATOM 2692 O O . ARG A 1 342 ? -3.717 24.624 9.073 1.00 73.25 342 ARG A O 1
ATOM 2699 N N . SER A 1 343 ? -1.835 25.590 9.801 1.00 73.94 343 SER A N 1
ATOM 2700 C CA . SER A 1 343 ? -1.509 26.244 8.527 1.00 73.94 343 SER A CA 1
ATOM 2701 C C . SER A 1 343 ? -0.967 25.289 7.459 1.00 73.94 343 SER A C 1
ATOM 2703 O O . SER A 1 343 ? -0.968 25.642 6.280 1.00 73.94 343 SER A O 1
ATOM 2705 N N . ASP A 1 344 ? -0.508 24.100 7.851 1.00 65.94 344 ASP A N 1
ATOM 2706 C CA . ASP A 1 344 ? -0.026 23.045 6.956 1.00 65.94 344 ASP A CA 1
ATOM 2707 C C . ASP A 1 344 ? -1.159 22.169 6.393 1.00 65.94 344 ASP A C 1
ATOM 2709 O O . ASP A 1 344 ? -0.955 21.474 5.404 1.00 65.94 344 ASP A O 1
ATOM 2713 N N . LEU A 1 345 ? -2.374 22.252 6.948 1.00 70.19 345 LEU A N 1
ATOM 2714 C CA . LEU A 1 345 ? -3.547 21.491 6.500 1.00 70.19 345 LEU A CA 1
ATOM 2715 C C . LEU A 1 345 ? -4.558 22.384 5.765 1.00 70.19 345 LEU A C 1
ATOM 2717 O O . LEU A 1 345 ? -5.752 22.407 6.046 1.00 70.19 345 LEU A O 1
ATOM 2721 N N . ASN A 1 346 ? -4.096 23.158 4.784 1.00 68.38 346 ASN A N 1
ATOM 2722 C CA . ASN A 1 346 ? -4.970 24.119 4.097 1.00 68.38 346 ASN A CA 1
ATOM 2723 C C . ASN A 1 346 ? -6.148 23.473 3.346 1.00 68.38 346 ASN A C 1
ATOM 2725 O O . ASN A 1 346 ? -7.167 24.130 3.132 1.00 68.38 346 ASN A O 1
ATOM 2729 N N . TRP A 1 347 ? -6.034 22.192 2.995 1.00 69.12 347 TRP A N 1
ATOM 2730 C CA . TRP A 1 347 ? -7.055 21.426 2.284 1.00 69.12 347 TRP A CA 1
ATOM 2731 C C . TRP A 1 347 ? -8.289 21.073 3.144 1.00 69.12 347 TRP A C 1
ATOM 2733 O O . TRP A 1 347 ? -9.349 20.793 2.585 1.00 69.12 347 TRP A O 1
ATOM 2743 N N . ILE A 1 348 ? -8.211 21.169 4.481 1.00 73.50 348 ILE A N 1
ATOM 2744 C CA . ILE A 1 348 ? -9.356 20.956 5.396 1.00 73.50 348 ILE A CA 1
ATOM 2745 C C . ILE A 1 348 ? -10.037 22.254 5.857 1.00 73.50 348 ILE A C 1
ATOM 2747 O O . ILE A 1 348 ? -10.976 22.200 6.642 1.00 73.50 348 ILE A O 1
ATOM 2751 N N . ARG A 1 349 ? -9.627 23.437 5.375 1.00 74.12 349 ARG A N 1
ATOM 2752 C CA . ARG A 1 349 ? -10.134 24.735 5.884 1.00 74.12 349 ARG A CA 1
ATOM 2753 C C . ARG A 1 349 ? -11.652 24.938 5.780 1.00 74.12 349 ARG A C 1
ATOM 2755 O O . ARG A 1 349 ? -12.202 25.727 6.537 1.00 74.12 349 ARG A O 1
ATOM 2762 N N . ASN A 1 350 ? -12.318 24.251 4.852 1.00 78.75 350 ASN A N 1
ATOM 2763 C CA . ASN A 1 350 ? -13.774 24.330 4.660 1.00 78.75 350 ASN A CA 1
ATOM 2764 C C . ASN A 1 350 ? -14.539 23.192 5.358 1.00 78.75 350 ASN A C 1
ATOM 2766 O O . ASN A 1 350 ? -15.724 22.993 5.096 1.00 78.75 350 ASN A O 1
ATOM 2770 N N . LYS A 1 351 ? -13.852 22.401 6.180 1.00 83.44 351 LYS A N 1
ATOM 2771 C CA . LYS A 1 351 ? -14.413 21.267 6.910 1.00 83.44 351 LYS A CA 1
ATOM 2772 C C . LYS A 1 351 ? -14.790 21.698 8.331 1.00 83.44 351 LYS A C 1
ATOM 2774 O O . LYS A 1 351 ? -14.374 22.759 8.795 1.00 83.44 351 LYS A O 1
ATOM 2779 N N . VAL A 1 352 ? -15.594 20.891 9.017 1.00 86.25 352 VAL A N 1
ATOM 2780 C CA . VAL A 1 352 ? -16.070 21.187 10.382 1.00 86.25 352 VAL A CA 1
ATOM 2781 C C . VAL A 1 352 ? -15.492 20.212 11.404 1.00 86.25 352 VAL A C 1
ATOM 2783 O O . VAL A 1 352 ? -15.151 19.082 11.066 1.00 86.25 352 VAL A O 1
ATOM 2786 N N . VAL A 1 353 ? -15.393 20.639 12.665 1.00 83.31 353 VAL A N 1
ATOM 2787 C CA . VAL A 1 353 ? -15.009 19.751 13.776 1.00 83.31 353 VAL A CA 1
ATOM 2788 C C . VAL A 1 353 ? -15.964 18.557 13.833 1.00 83.31 353 VAL A C 1
ATOM 2790 O O . VAL A 1 353 ? -17.173 18.721 13.670 1.00 83.31 353 VAL A O 1
ATOM 2793 N N . GLY A 1 354 ? -15.414 17.364 14.052 1.00 78.81 354 GLY A N 1
ATOM 2794 C CA . GLY A 1 354 ? -16.158 16.106 14.055 1.00 78.81 354 GLY A CA 1
ATOM 2795 C C . GLY A 1 354 ? -16.395 15.511 12.665 1.00 78.81 354 GLY A C 1
ATOM 2796 O O . GLY A 1 354 ? -16.889 14.394 12.570 1.00 78.81 354 GLY A O 1
ATOM 2797 N N . GLN A 1 355 ? -16.045 16.216 11.584 1.00 83.12 355 GLN A N 1
ATOM 2798 C CA . GLN A 1 355 ? -16.100 15.645 10.243 1.00 83.12 355 GLN A CA 1
ATOM 2799 C C . GLN A 1 355 ? -14.948 14.660 10.036 1.00 83.12 355 GLN A C 1
ATOM 2801 O O . GLN A 1 355 ? -13.793 14.975 10.321 1.00 83.12 355 GLN A O 1
ATOM 2806 N N . GLU A 1 356 ? -15.268 13.500 9.475 1.00 81.25 356 GLU A N 1
ATOM 2807 C CA . GLU A 1 356 ? -14.277 12.551 8.984 1.00 81.25 356 GLU A CA 1
ATOM 2808 C C . GLU A 1 356 ? -13.698 13.004 7.643 1.00 81.25 356 GLU A C 1
ATOM 2810 O O . GLU A 1 356 ? -14.424 13.427 6.734 1.00 81.25 356 GLU A O 1
ATOM 2815 N N . VAL A 1 357 ? -12.379 12.919 7.514 1.00 76.00 357 VAL A N 1
ATOM 2816 C CA . VAL A 1 357 ? -11.653 13.246 6.289 1.00 76.00 357 VAL A CA 1
ATOM 2817 C C . VAL A 1 357 ? -10.552 12.221 6.026 1.00 76.00 357 VAL A C 1
ATOM 2819 O O . VAL A 1 357 ? -9.909 11.729 6.953 1.00 76.00 357 VAL A O 1
ATOM 2822 N N . ASN A 1 358 ? -10.317 11.928 4.750 1.00 71.00 358 ASN A N 1
ATOM 2823 C CA . ASN A 1 358 ? -9.216 11.076 4.310 1.00 71.00 358 ASN A CA 1
ATOM 2824 C C . ASN A 1 358 ? -7.982 11.929 4.033 1.00 71.00 358 ASN A C 1
ATOM 2826 O O . ASN A 1 358 ? -8.071 12.985 3.398 1.00 71.00 358 ASN A O 1
ATOM 2830 N N . ASN A 1 359 ? -6.833 11.469 4.511 1.00 61.69 359 ASN A N 1
ATOM 2831 C CA . ASN A 1 359 ? -5.546 12.080 4.232 1.00 61.69 359 ASN A CA 1
ATOM 2832 C C . ASN A 1 359 ? -4.891 11.423 3.016 1.00 61.69 359 ASN A C 1
ATOM 2834 O O . ASN A 1 359 ? -4.786 10.209 3.030 1.00 61.69 359 ASN A O 1
ATOM 2838 N N . PRO A 1 360 ? -4.335 12.163 2.044 1.00 55.16 360 PRO A N 1
ATOM 2839 C CA . PRO A 1 360 ? -5.064 13.115 1.208 1.00 55.16 360 PRO A CA 1
ATOM 2840 C C . PRO A 1 360 ? -6.230 12.457 0.429 1.00 55.16 360 PRO A C 1
ATOM 2842 O O . PRO A 1 360 ? -6.425 11.248 0.448 1.00 55.16 360 PRO A O 1
ATOM 2845 N N . CYS A 1 361 ? -7.026 13.290 -0.247 1.00 46.00 361 CYS A N 1
ATOM 2846 C CA . CYS A 1 361 ? -8.412 13.058 -0.676 1.00 46.00 361 CYS A CA 1
ATOM 2847 C C . CYS A 1 361 ? -8.707 11.935 -1.695 1.00 46.00 361 CYS A C 1
ATOM 2849 O O . CYS A 1 361 ? -9.851 11.855 -2.129 1.00 46.00 361 CYS A O 1
ATOM 2851 N N . CYS A 1 362 ? -7.732 11.120 -2.110 1.00 53.81 362 CYS A N 1
ATOM 2852 C CA . CYS A 1 362 ? -7.866 10.172 -3.224 1.00 53.81 362 CYS A CA 1
ATOM 2853 C C . CYS A 1 362 ? -6.838 9.019 -3.129 1.00 53.81 362 CYS A C 1
ATOM 2855 O O . CYS A 1 362 ? -5.851 9.117 -2.397 1.00 53.81 362 CYS A O 1
ATOM 2857 N N . THR A 1 363 ? -7.048 7.938 -3.893 1.00 54.22 363 THR A N 1
ATOM 2858 C CA . THR A 1 363 ? -6.286 6.676 -3.805 1.00 54.22 363 THR A CA 1
ATOM 2859 C C . THR A 1 363 ? -4.791 6.841 -4.141 1.00 54.22 363 THR A C 1
ATOM 2861 O O . THR A 1 363 ? -4.394 6.791 -5.305 1.00 54.22 363 THR A O 1
ATOM 2864 N N . ILE A 1 364 ? -3.938 6.948 -3.117 1.00 64.94 364 ILE A N 1
ATOM 2865 C CA . ILE A 1 364 ? -2.466 6.805 -3.218 1.00 64.94 364 ILE A CA 1
ATOM 2866 C C . ILE A 1 364 ? -2.051 5.358 -3.582 1.00 64.94 364 ILE A C 1
ATOM 2868 O O . ILE A 1 364 ? -0.873 5.063 -3.756 1.00 64.94 364 ILE A O 1
ATOM 2872 N N . ASN A 1 365 ? -3.015 4.439 -3.708 1.00 75.75 365 ASN A N 1
ATOM 2873 C CA . ASN A 1 365 ? -2.796 3.001 -3.859 1.00 75.75 365 ASN A CA 1
ATOM 2874 C C . ASN A 1 365 ? -1.834 2.693 -5.012 1.00 75.75 365 ASN A C 1
ATOM 2876 O O . ASN A 1 365 ? -0.953 1.862 -4.833 1.00 75.75 365 ASN A O 1
ATOM 2880 N N . PHE A 1 366 ? -1.920 3.404 -6.143 1.00 82.44 366 PHE A N 1
ATOM 2881 C CA . PHE A 1 366 ? -0.978 3.236 -7.256 1.00 82.44 366 PHE A CA 1
ATOM 2882 C C . PHE A 1 366 ? 0.456 3.659 -6.901 1.00 82.44 366 PHE A C 1
ATOM 2884 O O . PHE A 1 366 ? 1.391 2.930 -7.215 1.00 82.44 366 PHE A O 1
ATOM 2891 N N . HIS A 1 367 ? 0.648 4.793 -6.222 1.00 84.81 367 HIS A N 1
ATOM 2892 C CA . HIS A 1 367 ? 1.979 5.276 -5.833 1.00 84.81 367 HIS A CA 1
ATOM 2893 C C . HIS A 1 367 ? 2.661 4.293 -4.876 1.00 84.81 367 HIS A C 1
ATOM 2895 O O . HIS A 1 367 ? 3.711 3.740 -5.193 1.00 84.81 367 HIS A O 1
ATOM 2901 N N . GLU A 1 368 ? 2.020 3.997 -3.743 1.00 82.50 368 GLU A N 1
ATOM 2902 C CA . GLU A 1 368 ? 2.611 3.100 -2.746 1.00 82.50 368 GLU A CA 1
ATOM 2903 C C . GLU A 1 368 ? 2.731 1.669 -3.276 1.00 82.50 368 GLU A C 1
ATOM 2905 O O . GLU A 1 368 ? 3.738 1.000 -3.076 1.00 82.50 368 GLU A O 1
ATOM 2910 N N . THR A 1 369 ? 1.750 1.181 -4.033 1.00 84.69 369 THR A N 1
ATOM 2911 C CA . THR A 1 369 ? 1.872 -0.166 -4.603 1.00 84.69 369 THR A CA 1
ATOM 2912 C C . THR A 1 369 ? 2.953 -0.236 -5.679 1.00 84.69 369 THR A C 1
ATOM 2914 O O . THR A 1 369 ? 3.582 -1.278 -5.822 1.00 84.69 369 THR A O 1
ATOM 2917 N N . GLY A 1 370 ? 3.246 0.860 -6.386 1.00 87.81 370 GLY A N 1
ATOM 2918 C CA . GLY A 1 370 ? 4.419 0.937 -7.257 1.00 87.81 370 GLY A CA 1
ATOM 2919 C C . GLY A 1 370 ? 5.706 0.631 -6.485 1.00 87.81 370 GLY A C 1
ATOM 2920 O O . GLY A 1 370 ? 6.475 -0.244 -6.883 1.00 87.81 370 GLY A O 1
ATOM 2921 N N . HIS A 1 371 ? 5.892 1.253 -5.319 1.00 86.56 371 HIS A N 1
ATOM 2922 C CA . HIS A 1 371 ? 7.025 0.957 -4.437 1.00 86.56 371 HIS A CA 1
ATOM 2923 C C . HIS A 1 371 ? 7.070 -0.506 -3.966 1.00 86.56 371 HIS A C 1
ATOM 2925 O O . HIS A 1 371 ? 8.154 -1.100 -3.911 1.00 86.56 371 HIS A O 1
ATOM 2931 N N . ALA A 1 372 ? 5.909 -1.123 -3.712 1.00 82.56 372 ALA A N 1
ATOM 2932 C CA . ALA A 1 372 ? 5.800 -2.554 -3.393 1.00 82.56 372 ALA A CA 1
ATOM 2933 C C . ALA A 1 372 ? 6.310 -3.466 -4.523 1.00 82.56 372 ALA A C 1
ATOM 2935 O O . ALA A 1 372 ? 6.752 -4.589 -4.275 1.00 82.56 372 ALA A O 1
ATOM 2936 N N . PHE A 1 373 ? 6.266 -2.972 -5.760 1.00 86.75 373 PHE A N 1
ATOM 2937 C CA . PHE A 1 373 ? 6.782 -3.631 -6.957 1.00 86.75 373 PHE A CA 1
ATOM 2938 C C . PHE A 1 373 ? 8.155 -3.103 -7.399 1.00 86.75 373 PHE A C 1
ATOM 2940 O O . PHE A 1 373 ? 8.600 -3.378 -8.509 1.00 86.75 373 PHE A O 1
ATOM 2947 N N . GLY A 1 374 ? 8.855 -2.389 -6.513 1.00 87.00 374 GLY A N 1
ATOM 2948 C CA . GLY A 1 374 ? 10.278 -2.076 -6.637 1.00 87.00 374 GLY A CA 1
ATOM 2949 C C . GLY A 1 374 ? 10.620 -0.754 -7.318 1.00 87.00 374 GLY A C 1
ATOM 2950 O O . GLY A 1 374 ? 11.775 -0.337 -7.235 1.00 87.00 374 GLY A O 1
ATOM 2951 N N . VAL A 1 375 ? 9.661 -0.045 -7.919 1.00 90.06 375 VAL A N 1
ATOM 2952 C CA . VAL A 1 375 ? 9.931 1.282 -8.502 1.00 90.06 375 VAL A CA 1
ATOM 2953 C C . VAL A 1 375 ? 10.079 2.342 -7.405 1.00 90.06 375 VAL A C 1
ATOM 2955 O O . VAL A 1 375 ? 9.427 2.280 -6.367 1.00 90.06 375 VAL A O 1
ATOM 2958 N N . GLU A 1 376 ? 10.985 3.299 -7.589 1.00 89.88 376 GLU A N 1
ATOM 2959 C CA . GLU A 1 376 ? 11.292 4.338 -6.590 1.00 89.88 376 GLU A CA 1
ATOM 2960 C C . GLU A 1 376 ? 10.801 5.704 -7.076 1.00 89.88 376 GLU A C 1
ATOM 2962 O O . GLU A 1 376 ? 10.326 5.838 -8.207 1.00 89.88 376 GLU A O 1
ATOM 2967 N N . HIS A 1 377 ? 10.904 6.728 -6.222 1.00 90.06 377 HIS A N 1
ATOM 2968 C CA . HIS A 1 377 ? 10.548 8.086 -6.629 1.00 90.06 377 HIS A CA 1
ATOM 2969 C C . HIS A 1 377 ? 11.345 8.518 -7.853 1.00 90.06 377 HIS A C 1
ATOM 2971 O O . HIS A 1 377 ? 12.536 8.245 -7.985 1.00 90.06 377 HIS A O 1
ATOM 2977 N N . THR A 1 378 ? 10.671 9.221 -8.750 1.00 89.69 378 THR A N 1
ATOM 2978 C CA . THR A 1 378 ? 11.217 9.690 -10.022 1.00 89.69 378 THR A CA 1
ATOM 2979 C C . THR A 1 378 ? 10.813 11.144 -10.253 1.00 89.69 378 THR A C 1
ATOM 2981 O O . THR A 1 378 ? 9.968 11.681 -9.542 1.00 89.69 378 THR A O 1
ATOM 2984 N N . ALA A 1 379 ? 11.378 11.797 -11.263 1.00 88.38 379 ALA A N 1
ATOM 2985 C CA . ALA A 1 379 ? 10.807 13.021 -11.822 1.00 88.38 379 ALA A CA 1
ATOM 2986 C C . ALA A 1 379 ? 10.247 12.802 -13.242 1.00 88.38 379 ALA A C 1
ATOM 2988 O O . ALA A 1 379 ? 10.030 13.764 -13.975 1.00 88.38 379 ALA A O 1
ATOM 2989 N N . CYS A 1 380 ? 10.002 11.551 -13.663 1.00 86.88 380 CYS A N 1
ATOM 2990 C CA . CYS A 1 380 ? 9.319 11.271 -14.931 1.00 86.88 380 CYS A CA 1
ATOM 2991 C C . CYS A 1 380 ? 7.905 11.872 -14.903 1.00 86.88 380 CYS A C 1
ATOM 2993 O O . CYS A 1 380 ? 7.159 11.689 -13.939 1.00 86.88 380 CYS A O 1
ATOM 2995 N N . GLY A 1 381 ? 7.525 12.622 -15.937 1.00 81.06 381 GLY A N 1
ATOM 2996 C CA . GLY A 1 381 ? 6.213 13.268 -15.985 1.00 81.06 381 GLY A CA 1
ATOM 2997 C C . GLY A 1 381 ? 5.069 12.258 -15.966 1.00 81.06 381 GLY A C 1
ATOM 2998 O O . GLY A 1 381 ? 5.164 11.204 -16.580 1.00 81.06 381 GLY A O 1
ATOM 2999 N N . TYR A 1 382 ? 3.974 12.592 -15.280 1.00 79.25 382 TYR A N 1
ATOM 3000 C CA . TYR A 1 382 ? 2.750 11.771 -15.188 1.00 79.25 382 TYR A CA 1
ATOM 3001 C C . TYR A 1 382 ? 2.891 10.348 -14.620 1.00 79.25 382 TYR A C 1
ATOM 3003 O O . TYR A 1 382 ? 1.870 9.682 -14.479 1.00 79.25 382 TYR A O 1
ATOM 3011 N N . SER A 1 383 ? 4.088 9.929 -14.213 1.00 85.62 383 SER A N 1
ATOM 3012 C CA . SER A 1 383 ? 4.289 8.733 -13.395 1.00 85.62 383 SER A CA 1
ATOM 3013 C C . SER A 1 383 ? 3.561 8.876 -12.054 1.00 85.62 383 SER A C 1
ATOM 3015 O O . SER A 1 383 ? 3.505 9.970 -11.467 1.00 85.62 383 SER A O 1
ATOM 3017 N N . ALA A 1 384 ? 2.993 7.770 -11.576 1.00 83.94 384 ALA A N 1
ATOM 3018 C CA . ALA A 1 384 ? 2.400 7.661 -10.251 1.00 83.94 384 ALA A CA 1
ATOM 3019 C C . ALA A 1 384 ? 3.447 7.853 -9.153 1.00 83.94 384 ALA A C 1
ATOM 3021 O O . ALA A 1 384 ? 3.109 8.368 -8.096 1.00 83.94 384 ALA A O 1
ATOM 3022 N N . LEU A 1 385 ? 4.711 7.530 -9.427 1.00 86.81 385 LEU A N 1
ATOM 3023 C CA . LEU A 1 385 ? 5.862 7.613 -8.524 1.00 86.81 385 LEU A CA 1
ATOM 3024 C C . LEU A 1 385 ? 6.576 8.974 -8.610 1.00 86.81 385 LEU A C 1
ATOM 3026 O O . LEU A 1 385 ? 7.656 9.171 -8.049 1.00 86.81 385 LEU A O 1
ATOM 3030 N N . SER A 1 386 ? 5.996 9.920 -9.346 1.00 85.44 386 SER A N 1
ATOM 3031 C CA . SER A 1 386 ? 6.663 11.161 -9.700 1.00 85.44 386 SER A CA 1
ATOM 3032 C C . SER A 1 386 ? 6.581 12.232 -8.619 1.00 85.44 386 SER A C 1
ATOM 3034 O O . SER A 1 386 ? 5.502 12.575 -8.138 1.00 85.44 386 SER A O 1
ATOM 3036 N N . PHE A 1 387 ? 7.724 12.851 -8.341 1.00 83.94 387 PHE A N 1
ATOM 3037 C CA . PHE A 1 387 ? 7.852 14.137 -7.657 1.00 83.94 387 PHE A CA 1
ATOM 3038 C C . PHE A 1 387 ? 7.614 15.330 -8.594 1.00 83.94 387 PHE A C 1
ATOM 3040 O O . PHE A 1 387 ? 7.719 16.479 -8.169 1.00 83.94 387 PHE A O 1
ATOM 3047 N N . TRP A 1 388 ? 7.284 15.083 -9.864 1.00 82.50 388 TRP A N 1
ATOM 3048 C CA . TRP A 1 388 ? 6.814 16.105 -10.789 1.00 82.50 388 TRP A CA 1
ATOM 3049 C C . TRP A 1 388 ? 5.281 16.197 -10.785 1.00 82.50 388 TRP A C 1
ATOM 3051 O O . TRP A 1 388 ? 4.559 15.200 -10.952 1.00 82.50 388 TRP A O 1
ATOM 3061 N N . GLU A 1 389 ? 4.770 17.422 -10.673 1.00 75.31 389 GLU A N 1
ATOM 3062 C CA . GLU A 1 389 ? 3.340 17.717 -10.739 1.00 75.31 389 GLU A CA 1
ATOM 3063 C C . GLU A 1 389 ? 3.014 18.740 -11.829 1.00 75.31 389 GLU A C 1
ATOM 3065 O O . GLU A 1 389 ? 3.734 19.716 -12.060 1.00 75.31 389 GLU A O 1
ATOM 3070 N N . GLU A 1 390 ? 1.870 18.550 -12.487 1.00 71.56 390 GLU A N 1
ATOM 3071 C CA . GLU A 1 390 ? 1.294 19.611 -13.306 1.00 71.56 390 GLU A CA 1
ATOM 3072 C C . GLU A 1 390 ? 0.853 20.758 -12.383 1.00 71.56 390 GLU A C 1
ATOM 3074 O O . GLU A 1 390 ? 0.389 20.534 -11.262 1.00 71.56 390 GLU A O 1
ATOM 3079 N N . ARG A 1 391 ? 0.989 22.013 -12.832 1.00 65.75 391 ARG A N 1
ATOM 3080 C CA . ARG A 1 391 ? 0.584 23.160 -12.006 1.00 65.75 391 ARG A CA 1
ATOM 3081 C C . ARG A 1 391 ? -0.885 23.030 -11.592 1.00 65.75 391 ARG A C 1
ATOM 3083 O O . ARG A 1 391 ? -1.770 23.052 -12.440 1.00 65.75 391 ARG A O 1
ATOM 3090 N N . ASN A 1 392 ? -1.119 23.051 -10.279 1.00 59.06 392 ASN A N 1
ATOM 3091 C CA . ASN A 1 392 ? -2.436 22.941 -9.638 1.00 59.06 392 ASN A CA 1
ATOM 3092 C C . ASN A 1 392 ? -3.095 21.549 -9.719 1.00 59.06 392 ASN A C 1
ATOM 3094 O O . ASN A 1 392 ? -4.295 21.449 -9.467 1.00 59.06 392 ASN A O 1
ATOM 3098 N N . THR A 1 393 ? -2.332 20.492 -10.006 1.00 60.97 393 THR A N 1
ATOM 3099 C CA . THR A 1 393 ? -2.809 19.101 -9.989 1.00 60.97 393 THR A CA 1
ATOM 3100 C C . THR A 1 393 ? -2.036 18.320 -8.934 1.00 60.97 393 THR A C 1
ATOM 3102 O O . THR A 1 393 ? -0.816 18.373 -8.928 1.00 60.97 393 THR A O 1
ATOM 3105 N N . SER A 1 394 ? -2.716 17.574 -8.058 1.00 56.28 394 SER A N 1
ATOM 3106 C CA . SER A 1 394 ? -2.029 16.735 -7.065 1.00 56.28 394 SER A CA 1
ATOM 3107 C C . SER A 1 394 ? -1.467 15.457 -7.701 1.00 56.28 394 SER A C 1
ATOM 3109 O O . SER A 1 394 ? -2.190 14.720 -8.375 1.00 56.28 394 SER A O 1
ATOM 3111 N N . TYR A 1 395 ? -0.191 15.162 -7.444 1.00 55.72 395 TYR A N 1
ATOM 3112 C CA . TYR A 1 395 ? 0.509 13.949 -7.899 1.00 55.72 395 TYR A CA 1
ATOM 3113 C C . TYR A 1 395 ? -0.050 12.616 -7.381 1.00 55.72 395 TYR A C 1
ATOM 3115 O O . TYR A 1 395 ? 0.118 11.591 -8.037 1.00 55.72 395 TYR A O 1
ATOM 3123 N N . MET A 1 396 ? -0.757 12.622 -6.251 1.00 52.97 396 MET A N 1
ATOM 3124 C CA . MET A 1 396 ? -1.027 11.435 -5.419 1.00 52.97 396 MET A CA 1
ATOM 3125 C C . MET A 1 396 ? -2.120 10.489 -5.938 1.00 52.97 396 MET A C 1
ATOM 3127 O O . MET A 1 396 ? -2.656 9.690 -5.179 1.00 52.97 396 MET A O 1
ATOM 3131 N N . THR A 1 397 ? -2.515 10.610 -7.206 1.00 56.69 397 THR A N 1
ATOM 3132 C CA . THR A 1 397 ? -3.741 9.972 -7.730 1.00 56.69 397 THR A CA 1
ATOM 3133 C C . THR A 1 397 ? -3.626 9.483 -9.168 1.00 56.69 397 THR A C 1
ATOM 3135 O O . THR A 1 397 ? -4.626 9.144 -9.795 1.00 56.69 397 THR A O 1
ATOM 3138 N N . LYS A 1 398 ? -2.412 9.486 -9.716 1.00 72.94 398 LYS A N 1
ATOM 3139 C CA . LYS A 1 398 ? -2.162 9.028 -11.080 1.00 72.94 398 LYS A CA 1
ATOM 3140 C C . LYS A 1 398 ? -2.148 7.498 -11.092 1.00 72.94 398 LYS A C 1
ATOM 3142 O O . LYS A 1 398 ? -1.578 6.873 -10.200 1.00 72.94 398 LYS A O 1
ATOM 3147 N N . THR A 1 399 ? -2.754 6.904 -12.114 1.00 78.69 399 THR A N 1
ATOM 3148 C CA . THR A 1 399 ? -2.506 5.500 -12.460 1.00 78.69 399 THR A CA 1
ATOM 3149 C C . THR A 1 399 ? -1.062 5.306 -12.883 1.00 78.69 399 THR A C 1
ATOM 3151 O O . THR A 1 399 ? -0.433 6.260 -13.339 1.00 78.69 399 THR A O 1
ATOM 3154 N N . TRP A 1 400 ? -0.583 4.064 -12.848 1.00 87.31 400 TRP A N 1
ATOM 3155 C CA . TRP A 1 400 ? 0.702 3.724 -13.451 1.00 87.31 400 TRP A CA 1
ATOM 3156 C C . TRP A 1 400 ? 0.751 4.130 -14.926 1.00 87.31 400 TRP A C 1
ATOM 3158 O O . TRP A 1 400 ? -0.147 3.788 -15.703 1.00 87.31 400 TRP A O 1
ATOM 3168 N N . ASN A 1 401 ? 1.776 4.897 -15.290 1.00 87.88 401 ASN A N 1
ATOM 3169 C CA . ASN A 1 401 ? 2.072 5.245 -16.676 1.00 87.88 401 ASN A CA 1
ATOM 3170 C C . ASN A 1 401 ? 3.032 4.216 -17.304 1.00 87.88 401 ASN A C 1
ATOM 3172 O O . ASN A 1 401 ? 3.350 3.191 -16.706 1.00 87.88 401 ASN A O 1
ATOM 3176 N N . GLU A 1 402 ? 3.490 4.481 -18.525 1.00 91.38 402 GLU A N 1
ATOM 3177 C CA . GLU A 1 402 ? 4.427 3.618 -19.240 1.00 91.38 402 GLU A CA 1
ATOM 3178 C C . GLU A 1 402 ? 5.740 3.389 -18.480 1.00 91.38 402 GLU A C 1
ATOM 3180 O O . GLU A 1 402 ? 6.228 2.263 -18.469 1.00 91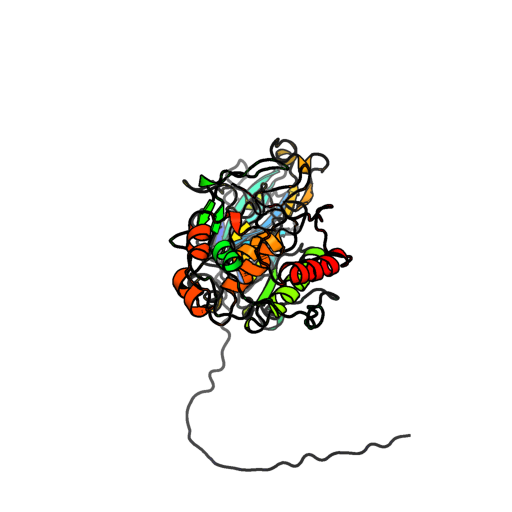.38 402 GLU A O 1
ATOM 3185 N N . ASP A 1 403 ? 6.281 4.417 -17.817 1.00 92.25 403 ASP A N 1
ATOM 3186 C CA . ASP A 1 403 ? 7.522 4.309 -17.044 1.00 92.25 403 ASP A CA 1
ATOM 3187 C C . ASP A 1 403 ? 7.317 3.386 -15.837 1.00 92.25 403 ASP A C 1
ATOM 3189 O O . ASP A 1 403 ? 8.082 2.439 -15.646 1.00 92.25 403 ASP A O 1
ATOM 3193 N N . ASP A 1 404 ? 6.231 3.600 -15.089 1.00 92.81 404 ASP A N 1
ATOM 3194 C CA . ASP A 1 404 ? 5.886 2.803 -13.912 1.00 92.81 404 ASP A CA 1
ATOM 3195 C C . ASP A 1 404 ? 5.701 1.324 -14.277 1.00 92.81 404 ASP A C 1
ATOM 3197 O O . ASP A 1 404 ? 6.303 0.442 -13.667 1.00 92.81 404 ASP A O 1
ATOM 3201 N N . LEU A 1 405 ? 4.895 1.049 -15.309 1.00 94.25 405 LEU A N 1
ATOM 3202 C CA . LEU A 1 405 ? 4.580 -0.312 -15.748 1.00 94.25 405 LEU A CA 1
ATOM 3203 C C . LEU A 1 405 ? 5.821 -1.029 -16.286 1.00 94.25 405 LEU A C 1
ATOM 3205 O O . LEU A 1 405 ? 6.029 -2.199 -15.964 1.00 94.25 405 LEU A O 1
ATOM 3209 N N . ALA A 1 406 ? 6.653 -0.333 -17.066 1.00 95.19 406 ALA A N 1
ATOM 3210 C CA . ALA A 1 406 ? 7.890 -0.887 -17.598 1.00 95.19 406 ALA A CA 1
ATOM 3211 C C . ALA A 1 406 ? 8.889 -1.200 -16.475 1.00 95.19 406 ALA A C 1
ATOM 3213 O O . ALA A 1 406 ? 9.469 -2.285 -16.450 1.00 95.19 406 ALA A O 1
ATOM 3214 N N . GLY A 1 407 ? 9.045 -0.292 -15.506 1.00 94.88 407 GLY A N 1
ATOM 3215 C CA . GLY A 1 407 ? 9.911 -0.505 -14.348 1.00 94.88 407 GLY A CA 1
ATOM 3216 C C . GLY A 1 407 ? 9.443 -1.659 -13.460 1.00 94.88 407 GLY A C 1
ATOM 3217 O O . GLY A 1 407 ? 10.238 -2.516 -13.075 1.00 94.88 407 GLY A O 1
ATOM 3218 N N . MET A 1 408 ? 8.139 -1.734 -13.184 1.00 94.31 408 MET A N 1
ATOM 3219 C CA . MET A 1 408 ? 7.543 -2.843 -12.434 1.00 94.31 408 MET A CA 1
ATOM 3220 C C . MET A 1 408 ? 7.726 -4.178 -13.161 1.00 94.31 408 MET A C 1
ATOM 3222 O O . MET A 1 408 ? 8.038 -5.184 -12.528 1.00 94.31 408 MET A O 1
ATOM 3226 N N . ALA A 1 409 ? 7.592 -4.200 -14.489 1.00 94.44 409 ALA A N 1
ATOM 3227 C CA . ALA A 1 409 ? 7.788 -5.411 -15.277 1.00 94.44 409 ALA A CA 1
ATOM 3228 C C . ALA A 1 409 ? 9.217 -5.965 -15.182 1.00 94.44 409 ALA A C 1
ATOM 3230 O O . ALA A 1 409 ? 9.379 -7.177 -15.214 1.00 94.44 409 ALA A O 1
ATOM 3231 N N . ILE A 1 410 ? 10.242 -5.125 -14.991 1.00 95.75 410 ILE A N 1
ATOM 3232 C CA . ILE A 1 410 ? 11.620 -5.587 -14.736 1.00 95.75 410 ILE A CA 1
ATOM 3233 C C . ILE A 1 410 ? 11.708 -6.370 -13.422 1.00 95.75 410 ILE A C 1
ATOM 3235 O O . ILE A 1 410 ? 12.315 -7.442 -13.372 1.00 95.75 410 ILE A O 1
ATOM 3239 N N . HIS A 1 411 ? 11.101 -5.838 -12.359 1.00 92.56 411 HIS A N 1
ATOM 3240 C CA . HIS A 1 411 ? 11.090 -6.476 -11.042 1.00 92.56 411 HIS A CA 1
ATOM 3241 C C . HIS A 1 411 ? 10.242 -7.745 -10.990 1.00 92.56 411 HIS A C 1
ATOM 3243 O O . HIS A 1 411 ? 10.495 -8.601 -10.149 1.00 92.56 411 HIS A O 1
ATOM 3249 N N . LEU A 1 412 ? 9.251 -7.848 -11.874 1.00 91.62 412 LEU A N 1
ATOM 3250 C CA . LEU A 1 412 ? 8.295 -8.948 -11.930 1.00 91.62 412 LEU A CA 1
ATOM 3251 C C . LEU A 1 412 ? 8.553 -9.932 -13.082 1.00 91.62 412 LEU A C 1
ATOM 3253 O O . LEU A 1 412 ? 7.759 -10.851 -13.285 1.00 91.62 412 LEU A O 1
ATOM 3257 N N . ASP A 1 413 ? 9.611 -9.749 -13.872 1.00 93.00 413 ASP A N 1
ATOM 3258 C CA . ASP A 1 413 ? 9.904 -10.645 -14.990 1.00 93.00 413 ASP A CA 1
ATOM 3259 C C . ASP A 1 413 ? 10.332 -12.025 -14.453 1.00 93.00 413 ASP A C 1
ATOM 3261 O O . ASP A 1 413 ? 11.275 -12.100 -13.670 1.00 93.00 413 ASP A O 1
ATOM 3265 N N . PRO A 1 414 ? 9.734 -13.143 -14.906 1.00 91.50 414 PRO A N 1
ATOM 3266 C CA . PRO A 1 414 ? 10.099 -14.487 -14.442 1.00 91.50 414 PRO A CA 1
ATOM 3267 C C . PRO A 1 414 ? 11.563 -14.896 -14.672 1.00 91.50 414 PRO A C 1
ATOM 3269 O O . PRO A 1 414 ? 11.988 -15.952 -14.199 1.00 91.50 414 PRO A O 1
ATOM 3272 N N . ARG A 1 415 ? 12.317 -14.136 -15.475 1.00 93.50 415 ARG A N 1
ATOM 3273 C CA . ARG A 1 415 ? 13.752 -14.345 -15.703 1.00 93.50 415 ARG A CA 1
ATOM 3274 C C . ARG A 1 415 ? 14.616 -13.687 -14.632 1.00 93.50 415 ARG A C 1
ATOM 3276 O O . ARG A 1 415 ? 15.765 -14.097 -14.480 1.00 93.50 415 ARG A O 1
ATOM 3283 N N . THR A 1 416 ? 14.107 -12.683 -13.922 1.00 92.44 416 THR A N 1
ATOM 3284 C CA . THR A 1 416 ? 14.812 -12.057 -12.804 1.00 92.44 416 THR A CA 1
ATOM 3285 C C . THR A 1 416 ? 14.474 -12.779 -11.499 1.00 92.44 416 THR A C 1
ATOM 3287 O O . THR A 1 416 ? 13.501 -13.521 -11.410 1.00 92.44 416 THR A O 1
ATOM 3290 N N . THR A 1 417 ? 15.327 -12.635 -10.486 1.00 89.00 417 THR A N 1
ATOM 3291 C CA . THR A 1 417 ? 15.084 -13.202 -9.152 1.00 89.00 417 THR A CA 1
ATOM 3292 C C . THR A 1 417 ? 15.493 -12.213 -8.076 1.00 89.00 417 THR A C 1
ATOM 3294 O O . THR A 1 417 ? 16.404 -11.407 -8.290 1.00 89.00 417 THR A O 1
ATOM 3297 N N . HIS A 1 418 ? 14.886 -12.327 -6.893 1.00 87.50 418 HIS A N 1
ATOM 3298 C CA . HIS A 1 418 ? 15.217 -11.495 -5.738 1.00 87.50 418 HIS A CA 1
ATOM 3299 C C . HIS A 1 418 ? 16.728 -11.363 -5.510 1.00 87.50 418 HIS A C 1
ATOM 3301 O O . HIS A 1 418 ? 17.454 -12.360 -5.509 1.00 87.50 418 HIS A O 1
ATOM 3307 N N . GLY A 1 419 ? 17.194 -10.137 -5.275 1.00 88.25 419 GLY A N 1
ATOM 3308 C CA . GLY A 1 419 ? 18.593 -9.864 -4.947 1.00 88.25 419 GLY A CA 1
ATOM 3309 C C . GLY A 1 419 ? 19.524 -9.668 -6.147 1.00 88.25 419 GLY A C 1
ATOM 3310 O O . GLY A 1 419 ? 20.660 -9.255 -5.932 1.00 88.25 419 GLY A O 1
ATOM 3311 N N . MET A 1 420 ? 19.064 -9.878 -7.388 1.00 93.81 420 MET A N 1
ATOM 3312 C CA . MET A 1 420 ? 19.856 -9.545 -8.580 1.00 93.81 420 MET A CA 1
ATOM 3313 C C . MET A 1 420 ? 20.151 -8.042 -8.651 1.00 93.81 420 MET A C 1
ATOM 3315 O O . MET A 1 420 ? 19.251 -7.212 -8.523 1.00 93.81 420 MET A O 1
ATOM 3319 N N . THR A 1 421 ? 21.405 -7.689 -8.903 1.00 95.81 421 THR A N 1
ATOM 3320 C CA . THR A 1 421 ? 21.841 -6.335 -9.269 1.00 95.81 421 THR A CA 1
ATOM 3321 C C . THR A 1 421 ? 21.344 -5.946 -10.665 1.00 95.81 421 THR A C 1
ATOM 3323 O O . THR A 1 421 ? 20.895 -6.796 -11.435 1.00 95.81 421 THR A O 1
ATOM 3326 N N . ILE A 1 422 ? 21.470 -4.666 -11.039 1.00 96.56 422 ILE A N 1
ATOM 3327 C CA . ILE A 1 422 ? 21.090 -4.201 -12.384 1.00 96.56 422 ILE A CA 1
ATOM 3328 C C . ILE A 1 422 ? 21.817 -4.960 -13.506 1.00 96.56 422 ILE A C 1
ATOM 3330 O O . ILE A 1 422 ? 21.194 -5.298 -14.507 1.00 96.56 422 ILE A O 1
ATOM 3334 N N . GLY A 1 423 ? 23.107 -5.274 -13.335 1.00 96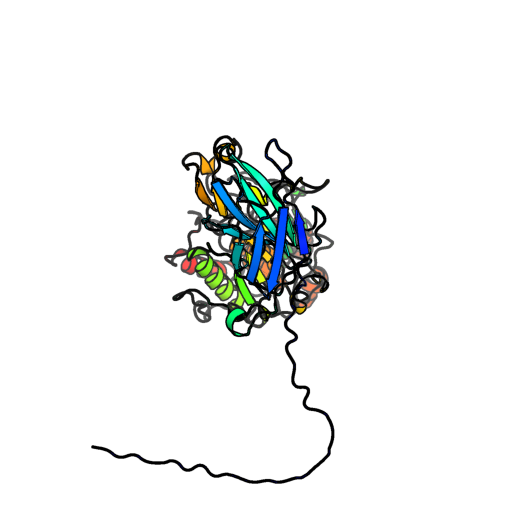.88 423 GLY A N 1
ATOM 3335 C CA . GLY A 1 423 ? 23.882 -6.010 -14.340 1.00 96.88 423 GLY A CA 1
ATOM 3336 C C . GLY A 1 423 ? 23.431 -7.465 -14.478 1.00 96.88 423 GLY A C 1
ATOM 3337 O O . GLY A 1 423 ? 23.262 -7.956 -15.589 1.00 96.88 423 GLY A O 1
ATOM 3338 N N . GLU A 1 424 ? 23.159 -8.136 -13.357 1.00 97.38 424 GLU A N 1
ATOM 3339 C CA . GLU A 1 424 ? 22.628 -9.506 -13.363 1.00 97.38 424 GLU A CA 1
ATOM 3340 C C . GLU A 1 424 ? 21.220 -9.562 -13.971 1.00 97.38 424 GLU A C 1
ATOM 3342 O O . GLU A 1 424 ? 20.917 -10.467 -14.748 1.00 97.38 424 GLU A O 1
ATOM 3347 N N . ALA A 1 425 ? 20.378 -8.567 -13.673 1.00 97.06 425 ALA A N 1
ATOM 3348 C CA . ALA A 1 425 ? 19.067 -8.427 -14.291 1.00 97.06 425 ALA A CA 1
ATOM 3349 C C . ALA A 1 425 ? 19.180 -8.147 -15.801 1.00 97.06 425 ALA A C 1
ATOM 3351 O O . ALA A 1 425 ? 18.449 -8.755 -16.580 1.00 97.06 425 ALA A O 1
ATOM 3352 N N . ALA A 1 426 ? 20.118 -7.296 -16.235 1.00 97.75 426 ALA A N 1
ATOM 3353 C CA . ALA A 1 426 ? 20.382 -7.053 -17.655 1.00 97.75 426 ALA A CA 1
ATOM 3354 C C . ALA A 1 426 ? 20.718 -8.359 -18.389 1.00 97.75 426 ALA A C 1
ATOM 3356 O O . ALA A 1 426 ? 20.102 -8.674 -19.410 1.00 97.75 426 ALA A O 1
ATOM 3357 N N . ASP A 1 427 ? 21.638 -9.146 -17.828 1.00 98.06 427 ASP A N 1
ATOM 3358 C CA . ASP A 1 427 ? 22.071 -10.422 -18.398 1.00 98.06 427 ASP A CA 1
ATOM 3359 C C . ASP A 1 427 ? 20.916 -11.432 -18.468 1.00 98.06 427 ASP A C 1
ATOM 3361 O O . ASP A 1 427 ? 20.716 -12.076 -19.501 1.00 98.06 427 ASP A O 1
ATOM 3365 N N . ALA A 1 428 ? 20.113 -11.538 -17.404 1.00 97.62 428 ALA A N 1
ATOM 3366 C CA . ALA A 1 428 ? 18.954 -12.427 -17.351 1.00 97.62 428 ALA A CA 1
ATOM 3367 C C . ALA A 1 428 ? 17.862 -12.048 -18.368 1.00 97.62 428 ALA A C 1
ATOM 3369 O O . ALA A 1 428 ? 17.222 -12.915 -18.972 1.00 97.62 428 ALA A O 1
ATOM 3370 N N . LEU A 1 429 ? 17.665 -10.747 -18.589 1.00 97.00 429 LEU A N 1
ATOM 3371 C CA . LEU A 1 429 ? 16.680 -10.214 -19.528 1.00 97.00 429 LEU A CA 1
ATOM 3372 C C . LEU A 1 429 ? 17.182 -10.185 -20.979 1.00 97.00 429 LEU A C 1
ATOM 3374 O O . LEU A 1 429 ? 16.373 -9.997 -21.892 1.00 97.00 429 LEU A O 1
ATOM 3378 N N . GLY A 1 430 ? 18.480 -10.415 -21.203 1.00 97.38 430 GLY A N 1
ATOM 3379 C CA . GLY A 1 430 ? 19.116 -10.326 -22.516 1.00 97.38 430 GLY A CA 1
ATOM 3380 C C . GLY A 1 430 ? 19.294 -8.887 -23.009 1.00 97.38 430 GLY A C 1
ATOM 3381 O O . GLY A 1 430 ? 19.321 -8.659 -24.218 1.00 97.38 430 GLY A O 1
ATOM 3382 N N . ILE A 1 431 ? 19.387 -7.922 -22.091 1.00 97.25 431 ILE A N 1
ATOM 3383 C CA . ILE A 1 431 ? 19.589 -6.502 -22.392 1.00 97.25 431 ILE A CA 1
ATOM 3384 C C . ILE A 1 431 ? 21.096 -6.249 -22.576 1.00 97.25 431 ILE A C 1
ATOM 3386 O O . ILE A 1 431 ? 21.869 -6.490 -21.647 1.00 97.25 431 ILE A O 1
ATOM 3390 N N . PRO A 1 432 ? 21.549 -5.764 -23.750 1.00 96.31 432 PRO A N 1
ATOM 3391 C CA . PRO A 1 432 ? 22.961 -5.476 -23.977 1.00 96.31 432 PRO A CA 1
ATOM 3392 C C . PRO A 1 432 ? 23.485 -4.381 -23.041 1.00 96.31 432 PRO A C 1
ATOM 3394 O O . PRO A 1 432 ? 22.911 -3.298 -22.956 1.00 96.31 432 PRO A O 1
ATOM 3397 N N . GLN A 1 433 ? 24.622 -4.634 -22.394 1.00 96.56 433 GLN A N 1
ATOM 3398 C CA . GLN A 1 433 ? 25.335 -3.646 -21.575 1.00 96.56 433 GLN A CA 1
ATOM 3399 C C . GLN A 1 433 ? 26.281 -2.788 -22.439 1.00 96.56 433 GLN A C 1
ATOM 3401 O O . GLN A 1 433 ? 27.494 -2.758 -22.225 1.00 96.56 433 GLN A O 1
ATOM 3406 N N . ASP A 1 434 ? 25.731 -2.157 -23.475 1.00 96.94 434 ASP A N 1
ATOM 3407 C CA . ASP A 1 434 ? 26.456 -1.364 -24.473 1.00 96.94 434 ASP A CA 1
ATOM 3408 C C . ASP A 1 434 ? 26.598 0.126 -24.087 1.00 96.94 434 ASP A C 1
ATOM 3410 O O . ASP A 1 434 ? 26.344 0.526 -22.949 1.00 96.94 434 ASP A O 1
ATOM 3414 N N . ASP A 1 435 ? 27.019 0.967 -25.039 1.00 97.62 435 ASP A N 1
ATOM 3415 C CA . ASP A 1 435 ? 27.183 2.412 -24.826 1.00 97.62 435 ASP A CA 1
ATOM 3416 C C . ASP A 1 435 ? 25.879 3.093 -24.374 1.00 97.62 435 ASP A C 1
ATOM 3418 O O . ASP A 1 435 ? 25.930 4.046 -23.596 1.00 97.62 435 ASP A O 1
ATOM 3422 N N . ARG A 1 436 ? 24.709 2.606 -24.819 1.00 95.94 436 ARG A N 1
ATOM 3423 C CA . ARG A 1 436 ? 23.409 3.152 -24.408 1.00 95.94 436 ARG A CA 1
ATOM 3424 C C . ARG A 1 436 ? 23.100 2.780 -22.963 1.00 95.94 436 ARG A C 1
ATOM 3426 O O . ARG A 1 436 ? 22.637 3.635 -22.211 1.00 95.94 436 ARG A O 1
ATOM 3433 N N . TYR A 1 437 ? 23.387 1.543 -22.563 1.00 96.75 437 TYR A N 1
ATOM 3434 C CA . TYR A 1 437 ? 23.281 1.126 -21.163 1.00 96.75 437 TYR A CA 1
ATOM 3435 C C . TYR A 1 437 ? 24.159 2.001 -20.259 1.00 96.75 437 TYR A C 1
ATOM 3437 O O . TYR A 1 437 ? 23.658 2.568 -19.292 1.00 96.75 437 TYR A O 1
ATOM 3445 N N . GLN A 1 438 ? 25.434 2.202 -20.613 1.00 97.50 438 GLN A N 1
ATOM 3446 C CA . GLN A 1 438 ? 26.343 3.055 -19.834 1.00 97.50 438 GLN A CA 1
ATOM 3447 C C . GLN A 1 438 ? 25.883 4.522 -19.793 1.00 97.50 438 GLN A C 1
ATOM 3449 O O . GLN A 1 438 ? 25.905 5.140 -18.731 1.00 97.50 438 GLN A O 1
ATOM 3454 N N . GLU A 1 439 ? 25.403 5.071 -20.916 1.00 96.19 439 GLU A N 1
ATOM 3455 C CA . GLU A 1 439 ? 24.842 6.427 -20.964 1.00 96.19 439 GLU A CA 1
ATOM 3456 C C . GLU A 1 439 ? 23.682 6.590 -19.974 1.00 96.19 439 GLU A C 1
ATOM 3458 O O . GLU A 1 439 ? 23.612 7.588 -19.254 1.00 96.19 439 GLU A O 1
ATOM 3463 N N . LEU A 1 440 ? 22.766 5.621 -19.940 1.00 96.12 440 LEU A N 1
ATOM 3464 C CA . LEU A 1 440 ? 21.598 5.669 -19.071 1.00 96.12 440 LEU A CA 1
ATOM 3465 C C . LEU A 1 440 ? 21.954 5.447 -17.596 1.00 96.12 440 LEU A C 1
ATOM 3467 O O . LEU A 1 440 ? 21.335 6.079 -16.744 1.00 96.12 440 LEU A O 1
ATOM 3471 N N . LEU A 1 441 ? 22.975 4.644 -17.276 1.00 96.06 441 LEU A N 1
ATOM 3472 C CA . LEU A 1 441 ? 23.489 4.551 -15.903 1.00 96.06 441 LEU A CA 1
ATOM 3473 C C . LEU A 1 441 ? 24.003 5.903 -15.389 1.00 96.06 441 LEU A C 1
ATOM 3475 O O . LEU A 1 441 ? 23.769 6.255 -14.233 1.00 96.06 441 LEU A O 1
ATOM 3479 N N . GLU A 1 442 ? 24.690 6.668 -16.242 1.00 95.38 442 GLU A N 1
ATOM 3480 C CA . GLU A 1 442 ? 25.185 8.007 -15.903 1.00 95.38 442 GLU A CA 1
ATOM 3481 C C . GLU A 1 442 ? 24.072 9.067 -15.884 1.00 95.38 442 GLU A C 1
ATOM 3483 O O . GLU A 1 442 ? 24.189 10.073 -15.181 1.00 95.38 442 GLU A O 1
ATOM 3488 N N . LYS A 1 443 ? 23.016 8.872 -16.686 1.00 95.19 443 LYS A N 1
ATOM 3489 C CA . LYS A 1 443 ? 21.943 9.851 -16.928 1.00 95.19 443 LYS A CA 1
ATOM 3490 C C . LYS A 1 443 ? 20.557 9.193 -16.900 1.00 95.19 443 LYS A C 1
ATOM 3492 O O . LYS A 1 443 ? 19.866 9.174 -17.926 1.00 95.19 443 LYS A O 1
ATOM 3497 N N . PRO A 1 444 ? 20.110 8.683 -15.739 1.00 94.38 444 PRO A N 1
ATOM 3498 C CA . PRO A 1 444 ? 18.898 7.866 -15.638 1.00 94.38 444 PRO A CA 1
ATOM 3499 C C . PRO A 1 444 ? 17.614 8.587 -16.070 1.00 94.38 444 PRO A C 1
ATOM 3501 O O . PRO A 1 444 ? 16.704 7.962 -16.607 1.00 94.38 444 PRO A O 1
ATOM 3504 N N . TRP A 1 445 ? 17.550 9.913 -15.941 1.00 92.62 445 TRP A N 1
ATOM 3505 C CA . TRP A 1 445 ? 16.411 10.724 -16.397 1.00 92.62 445 TRP A CA 1
ATOM 3506 C C . TRP A 1 445 ? 16.114 10.600 -17.897 1.00 92.62 445 TRP A C 1
ATOM 3508 O O . TRP A 1 445 ? 14.988 10.855 -18.325 1.00 92.62 445 TRP A O 1
ATOM 3518 N N . ARG A 1 446 ? 17.097 10.188 -18.712 1.00 92.62 446 ARG A N 1
ATOM 3519 C CA . ARG A 1 446 ? 16.914 9.952 -20.153 1.00 92.62 446 ARG A CA 1
ATOM 3520 C C . ARG A 1 446 ? 16.056 8.721 -20.454 1.00 92.62 446 ARG A C 1
ATOM 3522 O O . ARG A 1 446 ? 15.637 8.568 -21.602 1.00 92.62 446 ARG A O 1
ATOM 3529 N N . ALA A 1 447 ? 15.778 7.872 -19.464 1.00 92.00 447 ALA A N 1
ATOM 3530 C CA . ALA A 1 447 ? 14.833 6.769 -19.599 1.00 92.00 447 ALA A CA 1
ATOM 3531 C C . ALA A 1 447 ? 13.364 7.241 -19.630 1.00 92.00 447 ALA A C 1
ATOM 3533 O O . ALA A 1 447 ? 12.543 6.601 -20.280 1.00 92.00 447 ALA A O 1
ATOM 3534 N N . CYS A 1 448 ? 13.032 8.378 -19.002 1.00 89.56 448 CYS A N 1
ATOM 3535 C CA . CYS A 1 448 ? 11.644 8.841 -18.882 1.00 89.56 448 CYS A CA 1
ATOM 3536 C C . CYS A 1 448 ? 10.955 9.057 -20.230 1.00 89.56 448 CYS A C 1
ATOM 3538 O O . CYS A 1 448 ? 11.468 9.765 -21.106 1.00 89.56 448 CYS A O 1
ATOM 3540 N N . GLY A 1 449 ? 9.762 8.478 -20.375 1.00 86.44 449 GLY A N 1
ATOM 3541 C CA . GLY A 1 449 ? 8.947 8.576 -21.583 1.00 86.44 449 GLY A CA 1
ATOM 3542 C C . GLY A 1 449 ? 9.604 7.956 -22.822 1.00 86.44 449 GLY A C 1
ATOM 3543 O O . GLY A 1 449 ? 9.209 8.279 -23.950 1.00 86.44 449 GLY A O 1
ATOM 3544 N N . ASN A 1 450 ? 10.619 7.104 -22.646 1.00 90.00 450 ASN A N 1
ATOM 3545 C CA . ASN A 1 450 ? 11.355 6.436 -23.724 1.00 90.00 450 ASN A CA 1
ATOM 3546 C C . ASN A 1 450 ? 11.303 4.904 -23.605 1.00 90.00 450 ASN A C 1
ATOM 3548 O O . ASN A 1 450 ? 12.190 4.225 -24.104 1.00 90.00 450 ASN A O 1
ATOM 3552 N N . GLN A 1 451 ? 10.248 4.360 -22.993 1.00 88.50 451 GLN A N 1
ATOM 3553 C CA . GLN A 1 451 ? 10.084 2.914 -22.804 1.00 88.50 451 GLN A CA 1
ATOM 3554 C C . GLN A 1 451 ? 9.829 2.134 -24.109 1.00 88.50 451 GLN A C 1
ATOM 3556 O O . GLN A 1 451 ? 9.834 0.912 -24.092 1.00 88.50 451 GLN A O 1
ATOM 3561 N N . ASP A 1 452 ? 9.604 2.807 -25.240 1.00 79.62 452 ASP A N 1
ATOM 3562 C CA . ASP A 1 452 ? 9.283 2.205 -26.540 1.00 79.62 452 ASP A CA 1
ATOM 3563 C C . ASP A 1 452 ? 10.257 1.103 -27.018 1.00 79.62 452 ASP A C 1
ATOM 3565 O O . ASP A 1 452 ? 11.458 1.175 -26.756 1.00 79.62 452 ASP A O 1
ATOM 3569 N N . PRO A 1 453 ? 9.778 0.125 -27.819 1.00 82.94 453 PRO A N 1
ATOM 3570 C CA . PRO A 1 453 ? 8.466 0.101 -28.476 1.00 82.94 453 PRO A CA 1
ATOM 3571 C C . PRO A 1 453 ? 7.362 -0.621 -27.684 1.00 82.94 453 PRO A C 1
ATOM 3573 O O . PRO A 1 453 ? 7.550 -1.732 -27.197 1.00 82.94 453 PRO A O 1
ATOM 3576 N N . GLY A 1 454 ? 6.161 -0.030 -27.662 1.00 85.94 454 GLY A N 1
ATOM 3577 C CA . GLY A 1 454 ? 4.903 -0.711 -27.304 1.00 85.94 454 GLY A CA 1
ATOM 3578 C C . GLY A 1 454 ? 4.366 -0.428 -25.898 1.00 85.94 454 GLY A C 1
ATOM 3579 O O . GLY A 1 454 ? 3.168 -0.590 -25.670 1.00 85.94 454 GLY A O 1
ATOM 3580 N N . TRP A 1 455 ? 5.210 0.060 -24.986 1.00 90.00 455 TRP A N 1
ATOM 3581 C CA . TRP A 1 455 ? 4.808 0.447 -23.628 1.00 90.00 455 TRP A CA 1
ATOM 3582 C C . TRP A 1 455 ? 3.808 1.606 -23.600 1.00 90.00 455 TRP A C 1
ATOM 3584 O O . TRP A 1 455 ? 2.901 1.598 -22.771 1.00 90.00 455 TRP A O 1
ATOM 3594 N N . ASP A 1 456 ? 3.899 2.536 -24.552 1.00 85.69 456 ASP A N 1
ATOM 3595 C CA . ASP A 1 456 ? 2.938 3.633 -24.698 1.00 85.69 456 ASP A CA 1
ATOM 3596 C C . ASP A 1 456 ? 1.525 3.121 -24.957 1.00 85.69 456 ASP A C 1
ATOM 3598 O O . ASP A 1 456 ? 0.595 3.455 -24.228 1.00 85.69 456 ASP A O 1
ATOM 3602 N N . LEU A 1 457 ? 1.372 2.261 -25.968 1.00 85.56 457 LEU A N 1
ATOM 3603 C CA . LEU A 1 457 ? 0.079 1.688 -26.343 1.00 85.56 457 LEU A CA 1
ATOM 3604 C C . LEU A 1 457 ? -0.494 0.832 -25.210 1.00 85.56 457 LEU A C 1
ATOM 3606 O O . LEU A 1 457 ? -1.697 0.876 -24.948 1.00 85.56 457 LEU A O 1
ATOM 3610 N N . PHE A 1 458 ? 0.371 0.083 -24.523 1.00 88.12 458 PHE A N 1
ATOM 3611 C CA . PHE A 1 458 ? -0.006 -0.703 -23.355 1.00 88.12 458 PHE A CA 1
ATOM 3612 C C . PHE A 1 458 ? -0.549 0.202 -22.235 1.00 88.12 458 PHE A C 1
ATOM 3614 O O . PHE A 1 458 ? -1.675 0.011 -21.776 1.00 88.12 458 PHE A O 1
ATOM 3621 N N . ALA A 1 459 ? 0.191 1.245 -21.849 1.00 87.88 459 ALA A N 1
ATOM 3622 C CA . ALA A 1 459 ? -0.199 2.170 -20.785 1.00 87.88 459 ALA A CA 1
ATOM 3623 C C . ALA A 1 459 ? -1.414 3.045 -21.144 1.00 87.88 459 ALA A C 1
ATOM 3625 O O . ALA A 1 459 ? -2.259 3.327 -20.291 1.00 87.88 459 ALA A O 1
ATOM 3626 N N . GLU A 1 460 ? -1.531 3.493 -22.398 1.00 83.81 460 GLU A N 1
ATOM 3627 C CA . GLU A 1 460 ? -2.697 4.233 -22.893 1.00 83.81 460 GLU A CA 1
ATOM 3628 C C . GLU A 1 460 ? -3.967 3.402 -22.765 1.00 83.81 460 GLU A C 1
ATOM 3630 O O . GLU A 1 460 ? -4.966 3.886 -22.227 1.00 83.81 460 GLU A O 1
ATOM 3635 N N . ARG A 1 461 ? -3.909 2.130 -23.168 1.00 82.31 461 ARG A N 1
ATOM 3636 C CA . ARG A 1 461 ? -5.062 1.239 -23.106 1.00 82.31 461 ARG A CA 1
ATOM 3637 C C . ARG A 1 461 ? -5.539 0.990 -21.676 1.00 82.31 461 ARG A C 1
ATOM 3639 O O . ARG A 1 461 ? -6.747 0.999 -21.430 1.00 82.31 461 ARG A O 1
ATOM 3646 N N . LEU A 1 462 ? -4.609 0.806 -20.737 1.00 80.94 462 LEU A N 1
ATOM 3647 C CA . LEU A 1 462 ? -4.933 0.670 -19.314 1.00 80.94 462 LEU A CA 1
ATOM 3648 C C . LEU A 1 462 ? -5.597 1.937 -18.770 1.00 80.94 462 LEU A C 1
ATOM 3650 O O . LEU A 1 462 ? -6.620 1.871 -18.090 1.00 80.94 462 LEU A O 1
ATOM 3654 N N . HIS A 1 463 ? -5.052 3.101 -19.115 1.00 79.12 463 HIS A N 1
ATOM 3655 C CA . HIS A 1 463 ? -5.573 4.378 -18.650 1.00 79.12 463 HIS A CA 1
ATOM 3656 C C . HIS A 1 463 ? -6.978 4.686 -19.183 1.00 79.12 463 HIS A C 1
ATOM 3658 O O . HIS A 1 463 ? -7.842 5.065 -18.398 1.00 79.12 463 HIS A O 1
ATOM 3664 N N . GLU A 1 464 ? -7.239 4.510 -20.485 1.00 79.31 464 GLU A N 1
ATOM 3665 C CA . GLU A 1 464 ? -8.572 4.735 -21.073 1.00 79.31 464 GLU A CA 1
ATOM 3666 C C . GLU A 1 464 ? -9.658 3.925 -20.355 1.00 79.31 464 GLU A C 1
ATOM 3668 O O . GLU A 1 464 ? -10.755 4.420 -20.085 1.00 79.31 464 GLU A O 1
ATOM 3673 N N . LEU A 1 465 ? -9.344 2.673 -20.023 1.00 72.00 465 LEU A N 1
ATOM 3674 C CA . LEU A 1 465 ? -10.258 1.790 -19.313 1.00 72.00 465 LEU A CA 1
ATOM 3675 C C . LEU A 1 465 ? -10.409 2.199 -17.845 1.00 72.00 465 LEU A C 1
ATOM 3677 O O . LEU A 1 465 ? -11.535 2.209 -17.341 1.00 72.00 465 LEU A O 1
ATOM 3681 N N . HIS A 1 466 ? -9.324 2.612 -17.191 1.00 72.94 466 HIS A N 1
ATOM 3682 C CA . HIS A 1 466 ? -9.346 3.112 -15.819 1.00 72.94 466 HIS A CA 1
ATOM 3683 C C . HIS A 1 466 ? -10.236 4.354 -15.664 1.00 72.94 466 HIS A C 1
ATOM 3685 O O . HIS A 1 466 ? -11.162 4.343 -14.854 1.00 72.94 466 HIS A O 1
ATOM 3691 N N . ILE A 1 467 ? -10.029 5.392 -16.488 1.00 71.56 467 ILE A N 1
ATOM 3692 C CA . ILE A 1 467 ? -10.799 6.650 -16.412 1.00 71.56 467 ILE A CA 1
ATOM 3693 C C . ILE A 1 467 ? -12.280 6.465 -16.774 1.00 71.56 467 ILE A C 1
ATOM 3695 O O . ILE A 1 467 ? -13.123 7.291 -16.431 1.00 71.56 467 ILE A O 1
ATOM 3699 N N . SER A 1 468 ? -12.610 5.385 -17.490 1.00 70.75 468 SER A N 1
ATOM 3700 C CA . SER A 1 468 ? -13.990 5.042 -17.839 1.00 70.75 468 SER A CA 1
ATOM 3701 C C . SER A 1 468 ? -14.753 4.349 -16.703 1.00 70.75 468 SER A C 1
ATOM 3703 O O . SER A 1 468 ? -15.971 4.186 -16.799 1.00 70.75 468 SER A O 1
ATOM 3705 N N . SER A 1 469 ? -14.065 3.935 -15.631 1.00 65.81 469 SER A N 1
ATOM 3706 C CA . SER A 1 469 ? -14.673 3.215 -14.516 1.00 65.81 469 SER A CA 1
ATOM 3707 C C . SER A 1 469 ? -15.405 4.176 -13.567 1.00 65.81 469 SER A C 1
ATOM 3709 O O . SER A 1 469 ? -14.757 4.983 -12.902 1.00 65.81 469 SER A O 1
ATOM 3711 N N . PRO A 1 470 ? -16.740 4.075 -13.419 1.00 57.12 470 PRO A N 1
ATOM 3712 C CA . PRO A 1 470 ? -17.579 5.072 -12.740 1.00 57.12 470 PRO A CA 1
ATOM 3713 C C . PRO A 1 470 ? -17.442 5.123 -11.204 1.00 57.12 470 PRO A C 1
ATOM 3715 O O . PRO A 1 470 ? -18.316 5.663 -10.532 1.00 57.12 470 PRO A O 1
ATOM 3718 N N . GLY A 1 471 ? -16.379 4.556 -10.635 1.00 59.78 471 GLY A N 1
ATOM 3719 C CA . GLY A 1 471 ? -16.205 4.408 -9.190 1.00 59.78 471 GLY A CA 1
ATOM 3720 C C . GLY A 1 471 ? -14.797 4.670 -8.663 1.00 59.78 471 GLY A C 1
ATOM 3721 O O . GLY A 1 471 ? -14.595 4.624 -7.455 1.00 59.78 471 GLY A O 1
ATOM 3722 N N . VAL A 1 472 ? -13.825 4.941 -9.535 1.00 62.00 472 VAL A N 1
ATOM 3723 C CA . VAL A 1 472 ? -12.463 5.258 -9.099 1.00 62.00 472 VAL A CA 1
ATOM 3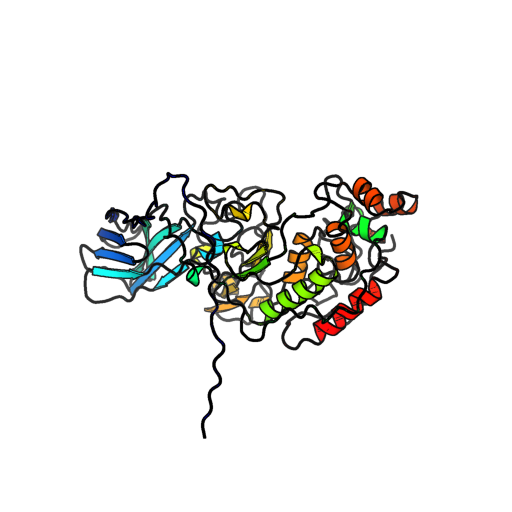724 C C . VAL A 1 472 ? -12.290 6.776 -9.097 1.00 62.00 472 VAL A C 1
ATOM 3726 O O . VAL A 1 472 ? -12.254 7.408 -10.149 1.00 62.00 472 VAL A O 1
ATOM 3729 N N . GLU A 1 473 ? -12.241 7.371 -7.904 1.00 56.78 473 GLU A N 1
ATOM 3730 C CA . GLU A 1 473 ? -11.977 8.801 -7.727 1.00 56.78 473 GLU A CA 1
ATOM 3731 C C . GLU A 1 473 ? -10.468 9.073 -7.811 1.00 56.78 473 GLU A C 1
ATOM 3733 O O . GLU A 1 473 ? -9.742 9.046 -6.816 1.00 56.78 473 GLU A O 1
ATOM 3738 N N . THR A 1 474 ? -9.982 9.336 -9.020 1.00 55.12 474 THR A N 1
ATOM 3739 C CA . THR A 1 474 ? -8.584 9.711 -9.289 1.00 55.12 474 THR A CA 1
ATOM 3740 C C . THR A 1 474 ? -8.516 11.071 -9.977 1.00 55.12 474 THR A C 1
ATOM 3742 O O . THR A 1 474 ? -9.372 11.382 -10.807 1.00 55.12 474 THR A O 1
ATOM 3745 N N . ASN A 1 475 ? -7.498 11.898 -9.687 1.00 53.41 475 ASN A N 1
ATOM 3746 C CA . ASN A 1 475 ? -7.253 13.070 -10.529 1.00 53.41 475 ASN A CA 1
ATOM 3747 C C . ASN A 1 475 ? -6.596 12.596 -11.818 1.00 53.41 475 ASN A C 1
ATOM 3749 O O . ASN A 1 475 ? -5.450 12.146 -11.840 1.00 53.41 475 ASN A O 1
ATOM 3753 N N . HIS A 1 476 ? -7.330 12.733 -12.911 1.00 56.88 476 HIS A N 1
ATOM 3754 C CA . HIS A 1 476 ? -6.787 12.488 -14.232 1.00 56.88 476 HIS A CA 1
ATOM 3755 C C . HIS A 1 476 ? -6.125 13.771 -14.737 1.00 56.88 476 HIS A C 1
ATOM 3757 O O . HIS A 1 476 ? -6.792 14.811 -14.794 1.00 56.88 476 HIS A O 1
ATOM 3763 N N . PRO A 1 477 ? -4.834 13.739 -15.104 1.00 54.81 477 PRO A N 1
ATOM 3764 C CA . PRO A 1 477 ? -4.229 14.883 -15.761 1.00 54.81 477 PRO A CA 1
ATOM 3765 C C . PRO A 1 477 ? -4.947 15.122 -17.099 1.00 54.81 477 PRO A C 1
ATOM 3767 O O . PRO A 1 477 ? -5.228 14.183 -17.845 1.00 54.81 477 PRO A O 1
ATOM 3770 N N . GLN A 1 478 ? -5.270 16.382 -17.402 1.00 59.16 478 GLN A N 1
ATOM 3771 C CA . GLN A 1 478 ? -5.958 16.742 -18.652 1.00 59.16 478 GLN A CA 1
ATOM 3772 C C . GLN A 1 478 ? -5.039 16.592 -19.875 1.00 59.16 478 GLN A C 1
ATOM 3774 O O . GLN A 1 478 ? -5.515 16.425 -20.997 1.00 59.16 478 GLN A O 1
ATOM 3779 N N . SER A 1 479 ? -3.724 16.645 -19.653 1.00 61.41 479 SER A N 1
ATOM 3780 C CA . SER A 1 479 ? -2.674 16.403 -20.639 1.00 61.41 479 SER A CA 1
ATOM 3781 C C . SER A 1 479 ? -1.832 15.211 -20.200 1.00 61.41 479 SER A C 1
ATOM 3783 O O . SER A 1 479 ? -1.468 15.110 -19.037 1.00 61.41 479 SER A O 1
ATOM 3785 N N . ARG A 1 480 ? -1.480 14.324 -21.132 1.00 65.75 480 ARG A N 1
ATOM 3786 C CA . ARG A 1 480 ? -0.511 13.231 -20.918 1.00 65.75 480 ARG A CA 1
ATOM 3787 C C . ARG A 1 480 ? 0.686 13.330 -21.860 1.00 65.75 480 ARG A C 1
ATOM 3789 O O . ARG A 1 480 ? 1.354 12.343 -22.143 1.00 65.75 480 ARG A O 1
ATOM 3796 N N . SER A 1 481 ? 0.935 14.527 -22.392 1.00 69.25 481 SER A N 1
ATOM 3797 C CA . SER A 1 481 ? 2.056 14.753 -23.307 1.00 69.25 481 SER A CA 1
ATOM 3798 C C . SER A 1 481 ? 3.361 14.387 -22.612 1.00 69.25 481 SER A C 1
ATOM 3800 O O . SER A 1 481 ? 3.682 14.990 -21.593 1.00 69.25 481 SER A O 1
ATOM 3802 N N . LYS A 1 482 ? 4.110 13.424 -23.156 1.00 69.75 482 LYS A N 1
ATOM 3803 C CA . LYS A 1 482 ? 5.356 12.941 -22.552 1.00 69.75 482 LYS A CA 1
ATOM 3804 C C . LYS A 1 482 ? 6.280 14.087 -22.158 1.00 69.75 482 LYS A C 1
ATOM 3806 O O . LYS A 1 482 ? 6.609 14.943 -22.983 1.00 69.75 482 LYS A O 1
ATOM 3811 N N . ILE A 1 483 ? 6.741 14.052 -20.915 1.00 72.25 483 ILE A N 1
ATOM 3812 C CA . ILE A 1 483 ? 7.761 14.974 -20.426 1.00 72.25 483 ILE A CA 1
ATOM 3813 C C . ILE A 1 483 ? 9.099 14.284 -20.586 1.00 72.25 483 ILE A C 1
ATOM 3815 O O . ILE A 1 483 ? 9.352 13.247 -19.978 1.00 72.25 483 ILE A O 1
ATOM 3819 N N . LYS A 1 484 ? 9.933 14.860 -21.449 1.00 74.56 484 LYS A N 1
ATOM 3820 C CA . LYS A 1 484 ? 11.267 14.351 -21.738 1.00 74.56 484 LYS A CA 1
ATOM 3821 C C . LYS A 1 484 ? 12.293 15.333 -21.207 1.00 74.56 484 LYS A C 1
ATOM 3823 O O . LYS A 1 484 ? 12.322 16.487 -21.631 1.00 74.56 484 LYS A O 1
ATOM 3828 N N . TRP A 1 485 ? 13.150 14.847 -20.321 1.00 79.50 485 TRP A N 1
ATOM 3829 C CA . TRP A 1 485 ? 14.250 15.621 -19.764 1.00 79.50 485 TRP A CA 1
ATOM 3830 C C . TRP A 1 485 ? 15.460 15.516 -20.689 1.00 79.50 485 TRP A C 1
ATOM 3832 O O . TRP A 1 485 ? 15.977 14.427 -20.943 1.00 79.50 485 TRP A O 1
ATOM 3842 N N . THR A 1 486 ? 15.875 16.642 -21.266 1.00 67.69 486 THR A N 1
ATOM 3843 C CA . THR A 1 486 ? 16.870 16.645 -22.349 1.00 67.69 486 THR A CA 1
ATOM 3844 C C . THR A 1 486 ? 18.324 16.695 -21.887 1.00 67.69 486 THR A C 1
ATOM 3846 O O . THR A 1 486 ? 19.199 16.345 -22.684 1.00 67.69 486 THR A O 1
ATOM 3849 N N . TYR A 1 487 ? 18.605 17.164 -20.666 1.00 55.75 487 TYR A N 1
ATOM 3850 C CA . TYR A 1 487 ? 19.971 17.530 -20.276 1.00 55.75 487 TYR A CA 1
ATOM 3851 C C . TYR A 1 487 ? 20.696 16.417 -19.537 1.00 55.75 487 TYR A C 1
ATOM 3853 O O . TYR A 1 487 ? 20.382 16.229 -18.352 1.00 55.75 487 TYR A O 1
#

Radius of gyration: 27.08 Å; chains: 1; bounding box: 74×81×73 Å

Sequence (487 aa):
MLSLGRVICVAILLSVSCGSDSSTEFDTIASISNPPQAVSIQCYSTHDTVNFTVAADGNHLTWEFDRNPEVSKMLLRTRPSGTKVDDHRNFHNGGYGLLWYQQVEIPIREGLSYQVELPRQEGPQATVDVDLVTTHSDGSECESRIFSNFIYPSLTSGQRELLVPQGVTVDLNRYSDLEVPAPTVEALVHAFSAYHGRSINGDEEPEYSRWSVEANKTIRDYSPKLRYFLFGSETEIGNWWAVAQMLEIIAVLAPHLDARFATSVDEVTFPEFSPLCEPWMIAGVKPYEGQTEFQQPCQRRGNGAYFGDGTARPEGGNADYVNSRGFTYHNKFVLEQSDLNRSDLNWIRNKVVGQEVNNPCCTINFHETGHAFGVEHTACGYSALSFWEERNTSYMTKTWNEDDLAGMAIHLDPRTTHGMTIGEAADALGIPQDDRYQELLEKPWRACGNQDPGWDLFAERLHELHISSPGVETNHPQSRSKIKWTY

Foldseek 3Di:
DDDDDDDDDDDDDDDDDDDDDDDDDPPPPPFPWDPKDWWWQDDPDDDDTWTKIWTDRQQKIKMFIPDQDQFPWKKKWKAAAPDDLVCCLDPLALNLRLQRGDMDTFDDDPHGMDMDGHPQRDFFWFFIWIWMWTAHPVRDITITTRDGRDTHDGDDPVSFFDDDDPPQAQDLVLCVVDADDAAALLLLLQLQKAAPFAFDEDPDDGPQVRIARDQQAFQPAFPAAAAEDEDDPDDDVQLSNVQSLVLSLCCNLFVVSVRDHHGGSLNHQEYEYEHAQEPVNVPPNDDDPPDDQQSRPSGQAAWAWDADPADSDPPGYDNSNRRHLTYTYKYKYFDDPVNCPDPSPPVCVVPDGRDIATGPHFDLVQQRVLVSLRRAADCWPLALSYSYDYVPFDSSFGHHALSSSSSSSLSNPPQGDTPHDSVSSCVSSVNDCDPVSVVCNSRVLQSRPVRDDPSRVVRVSSVVVVVPDPRHDGDDDPDPPTDRNDD